Protein AF-0000000081082622 (afdb_homodimer)

Sequence (638 aa):
MYLEPPLDESLTTPTVTTRGTDNSYTNQKDVGELMEILHGRVERLSDDTLKEDPKRPTWQLWKDDPACSHYYTRFGKGLTPVQLVSVPSSGSTWLRYLLEASTGFFTGSNYNDTLLYKEGFLGEKGGVHEGGTLVQRTHGAAWFLLYIHDLQDRYDYINSSIPTILLLRDPARTIISYWKMFNLEGLNKHVMEIPKRRFEGGDFHDFVDEVTSLWEEQTVDRLLWATKPLHLIHFEHLKRDPMTHLRNLLDFLSVPVNEGRLACLASHMNGAFKRNSTSATFDPFNAEEKKRFANVVRRVDRLLKVLGYPTMPLDNRLWMYLEPPLDESLTTPTVTTRGTDNSYTNQKDVGELMEILHGRVERLSDDTLKEDPKRPTWQLWKDDPACSHYYTRFGKGLTPVQLVSVPSSGSTWLRYLLEASTGFFTGSNYNDTLLYKEGFLGEKGGVHEGGTLVQRTHGAAWFLLYIHDLQDRYDYINSSIPTILLLRDPARTIISYWKMFNLEGLNKHVMEIPKRRFEGGDFHDFVDEVTSLWEEQTVDRLLWATKPLHLIHFEHLKRDPMTHLRNLLDFLSVPVNEGRLACLASHMNGAFKRNSTSATFDPFNAEEKKRFANVVRRVDRLLKVLGYPTMPLDNRLW

Secondary structure (DSSP, 8-state):
------------------THHHHHHHHHHHHHHHHHHHTS-----TT----B-TTS-EE-TTTT-TTTTT--EE-BSSPPP-EEE--TTSSHHHHHHHHHHHHSB--EESS--HHHHHTT-TEET--TTSSSSS-EEE-GGGG-TTT---HHHHHHHH-TTS-EEEEE--HHHHHHHHHHHHH--SS-TTTPPPPGGGGSSHHHHHHHHHHHHHHHHHHHHHHHH--S-EEEEEHHHHHH-HHHHHHHHHHHHT----HHHHHHHHTSTTGGG------TT-----HHHHHHHHHHHHHHHHHHHHTTPPPPP-TT---/------------------THHHHHHHHHHHHHHHHHHHTS-----TT----B-TTS-EEETTTT-TTTTT-EEE-BSSPPP-EEE--TTSSHHHHHHHHHHHHSB--EESS--HHHHHTT-TEET--TTSSSSS-EEE-GGGG-TTT---HHHHHHHH-TTS-EEEEE--HHHHHHHHHHHHH--SS-TTTPPPPGGGGSSHHHHHHHHHHHHHHHHHHHHHHHH--S-EEEEEHHHHHH-HHHHHHHHHHHHT----HHHHHHHHTSTT-TT------TT-----HHHHHHHHHHHHHHHHHHHHTTPPPPP-TT---

Organism: NCBI:txid1843537

Radius of gyration: 29.97 Å; Cα contacts (8 Å, |Δi|>4): 962; chains: 2; bounding box: 49×116×98 Å

Nearest PDB structures (foldseek):
  8xjp-assembly1_A  TM=4.594E-01  e=1.955E-06  Bambusicola thoracicus
  1ov4-assembly1_A-2  TM=4.806E-01  e=5.724E-06  Homo sapiens
  8k9y-assembly2_B  TM=5.008E-01  e=2.004E-05  Arabidopsis thaliana
  5mex-assembly1_A  TM=4.094E-01  e=1.676E-05  Arabidopsis thaliana
  2z6v-assembly1_A  TM=5.746E-01  e=2.742E-02  Mycobacterium avium

Solvent-accessible surface area (backbone atoms only — not comparable to full-atom values): 35842 Å² total; per-residue (Å²): 134,84,76,73,75,81,77,81,71,77,72,71,71,77,75,76,74,65,68,68,55,58,60,50,49,56,36,50,52,53,40,51,53,48,48,51,39,33,70,41,50,51,78,65,42,91,74,31,75,84,39,68,33,86,91,50,74,70,37,61,82,36,65,88,36,82,94,41,36,83,49,51,28,28,28,31,45,51,30,45,56,28,34,35,38,32,54,65,62,41,50,63,68,59,50,44,50,53,47,23,56,38,65,29,33,27,38,24,17,71,48,78,50,67,67,49,36,75,71,56,44,72,26,48,56,35,63,53,82,68,10,35,29,59,33,19,34,42,36,55,49,48,67,44,78,86,62,58,79,49,66,64,61,39,55,71,51,60,54,39,82,41,31,32,37,38,47,44,46,61,65,71,59,24,48,56,41,33,51,42,50,72,63,42,80,68,91,61,41,79,65,64,86,73,67,71,73,69,51,69,45,71,67,40,55,53,46,49,56,47,49,53,50,38,56,46,48,53,52,54,49,50,70,47,54,48,73,30,22,46,49,80,41,47,39,67,56,36,72,76,40,44,67,64,50,47,52,52,48,31,52,34,59,64,44,78,85,41,67,68,35,44,55,46,36,70,77,48,74,60,64,94,70,61,52,83,76,79,60,84,77,70,76,76,70,55,71,68,56,31,51,47,52,52,51,48,48,50,35,51,31,47,54,27,36,61,69,71,41,83,56,78,80,77,73,92,58,96,96,134,83,77,73,76,80,78,80,72,78,72,73,70,77,73,77,74,65,69,66,55,58,58,49,49,56,36,50,51,52,40,50,52,50,48,51,38,32,70,41,51,53,78,66,44,90,75,31,75,84,40,67,33,86,90,50,74,70,38,61,81,37,65,88,37,83,93,40,35,86,48,51,29,27,29,30,44,50,30,46,55,27,35,36,38,32,52,65,61,42,52,62,69,59,49,43,50,53,48,24,55,40,66,28,33,28,39,23,16,70,46,79,47,66,68,49,35,76,71,56,41,72,26,48,56,36,62,54,81,68,9,35,32,61,32,21,34,40,36,53,49,49,69,44,79,87,69,53,82,48,65,64,62,40,55,71,50,60,56,40,80,40,30,32,36,40,48,43,43,61,65,70,59,22,47,56,42,34,50,40,49,73,62,42,79,69,92,60,39,79,65,65,87,73,68,70,74,68,51,70,45,70,67,41,56,52,47,49,56,47,49,53,50,37,56,45,49,54,53,52,48,50,70,46,55,49,73,29,22,46,49,78,42,47,40,67,57,38,71,76,41,45,68,64,48,46,54,52,48,32,53,34,60,64,44,78,84,40,66,69,36,43,55,46,37,72,76,47,73,61,64,94,71,61,52,83,74,79,59,85,78,70,74,77,71,55,71,69,56,31,51,46,52,52,53,48,47,49,35,51,32,48,55,27,36,62,69,72,41,83,56,78,79,77,71,91,57,94,97

Structure (mmCIF, N/CA/C/O backbone):
data_AF-0000000081082622-model_v1
#
loop_
_entity.id
_entity.type
_entity.pdbx_description
1 polymer 'Sulfotransferase domain-containing protein'
#
loop_
_atom_site.group_PDB
_atom_site.id
_atom_site.type_symbol
_atom_site.label_atom_id
_atom_site.label_alt_id
_atom_site.label_comp_id
_atom_site.label_asym_id
_atom_site.label_entity_id
_atom_site.label_seq_id
_atom_site.pdbx_PDB_ins_code
_atom_site.Cartn_x
_atom_site.Cartn_y
_atom_site.Cartn_z
_atom_site.occupancy
_atom_site.B_iso_or_equiv
_atom_site.auth_seq_id
_atom_site.auth_comp_id
_atom_site.auth_asym_id
_atom_site.auth_atom_id
_atom_site.pdbx_PDB_model_num
ATOM 1 N N . MET A 1 1 ? -12.847 -36.314 -65.961 1 24.71 1 MET A N 1
ATOM 2 C CA . MET A 1 1 ? -12.704 -34.861 -65.948 1 24.71 1 MET A CA 1
ATOM 3 C C . MET A 1 1 ? -13.07 -34.29 -64.582 1 24.71 1 MET A C 1
ATOM 5 O O . MET A 1 1 ? -14.25 -34.162 -64.254 1 24.71 1 MET A O 1
ATOM 9 N N . TYR A 1 2 ? -12.399 -34.718 -63.501 1 27.48 2 TYR A N 1
ATOM 10 C CA . TYR A 1 2 ? -12.55 -34.596 -62.056 1 27.48 2 TYR A CA 1
ATOM 11 C C . TYR A 1 2 ? -12.516 -33.135 -61.626 1 27.48 2 TYR A C 1
ATOM 13 O O . TYR A 1 2 ? -11.544 -32.424 -61.893 1 27.48 2 TYR A O 1
ATOM 21 N N . LEU A 1 3 ? -13.688 -32.483 -61.778 1 27.13 3 LEU A N 1
ATOM 22 C CA . LEU A 1 3 ? -13.889 -31.059 -61.529 1 27.13 3 LEU A CA 1
ATOM 23 C C . LEU A 1 3 ? -13.449 -30.687 -60.117 1 27.13 3 LEU A C 1
ATOM 25 O O . LEU A 1 3 ? -13.87 -31.318 -59.145 1 27.13 3 LEU A O 1
ATOM 29 N N . GLU A 1 4 ? -12.26 -30.133 -59.929 1 27.15 4 GLU A N 1
ATOM 30 C CA . GLU A 1 4 ? -11.575 -29.651 -58.734 1 27.15 4 GLU A CA 1
ATOM 31 C C . GLU A 1 4 ? -12.407 -28.597 -58.008 1 27.15 4 GLU A C 1
ATOM 33 O O . GLU A 1 4 ? -12.83 -27.609 -58.612 1 27.15 4 GLU A O 1
ATOM 38 N N . PRO A 1 5 ? -13.216 -29.052 -57.043 1 31.39 5 PRO A N 1
ATOM 39 C CA . PRO A 1 5 ? -14.075 -28.032 -56.438 1 31.39 5 PRO A CA 1
ATOM 40 C C . PRO A 1 5 ? -13.294 -26.808 -55.965 1 31.39 5 PRO A C 1
ATOM 42 O O . PRO A 1 5 ? -12.11 -26.916 -55.636 1 31.39 5 PRO A O 1
ATOM 45 N N . PRO A 1 6 ? -13.73 -25.615 -56.381 1 27.33 6 PRO A N 1
ATOM 46 C CA . PRO A 1 6 ? -13.009 -24.379 -56.065 1 27.33 6 PRO A CA 1
ATOM 47 C C . PRO A 1 6 ? -12.866 -24.148 -54.562 1 27.33 6 PRO A C 1
ATOM 49 O O . PRO A 1 6 ? -13.709 -24.597 -53.781 1 27.33 6 PRO A O 1
ATOM 52 N N . LEU A 1 7 ? -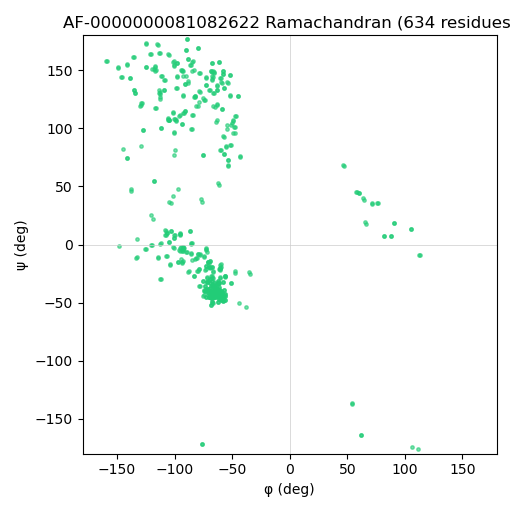11.652 -24.128 -54.04 1 26.92 7 LEU A N 1
ATOM 53 C CA . LEU A 1 7 ? -11.144 -23.842 -52.702 1 26.92 7 LEU A CA 1
ATOM 54 C C . LEU A 1 7 ? -11.64 -22.486 -52.212 1 26.92 7 LEU A C 1
ATOM 56 O O . LEU A 1 7 ? -11.337 -21.454 -52.815 1 26.92 7 LEU A O 1
ATOM 60 N N . ASP A 1 8 ? -12.909 -22.425 -51.887 1 24.54 8 ASP A N 1
ATOM 61 C CA . ASP A 1 8 ? -13.42 -21.134 -51.438 1 24.54 8 ASP A CA 1
ATOM 62 C C . ASP A 1 8 ? -12.547 -20.553 -50.328 1 24.54 8 ASP A C 1
ATOM 64 O O . ASP A 1 8 ? -12.311 -21.206 -49.31 1 24.54 8 ASP A O 1
ATOM 68 N N . GLU A 1 9 ? -11.684 -19.587 -50.58 1 24.75 9 GLU A N 1
ATOM 69 C CA . GLU A 1 9 ? -10.667 -18.783 -49.909 1 24.75 9 GLU A CA 1
ATOM 70 C C . GLU A 1 9 ? -11.267 -17.987 -48.754 1 24.75 9 GLU A C 1
ATOM 72 O O . GLU A 1 9 ? -10.55 -17.28 -48.042 1 24.75 9 GLU A O 1
ATOM 77 N N . SER A 1 10 ? -12.531 -17.795 -48.725 1 25.99 10 SER A N 1
ATOM 78 C CA . SER A 1 10 ? -12.814 -16.594 -47.947 1 25.99 10 SER A CA 1
ATOM 79 C C . SER A 1 10 ? -12.677 -16.858 -46.452 1 25.99 10 SER A C 1
ATOM 81 O O . SER A 1 10 ? -13.654 -17.203 -45.785 1 25.99 10 SER A O 1
ATOM 83 N N . LEU A 1 11 ? -11.765 -17.641 -46.044 1 26.18 11 LEU A N 1
ATOM 84 C CA . LEU A 1 11 ? -11.725 -17.717 -44.587 1 26.18 11 LEU A CA 1
ATOM 85 C C . LEU A 1 11 ? -11.52 -16.336 -43.976 1 26.18 11 LEU A C 1
ATOM 87 O O . LEU A 1 11 ? -10.463 -15.725 -44.152 1 26.18 11 LEU A O 1
ATOM 91 N N . THR A 1 12 ? -12.608 -15.566 -43.931 1 26.42 12 THR A N 1
ATOM 92 C CA . THR A 1 12 ? -12.578 -14.282 -43.239 1 26.42 12 THR A CA 1
ATOM 93 C C . THR A 1 12 ? -11.974 -14.432 -41.846 1 26.42 12 THR A C 1
ATOM 95 O O . THR A 1 12 ? -12.322 -15.356 -41.108 1 26.42 12 THR A O 1
ATOM 98 N N . THR A 1 13 ? -10.842 -13.974 -41.686 1 27.4 13 THR A N 1
ATOM 99 C CA . THR A 1 13 ? -10.087 -13.85 -40.444 1 27.4 13 THR A CA 1
ATOM 100 C C . THR A 1 13 ? -10.947 -13.229 -39.348 1 27.4 13 THR A C 1
ATOM 102 O O . THR A 1 13 ? -11.486 -12.133 -39.519 1 27.4 13 THR A O 1
ATOM 105 N N . PRO A 1 14 ? -11.551 -14.07 -38.519 1 28.98 14 PRO A N 1
ATOM 106 C CA . PRO A 1 14 ? -12.319 -13.381 -37.479 1 28.98 14 PRO A CA 1
ATOM 107 C C . PRO A 1 14 ? -11.533 -12.253 -36.815 1 28.98 14 PRO A C 1
ATOM 109 O O . PRO A 1 14 ? -10.32 -12.372 -36.621 1 28.98 14 PRO A O 1
ATOM 112 N N . THR A 1 15 ? -11.962 -11.064 -37.094 1 27.26 15 THR A N 1
ATOM 113 C CA . THR A 1 15 ? -11.446 -9.886 -36.406 1 27.26 15 THR A CA 1
ATOM 114 C C . THR A 1 15 ? -11.514 -10.07 -34.893 1 27.26 15 THR A C 1
ATOM 116 O O . THR A 1 15 ? -12.599 -10.224 -34.329 1 27.26 15 THR A O 1
ATOM 119 N N . VAL A 1 16 ? -10.554 -10.66 -34.301 1 29.99 16 VAL A N 1
ATOM 120 C CA . VAL A 1 16 ? -10.375 -10.599 -32.855 1 29.99 16 VAL A CA 1
ATOM 121 C C . VAL A 1 16 ? -10.609 -9.172 -32.365 1 29.99 16 VAL A C 1
ATOM 123 O O . VAL A 1 16 ? -9.81 -8.275 -32.643 1 29.99 16 VAL A O 1
ATOM 126 N N . THR A 1 17 ? -11.828 -8.739 -32.3 1 31.69 17 THR A N 1
ATOM 127 C CA . THR A 1 17 ? -12.135 -7.496 -31.601 1 31.69 17 THR A CA 1
ATOM 128 C C . THR A 1 17 ? -11.469 -7.469 -30.228 1 31.69 17 THR A C 1
ATOM 130 O O . THR A 1 17 ? -11.702 -8.353 -29.402 1 31.69 17 THR A O 1
ATOM 133 N N . THR A 1 18 ? -10.372 -6.793 -30.052 1 30.12 18 THR A N 1
ATOM 134 C CA . THR A 1 18 ? -9.479 -6.584 -28.918 1 30.12 18 THR A CA 1
ATOM 135 C C . THR A 1 18 ? -10.256 -6.08 -27.704 1 30.12 18 THR A C 1
ATOM 137 O O . THR A 1 18 ? -10.692 -4.928 -27.675 1 30.12 18 THR A O 1
ATOM 140 N N . ARG A 1 19 ? -11.069 -6.816 -27.129 1 35.52 19 ARG A N 1
ATOM 141 C CA . ARG A 1 19 ? -11.677 -6.644 -25.813 1 35.52 19 ARG A CA 1
ATOM 142 C C . ARG A 1 19 ? -10.703 -5.985 -24.842 1 35.52 19 ARG A C 1
ATOM 144 O O . ARG A 1 19 ? -11.1 -5.541 -23.763 1 35.52 19 ARG A O 1
ATOM 151 N N . GLY A 1 20 ? -9.349 -6.082 -25.016 1 42.53 20 GLY A N 1
ATOM 152 C CA . GLY A 1 20 ? -8.315 -5.386 -24.268 1 42.53 20 GLY A CA 1
ATOM 153 C C . GLY A 1 20 ? -8.472 -3.877 -24.295 1 42.53 20 GLY A C 1
ATOM 154 O O . GLY A 1 20 ? -8.086 -3.191 -23.347 1 42.53 20 GLY A O 1
ATOM 155 N N . THR A 1 21 ? -9.057 -3.331 -25.299 1 45.94 21 THR A N 1
ATOM 156 C CA . THR A 1 21 ? -9.078 -1.897 -25.564 1 45.94 21 THR A CA 1
ATOM 157 C C . THR A 1 21 ? -10.099 -1.197 -24.671 1 45.94 21 THR A C 1
ATOM 159 O O . THR A 1 21 ? -9.835 -0.112 -24.149 1 45.94 21 THR A O 1
ATOM 162 N N . ASP A 1 22 ? -11.226 -1.859 -24.385 1 48.32 22 ASP A N 1
ATOM 163 C CA . ASP A 1 22 ? -12.284 -1.198 -23.628 1 48.32 22 ASP A CA 1
ATOM 164 C C . ASP A 1 22 ? -11.913 -1.082 -22.151 1 48.32 22 ASP A C 1
ATOM 166 O O . ASP A 1 22 ? -12.107 -0.03 -21.538 1 48.32 22 ASP A O 1
ATOM 170 N N . ASN A 1 23 ? -11.288 -2.148 -21.617 1 59.08 23 ASN A N 1
ATOM 171 C CA . ASN A 1 23 ? -10.854 -2.108 -20.224 1 59.08 23 ASN A CA 1
ATOM 172 C C . ASN A 1 23 ? -9.73 -1.097 -20.016 1 59.08 23 ASN A C 1
ATOM 174 O O . ASN A 1 23 ? -9.703 -0.392 -19.006 1 59.08 23 ASN A O 1
ATOM 178 N N . SER A 1 24 ? -9.033 -0.974 -21.105 1 64.36 24 SER A N 1
ATOM 179 C CA . SER A 1 24 ? -7.927 -0.025 -21.026 1 64.36 24 SER A CA 1
ATOM 180 C C . SER A 1 24 ? -8.431 1.414 -21.037 1 64.36 24 SER A C 1
ATOM 182 O O . SER A 1 24 ? -7.939 2.256 -20.283 1 64.36 24 SER A O 1
ATOM 184 N N . TYR A 1 25 ? -9.507 1.67 -21.792 1 62.87 25 TYR A N 1
ATOM 185 C CA . TYR A 1 25 ? -10.053 3.019 -21.882 1 62.87 25 TYR A CA 1
ATOM 186 C C . TYR A 1 25 ? -10.771 3.404 -20.594 1 62.87 25 TYR A C 1
ATOM 188 O O . TYR A 1 25 ? -10.616 4.523 -20.1 1 62.87 25 TYR A O 1
ATOM 196 N N . THR A 1 26 ? -11.579 2.493 -20.077 1 69.15 26 THR A N 1
ATOM 197 C CA . THR A 1 26 ? -12.292 2.747 -18.83 1 69.15 26 THR A CA 1
ATOM 198 C C . THR A 1 26 ? -11.312 2.957 -17.679 1 69.15 26 THR A C 1
ATOM 200 O O . THR A 1 26 ? -11.511 3.838 -16.84 1 69.15 26 THR A O 1
ATOM 203 N N . ASN A 1 27 ? -10.265 2.299 -17.83 1 79.18 27 ASN A N 1
ATOM 204 C CA . ASN A 1 27 ? -9.245 2.429 -16.795 1 79.18 27 ASN A CA 1
ATOM 205 C C . ASN A 1 27 ? -8.545 3.783 -16.865 1 79.18 27 ASN A C 1
ATOM 207 O O . ASN A 1 27 ? -8.33 4.43 -15.839 1 79.18 27 ASN A O 1
ATOM 211 N N . GLN A 1 28 ? -8.348 4.142 -18.095 1 82.03 28 GLN A N 1
ATOM 212 C CA . GLN A 1 28 ? -7.66 5.417 -18.265 1 82.03 28 GLN A CA 1
ATOM 213 C C . GLN A 1 28 ? -8.536 6.58 -17.808 1 82.03 28 GLN A C 1
ATOM 215 O O . GLN A 1 28 ? -8.043 7.537 -17.207 1 82.03 28 GLN A O 1
ATOM 220 N N . LYS A 1 29 ? -9.829 6.483 -18.14 1 88.47 29 LYS A N 1
ATOM 221 C CA . LYS A 1 29 ? -10.755 7.524 -17.706 1 88.47 29 LYS A CA 1
ATOM 222 C C . LYS A 1 29 ? -10.852 7.575 -16.184 1 88.47 29 LYS A C 1
ATOM 224 O O . LYS A 1 29 ? -10.837 8.656 -15.591 1 88.47 29 LYS A O 1
ATOM 229 N N . ASP A 1 30 ? -10.913 6.45 -15.534 1 89.98 30 ASP A N 1
ATOM 230 C CA . ASP A 1 30 ? -11.012 6.358 -14.081 1 89.98 30 ASP A CA 1
ATOM 231 C C . ASP A 1 30 ? -9.767 6.93 -13.408 1 89.98 30 ASP A C 1
ATOM 233 O O . ASP A 1 30 ? -9.866 7.62 -12.391 1 89.98 30 ASP A O 1
ATOM 23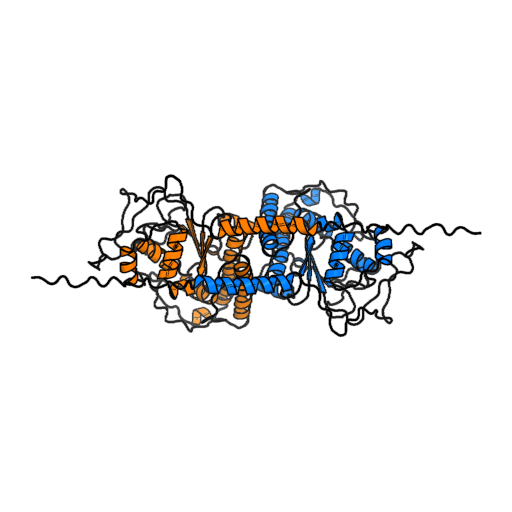7 N N . VAL A 1 31 ? -8.661 6.7 -13.987 1 92.96 31 VAL A N 1
ATOM 238 C CA . VAL A 1 31 ? -7.404 7.197 -13.436 1 92.96 31 VAL A CA 1
ATOM 239 C C . VAL A 1 31 ? -7.341 8.716 -13.583 1 92.96 31 VAL A C 1
ATOM 241 O O . VAL A 1 31 ? -6.911 9.417 -12.664 1 92.96 31 VAL A O 1
ATOM 244 N N . GLY A 1 32 ? -7.787 9.185 -14.772 1 94.1 32 GLY A N 1
ATOM 245 C CA . GLY A 1 32 ? -7.844 10.624 -14.972 1 94.1 32 GLY A CA 1
ATOM 246 C C . GLY A 1 32 ? -8.708 11.335 -13.948 1 94.1 32 GLY A C 1
ATOM 247 O O . GLY A 1 32 ? -8.316 12.373 -13.41 1 94.1 32 GLY A O 1
ATOM 248 N N . GLU A 1 33 ? -9.838 10.755 -13.684 1 95.42 33 GLU A N 1
ATOM 249 C CA . GLU A 1 33 ? -10.751 11.32 -12.695 1 95.42 33 GLU A CA 1
ATOM 250 C C . GLU A 1 33 ? -10.128 11.316 -11.302 1 95.42 33 GLU A C 1
ATOM 252 O O . GLU A 1 33 ? -10.255 12.289 -10.556 1 95.42 33 GLU A O 1
ATOM 257 N N . LEU A 1 34 ? -9.485 10.28 -10.999 1 95.37 34 LEU A N 1
ATOM 258 C CA . LEU A 1 34 ? -8.804 10.179 -9.713 1 95.37 34 LEU A CA 1
ATOM 259 C C . LEU A 1 34 ? -7.742 11.264 -9.574 1 95.37 34 LEU A C 1
ATOM 261 O O . LEU A 1 34 ? -7.657 11.927 -8.537 1 95.37 34 LEU A O 1
ATOM 265 N N . MET A 1 35 ? -6.976 11.444 -10.644 1 96.19 35 MET A N 1
ATOM 266 C CA . MET A 1 35 ? -5.913 12.444 -10.619 1 96.19 35 MET A CA 1
ATOM 267 C C . MET A 1 35 ? -6.491 13.848 -10.476 1 96.19 35 MET A C 1
ATOM 269 O O . MET A 1 35 ? -5.931 14.685 -9.766 1 96.19 35 MET A O 1
ATOM 273 N N . GLU A 1 36 ? -7.585 14.054 -11.11 1 96.73 36 GLU A N 1
ATOM 274 C CA . GLU A 1 36 ? -8.247 15.351 -11.01 1 96.73 36 GLU A CA 1
ATOM 275 C C . GLU A 1 36 ? -8.707 15.628 -9.582 1 96.73 36 GLU A C 1
ATOM 277 O O . GLU A 1 36 ? -8.583 16.752 -9.091 1 96.73 36 GLU A O 1
ATOM 282 N N . ILE A 1 37 ? -9.187 14.64 -9.001 1 96.55 37 ILE A N 1
ATOM 283 C CA . ILE A 1 37 ? -9.657 14.796 -7.629 1 96.55 37 ILE A CA 1
ATOM 284 C C . ILE A 1 37 ? -8.469 15.034 -6.7 1 96.55 37 ILE A C 1
ATOM 286 O O . ILE A 1 37 ? -8.444 16.015 -5.953 1 96.55 37 ILE A O 1
ATOM 290 N N . LEU A 1 38 ? -7.466 14.167 -6.768 1 97.13 38 LEU A N 1
ATOM 291 C CA . LEU A 1 38 ? -6.339 14.206 -5.843 1 97.13 38 LEU A CA 1
ATOM 292 C C . LEU A 1 38 ? -5.569 15.516 -5.978 1 97.13 38 LEU A C 1
ATOM 294 O O . LEU A 1 38 ? -5.112 16.078 -4.98 1 97.13 38 LEU A O 1
ATOM 298 N N . HIS A 1 39 ? -5.503 16.056 -7.199 1 97.6 39 HIS A N 1
ATOM 299 C CA . HIS A 1 39 ? -4.673 17.234 -7.427 1 97.6 39 HIS A CA 1
ATOM 300 C C . HIS A 1 39 ? -5.523 18.496 -7.522 1 97.6 39 HIS A C 1
ATOM 302 O O . HIS A 1 39 ? -5.036 19.548 -7.944 1 97.6 39 HIS A O 1
ATOM 308 N N . GLY A 1 40 ? -6.747 18.364 -7.169 1 97.72 40 GLY A N 1
ATOM 309 C CA . GLY A 1 40 ? -7.618 19.526 -7.103 1 97.72 40 GLY A CA 1
ATOM 310 C C . GLY A 1 40 ? -7.37 20.389 -5.88 1 97.72 40 GLY A C 1
ATOM 311 O O . GLY A 1 40 ? -6.39 20.188 -5.16 1 97.72 40 GLY A O 1
ATOM 312 N N . ARG A 1 41 ? -8.258 21.361 -5.68 1 97.95 41 ARG A N 1
ATOM 313 C CA . ARG A 1 41 ? -8.213 22.265 -4.536 1 97.95 41 ARG A CA 1
ATOM 314 C C . ARG A 1 41 ? -9.407 22.043 -3.614 1 97.95 41 ARG A C 1
ATOM 316 O O . ARG A 1 41 ? -10.378 21.385 -3.995 1 97.95 41 ARG A O 1
ATOM 323 N N . VAL A 1 42 ? -9.278 22.568 -2.445 1 98.22 42 VAL A N 1
ATOM 324 C CA . VAL A 1 42 ? -10.389 22.521 -1.499 1 98.22 42 VAL A CA 1
ATOM 325 C C . VAL A 1 42 ? -11.575 23.306 -2.055 1 98.22 42 VAL A C 1
ATOM 327 O O . VAL A 1 42 ? -11.44 24.481 -2.407 1 98.22 42 VAL A O 1
ATOM 330 N N . GLU A 1 43 ? -12.644 22.599 -2.211 1 96.44 43 GLU A N 1
ATOM 331 C CA . GLU A 1 43 ? -13.903 23.271 -2.517 1 96.44 43 GLU A CA 1
ATOM 332 C C . GLU A 1 43 ? -14.587 23.766 -1.246 1 96.44 43 GLU A C 1
ATOM 334 O O . GLU A 1 43 ? -15.12 22.97 -0.47 1 96.44 43 GLU A O 1
ATOM 339 N N . ARG A 1 44 ? -14.622 25.009 -1.137 1 95.18 44 ARG A N 1
ATOM 340 C CA . ARG A 1 44 ? -15.175 25.57 0.091 1 95.18 44 ARG A CA 1
ATOM 341 C C . ARG A 1 44 ? -16.689 25.397 0.139 1 95.18 44 ARG A C 1
ATOM 343 O O . ARG A 1 44 ? -17.365 25.508 -0.887 1 95.18 44 ARG A O 1
ATOM 350 N N . LEU A 1 45 ? -17.134 25.158 1.283 1 94.53 45 LEU A N 1
ATOM 351 C CA . LEU A 1 45 ? -18.574 25.081 1.509 1 94.53 45 LEU A CA 1
ATOM 352 C C . LEU A 1 45 ? -19.247 26.409 1.178 1 94.53 45 LEU A C 1
ATOM 354 O O . LEU A 1 45 ? -18.609 27.463 1.229 1 94.53 45 LEU A O 1
ATOM 358 N N . SER A 1 46 ? -20.455 26.404 0.89 1 93.59 46 SER A N 1
ATOM 359 C CA . SER A 1 46 ? -21.19 27.581 0.44 1 93.59 46 SER A CA 1
ATOM 360 C C . SER A 1 46 ? -21.199 28.669 1.508 1 93.59 46 SER A C 1
ATOM 362 O O . SER A 1 46 ? -21.188 29.86 1.19 1 93.59 46 SER A O 1
ATOM 364 N N . ASP A 1 47 ? -21.214 28.296 2.725 1 93 47 ASP A N 1
ATOM 365 C CA . ASP A 1 47 ? -21.304 29.271 3.808 1 93 47 ASP A CA 1
ATOM 366 C C . ASP A 1 47 ? -19.916 29.669 4.305 1 93 47 ASP A C 1
ATOM 368 O O . ASP A 1 47 ? -19.787 30.539 5.168 1 93 47 ASP A O 1
ATOM 372 N N . ASP A 1 48 ? -18.891 29.073 3.74 1 95.93 48 ASP A N 1
ATOM 373 C CA . ASP A 1 48 ? -17.515 29.42 4.082 1 95.93 48 ASP A CA 1
ATOM 374 C C . ASP A 1 48 ? -17.028 30.609 3.257 1 95.93 48 ASP A C 1
ATOM 376 O O . ASP A 1 48 ? -16.564 30.439 2.127 1 95.93 48 ASP A O 1
ATOM 380 N N . THR A 1 49 ? -17.042 31.81 3.842 1 94.09 49 THR A N 1
ATOM 381 C CA . THR A 1 49 ? -16.613 33.023 3.156 1 94.09 49 THR A CA 1
ATOM 382 C C . THR A 1 49 ? -15.275 33.511 3.703 1 94.09 49 THR A C 1
ATOM 384 O O . THR A 1 49 ? -14.889 34.661 3.483 1 94.09 49 THR A O 1
ATOM 387 N N . LEU A 1 50 ? -14.625 32.669 4.474 1 96.31 50 LEU A N 1
ATOM 388 C CA . LEU A 1 50 ? -13.342 33.003 5.082 1 96.31 50 LEU A CA 1
ATOM 389 C C . LEU A 1 50 ? -13.459 34.253 5.947 1 96.31 50 LEU A C 1
ATOM 391 O O . LEU A 1 50 ? -12.624 35.156 5.856 1 96.31 50 LEU A O 1
ATOM 395 N N . LYS A 1 51 ? -14.512 34.243 6.708 1 95.69 51 LYS A N 1
ATOM 396 C CA . LYS A 1 51 ? -14.72 35.349 7.638 1 95.69 51 LYS A CA 1
ATOM 397 C C . LYS A 1 51 ? -14.304 34.962 9.054 1 95.69 51 LYS A C 1
ATOM 399 O O . LYS A 1 51 ? -14.378 33.791 9.43 1 95.69 51 LYS A O 1
ATOM 404 N N . GLU A 1 52 ? -13.962 35.906 9.746 1 95.59 52 GLU A N 1
ATOM 405 C CA . GLU A 1 52 ? -13.548 35.7 11.131 1 95.59 52 GLU A CA 1
ATOM 406 C C . GLU A 1 52 ? -14.751 35.683 12.069 1 95.59 52 GLU A C 1
ATOM 408 O O . GLU A 1 52 ? -15.806 36.231 11.745 1 95.59 52 GLU A O 1
ATOM 413 N N . ASP A 1 53 ? -14.629 35.04 13.16 1 95.68 53 ASP A N 1
ATOM 414 C CA . ASP A 1 53 ? -15.601 35.08 14.248 1 95.68 53 ASP A CA 1
ATOM 415 C C . ASP A 1 53 ? -15.232 36.148 15.275 1 95.68 53 ASP A C 1
ATOM 417 O O . ASP A 1 53 ? -14.34 35.943 16.1 1 95.68 53 ASP A O 1
ATOM 421 N N . PRO A 1 54 ? -15.931 37.217 15.223 1 93.49 54 PRO A N 1
ATOM 422 C CA . PRO A 1 54 ? -15.54 38.334 16.087 1 93.49 54 PRO A CA 1
ATOM 423 C C . PRO A 1 54 ? -15.779 38.046 17.567 1 93.49 54 PRO A C 1
ATOM 425 O O . PRO A 1 54 ? -15.277 38.772 18.429 1 93.49 54 PRO A O 1
ATOM 428 N N . LYS A 1 55 ? -16.521 37.044 17.927 1 95.01 55 LYS A N 1
ATOM 429 C CA . LYS A 1 55 ? -16.861 36.736 19.313 1 95.01 55 LYS A CA 1
ATOM 430 C C . LYS A 1 55 ? -15.781 35.88 19.967 1 95.01 55 LYS A C 1
ATOM 432 O O . LYS A 1 55 ? -15.803 35.663 21.18 1 95.01 55 LYS A O 1
ATOM 437 N N . ARG A 1 56 ? -14.859 35.449 19.166 1 95.03 56 ARG A N 1
ATOM 438 C CA . ARG A 1 56 ? -13.841 34.54 19.684 1 95.03 56 ARG A CA 1
ATOM 439 C C . ARG A 1 56 ? -12.51 35.259 19.873 1 95.03 56 ARG A C 1
ATOM 441 O O . ARG A 1 56 ? -12.283 36.32 19.287 1 95.03 56 ARG A O 1
ATOM 448 N N . PRO A 1 57 ? -11.629 34.659 20.634 1 94.77 57 PRO A N 1
ATOM 449 C CA . PRO A 1 57 ? -10.356 35.317 20.934 1 94.77 57 PRO A CA 1
ATOM 450 C C . PRO A 1 57 ? -9.459 35.453 19.705 1 94.77 57 PRO A C 1
ATOM 452 O O . PRO A 1 57 ? -9.628 34.72 18.728 1 94.77 57 PRO A O 1
ATOM 455 N N . THR A 1 58 ? -8.578 36.406 19.759 1 95.46 58 THR A N 1
ATOM 456 C CA . THR A 1 58 ? -7.583 36.651 18.72 1 95.46 58 THR A CA 1
ATOM 457 C C . THR A 1 58 ? -6.171 36.549 19.289 1 95.46 58 THR A C 1
ATOM 459 O O . THR A 1 58 ? -5.988 36.499 20.507 1 95.46 58 THR A O 1
ATOM 462 N N . TRP A 1 59 ? -5.19 36.425 18.519 1 95.59 59 TRP A N 1
ATOM 463 C CA . TRP A 1 59 ? -3.781 36.361 18.892 1 95.59 59 TRP A CA 1
ATOM 464 C C . TRP A 1 59 ? -2.936 37.25 17.986 1 95.59 59 TRP A C 1
ATOM 466 O O . TRP A 1 59 ? -3.099 37.235 16.764 1 95.59 59 TRP A O 1
ATOM 476 N N . GLN A 1 60 ? -2.074 38.02 18.589 1 94.42 60 GLN A N 1
ATOM 477 C CA . GLN A 1 60 ? -1.154 38.872 17.841 1 94.42 60 GLN A CA 1
ATOM 478 C C . GLN A 1 60 ? 0.203 38.196 17.667 1 94.42 60 GLN A C 1
ATOM 480 O O . GLN A 1 60 ? 1.023 38.192 18.587 1 94.42 60 GLN A O 1
ATOM 485 N N . LEU A 1 61 ? 0.595 37.776 16.457 1 89.2 61 LEU A N 1
ATOM 486 C CA . LEU A 1 61 ? 1.777 36.963 16.195 1 89.2 61 LEU A CA 1
ATOM 487 C C . LEU A 1 61 ? 3.048 37.797 16.317 1 89.2 61 LEU A C 1
ATOM 489 O O . LEU A 1 61 ? 4.051 37.333 16.864 1 89.2 61 LEU A O 1
ATOM 493 N N . TRP A 1 62 ? 3.034 39.039 15.761 1 92.73 62 TRP A N 1
ATOM 494 C CA . TRP A 1 62 ? 4.243 39.849 15.663 1 92.73 62 TRP A CA 1
ATOM 495 C C . TRP A 1 62 ? 4.097 41.143 16.457 1 92.73 62 TRP A C 1
ATOM 497 O O . TRP A 1 62 ? 4.345 42.232 15.933 1 92.73 62 TRP A O 1
ATOM 507 N N . LYS A 1 63 ? 3.774 40.969 17.694 1 91.15 63 LYS A N 1
ATOM 508 C CA . LYS A 1 63 ? 3.434 42.102 18.55 1 91.15 63 LYS A CA 1
ATOM 509 C C . LYS A 1 63 ? 4.605 43.073 18.668 1 91.15 63 LYS A C 1
ATOM 511 O O . LYS A 1 63 ? 4.405 44.281 18.813 1 91.15 63 LYS A O 1
ATOM 516 N N . ASP A 1 64 ? 5.768 42.601 18.551 1 90.65 64 ASP A N 1
ATOM 517 C CA . ASP A 1 64 ? 6.958 43.404 18.815 1 90.65 64 ASP A CA 1
ATOM 518 C C . ASP A 1 64 ? 7.475 44.057 17.536 1 90.65 64 ASP A C 1
ATOM 520 O O . ASP A 1 64 ? 8.455 44.804 17.566 1 90.65 64 ASP A O 1
ATOM 524 N N . ASP A 1 65 ? 6.899 43.756 16.407 1 93.5 65 ASP A N 1
ATOM 525 C CA . ASP A 1 65 ? 7.263 44.373 15.135 1 93.5 65 ASP A CA 1
ATOM 526 C C . ASP A 1 65 ? 6.211 45.389 14.697 1 93.5 65 ASP A C 1
ATOM 528 O O . ASP A 1 65 ? 5.129 45.014 14.24 1 93.5 65 ASP A O 1
ATOM 532 N N . PRO A 1 66 ? 6.538 46.665 14.792 1 94.22 66 PRO A N 1
ATOM 533 C CA . PRO A 1 66 ? 5.544 47.704 14.51 1 94.22 66 PRO A CA 1
ATOM 534 C C . PRO A 1 66 ? 4.965 47.6 13.101 1 94.22 66 PRO A C 1
ATOM 536 O O . PRO A 1 66 ? 3.804 47.954 12.879 1 94.22 66 PRO A O 1
ATOM 539 N N . ALA A 1 67 ? 5.792 47.133 12.168 1 94.73 67 ALA A N 1
ATOM 540 C CA . ALA A 1 67 ? 5.344 47.028 10.782 1 94.73 67 ALA A CA 1
ATOM 541 C C . ALA A 1 67 ? 4.358 45.876 10.611 1 94.73 67 ALA A C 1
ATOM 543 O O . ALA A 1 67 ? 3.555 45.872 9.675 1 94.73 67 ALA A O 1
ATOM 544 N N . CYS A 1 68 ? 4.331 44.968 11.532 1 96.7 68 CYS A N 1
ATOM 545 C CA . CYS A 1 68 ? 3.557 43.747 11.339 1 96.7 68 CYS A CA 1
ATOM 546 C C . CYS A 1 68 ? 2.586 43.527 12.493 1 96.7 68 CYS A C 1
ATOM 548 O O . CYS A 1 68 ? 1.766 42.609 12.454 1 96.7 68 CYS A O 1
ATOM 550 N N . SER A 1 69 ? 2.558 44.326 13.526 1 95.62 69 SER A N 1
ATOM 551 C CA . SER A 1 69 ? 1.843 44.11 14.779 1 95.62 69 SER A CA 1
ATOM 552 C C . SER A 1 69 ? 0.336 44.233 14.585 1 95.62 69 SER A C 1
ATOM 554 O O . SER A 1 69 ? -0.442 43.836 15.455 1 95.62 69 SER A O 1
ATOM 556 N N . HIS A 1 70 ? -0.125 44.784 13.508 1 95.68 70 HIS A N 1
ATOM 557 C CA . HIS A 1 70 ? -1.552 44.957 13.26 1 95.68 70 HIS A CA 1
ATOM 558 C C . HIS A 1 70 ? -2.182 43.667 12.746 1 95.68 70 HIS A C 1
ATOM 560 O O . HIS A 1 70 ? -3.408 43.557 12.669 1 95.68 70 HIS A O 1
ATOM 566 N N . TYR A 1 71 ? -1.361 42.697 12.387 1 96.08 71 TYR A N 1
ATOM 567 C CA . TYR A 1 71 ? -1.892 41.419 11.926 1 96.08 71 TYR A CA 1
ATOM 568 C C . TYR A 1 71 ? -2.253 40.522 13.104 1 96.08 71 TYR A C 1
ATOM 570 O O . TYR A 1 71 ? -1.438 40.311 14.004 1 96.08 71 TYR A O 1
ATOM 578 N N . TYR A 1 72 ? -3.49 39.993 13.131 1 96.57 72 TYR A N 1
ATOM 579 C CA . TYR A 1 72 ? -3.99 39.071 14.145 1 96.57 72 TYR A CA 1
ATOM 580 C C . TYR A 1 72 ? -4.353 37.726 13.528 1 96.57 72 TYR A C 1
ATOM 582 O O . TYR A 1 72 ? -4.633 37.641 12.33 1 96.57 72 TYR A O 1
ATOM 590 N N . THR A 1 73 ? -4.27 36.705 14.324 1 97.15 73 THR A N 1
ATOM 591 C CA . THR A 1 73 ? -4.864 35.409 14.013 1 97.15 73 THR A CA 1
ATOM 592 C C . THR A 1 73 ? -6.215 35.253 14.705 1 97.15 73 THR A C 1
ATOM 594 O O . THR A 1 73 ? -6.359 35.592 15.882 1 97.15 73 THR A O 1
ATOM 597 N N . ARG A 1 74 ? -7.169 34.791 13.992 1 97.09 74 ARG A N 1
ATOM 598 C CA . ARG A 1 74 ? -8.545 34.731 14.474 1 97.09 74 ARG A CA 1
ATOM 599 C C . ARG A 1 74 ? -9.185 33.388 14.139 1 97.09 74 ARG A C 1
ATOM 601 O O . ARG A 1 74 ? -8.688 32.655 13.281 1 97.09 74 ARG A O 1
ATOM 608 N N . PHE A 1 75 ? -10.277 33.088 14.864 1 97.26 75 PHE A N 1
ATOM 609 C CA . PHE A 1 75 ? -11.116 31.955 14.493 1 97.26 75 PHE A CA 1
ATOM 610 C C . PHE A 1 75 ? -12.018 32.312 13.317 1 97.26 75 PHE A C 1
ATOM 612 O O . PHE A 1 75 ? -12.388 33.475 13.142 1 97.26 75 PHE A O 1
ATOM 619 N N . GLY A 1 76 ? -12.259 31.31 12.538 1 96.05 76 GLY A N 1
ATOM 620 C CA . GLY A 1 76 ? -13.212 31.491 11.454 1 96.05 76 GLY A CA 1
ATOM 621 C C . GLY A 1 76 ? -14.638 31.161 11.852 1 96.05 76 GLY A C 1
ATOM 622 O O . GLY A 1 76 ? -14.884 30.687 12.963 1 96.05 76 GLY A O 1
ATOM 623 N N . LYS A 1 77 ? -15.505 31.563 10.992 1 94.97 77 LYS A N 1
ATOM 624 C CA . LYS A 1 77 ? -16.921 31.233 11.131 1 94.97 77 LYS A CA 1
ATOM 625 C C . LYS A 1 77 ? -17.371 30.271 10.035 1 94.97 77 LYS A C 1
ATOM 627 O O . LYS A 1 77 ? -17.629 30.688 8.903 1 94.97 77 LYS A O 1
ATOM 632 N N . GLY A 1 78 ? -17.46 28.999 10.377 1 94.71 78 GLY A N 1
ATOM 633 C CA . GLY A 1 78 ? -17.969 28.013 9.438 1 94.71 78 GLY A CA 1
ATOM 634 C C . GLY A 1 78 ? -16.968 27.644 8.359 1 94.71 78 GLY A C 1
ATOM 635 O O . GLY A 1 78 ? -17.325 27.534 7.184 1 94.71 78 GLY A O 1
ATOM 636 N N . LEU A 1 79 ? -15.698 27.589 8.685 1 96.84 79 LEU A N 1
ATOM 637 C CA . LEU A 1 79 ? -14.65 27.263 7.724 1 96.84 79 LEU A CA 1
ATOM 638 C C . LEU A 1 79 ? -14.768 25.815 7.262 1 96.84 79 LEU A C 1
ATOM 640 O O . LEU A 1 79 ? -15.17 24.942 8.036 1 96.84 79 LEU A O 1
ATOM 644 N N . THR A 1 80 ? -14.466 25.546 6.032 1 97.67 80 THR A N 1
ATOM 645 C CA . THR A 1 80 ? -14.487 24.213 5.44 1 97.67 80 THR A CA 1
ATOM 646 C C . THR A 1 80 ? -13.46 23.306 6.112 1 97.67 80 THR A C 1
ATOM 648 O O . THR A 1 80 ? -12.312 23.707 6.32 1 97.67 80 THR A O 1
ATOM 651 N N . PRO A 1 81 ? -13.858 22.078 6.487 1 96.72 81 PRO A N 1
ATOM 652 C CA . PRO A 1 81 ? -12.936 21.155 7.154 1 96.72 81 PRO A CA 1
ATOM 653 C C . PRO A 1 81 ? -11.792 20.706 6.248 1 96.72 81 PRO A C 1
ATOM 655 O O . PRO A 1 81 ? -12.021 20.346 5.09 1 96.72 81 PRO A O 1
ATOM 658 N N . VAL A 1 82 ? -10.582 20.798 6.736 1 97.6 82 VAL A N 1
ATOM 659 C CA . VAL A 1 82 ? -9.367 20.283 6.113 1 97.6 82 VAL A CA 1
ATOM 660 C C . VAL A 1 82 ? -8.472 19.647 7.174 1 97.6 82 VAL A C 1
ATOM 662 O O . VAL A 1 82 ? -8.384 20.143 8.3 1 97.6 82 VAL A O 1
ATOM 665 N N . GLN A 1 83 ? -7.812 18.572 6.833 1 96.44 83 GLN A N 1
ATOM 666 C CA . GLN A 1 83 ? -6.916 17.947 7.8 1 96.44 83 GLN A CA 1
ATOM 667 C C . GLN A 1 83 ? -5.455 18.159 7.414 1 96.44 83 GLN A C 1
ATOM 669 O O . GLN A 1 83 ? -5.118 18.181 6.229 1 96.44 83 GLN A O 1
ATOM 674 N N . LEU A 1 84 ? -4.65 18.371 8.374 1 97.21 84 LEU A N 1
ATOM 675 C CA . LEU A 1 84 ? -3.195 18.33 8.286 1 97.21 84 LEU A CA 1
ATOM 676 C C . LEU A 1 84 ? -2.646 17.064 8.937 1 97.21 84 LEU A C 1
ATOM 678 O O . LEU A 1 84 ? -2.634 16.948 10.164 1 97.21 84 LEU A O 1
ATOM 682 N N . VAL A 1 85 ? -2.176 16.169 8.131 1 96.2 85 VAL A N 1
ATOM 683 C CA . VAL A 1 85 ? -1.793 14.845 8.61 1 96.2 85 VAL A CA 1
ATOM 684 C C . VAL A 1 85 ? -0.273 14.702 8.572 1 96.2 85 VAL A C 1
ATOM 686 O O . VAL A 1 85 ? 0.362 15.022 7.565 1 96.2 85 VAL A O 1
ATOM 689 N N . SER A 1 86 ? 0.252 14.211 9.654 1 95.62 86 SER A N 1
ATOM 690 C CA . SER A 1 86 ? 1.679 13.917 9.729 1 95.62 86 SER A CA 1
ATOM 691 C C . SER A 1 86 ? 1.979 12.913 10.836 1 95.62 86 SER A C 1
ATOM 693 O O . SER A 1 86 ? 1.166 12.717 11.741 1 95.62 86 SER A O 1
ATOM 695 N N . VAL A 1 87 ? 3.119 12.218 10.745 1 94.32 87 VAL A N 1
ATOM 696 C CA . VAL A 1 87 ? 3.647 11.509 11.906 1 94.32 87 VAL A CA 1
ATOM 697 C C . VAL A 1 87 ? 4.08 12.513 12.972 1 94.32 87 VAL A C 1
ATOM 699 O O . VAL A 1 87 ? 4.478 13.635 12.651 1 94.32 87 VAL A O 1
ATOM 702 N N . PRO A 1 88 ? 3.978 12.134 14.196 1 92.07 88 PRO A N 1
ATOM 703 C CA . PRO A 1 88 ? 4.421 13.073 15.23 1 92.07 88 PRO A CA 1
ATOM 704 C C . PRO A 1 88 ? 5.854 13.555 15.014 1 92.07 88 PRO A C 1
ATOM 706 O O . PRO A 1 88 ? 6.71 12.781 14.576 1 92.07 88 PRO A O 1
ATOM 709 N N . SER A 1 89 ? 6.116 14.838 15.248 1 90.38 89 SER A N 1
ATOM 710 C CA . SER A 1 89 ? 7.429 15.476 15.22 1 90.38 89 SER A CA 1
ATOM 711 C C . SER A 1 89 ? 7.957 15.59 13.794 1 90.38 89 SER A C 1
ATOM 713 O O . SER A 1 89 ? 9.159 15.449 13.559 1 90.38 89 SER A O 1
ATOM 715 N N . SER A 1 90 ? 7.035 15.823 12.876 1 93.62 90 SER A N 1
ATOM 716 C CA . SER A 1 90 ? 7.422 15.913 11.471 1 93.62 90 SER A CA 1
ATOM 717 C C . SER A 1 90 ? 7.339 17.349 10.966 1 93.62 90 SER A C 1
ATOM 719 O O . SER A 1 90 ? 7.397 17.592 9.758 1 93.62 90 SER A O 1
ATOM 721 N N . GLY A 1 91 ? 7.117 18.27 11.832 1 93.36 91 GLY A N 1
ATOM 722 C CA . GLY A 1 91 ? 7.181 19.667 11.433 1 93.36 91 GLY A CA 1
ATOM 723 C C . GLY A 1 91 ? 5.814 20.313 11.299 1 93.36 91 GLY A C 1
ATOM 724 O O . GLY A 1 91 ? 5.694 21.418 10.766 1 93.36 91 GLY A O 1
ATOM 725 N N . SER A 1 92 ? 4.778 19.655 11.808 1 94.53 92 SER A N 1
ATOM 726 C CA . SER A 1 92 ? 3.418 20.154 11.634 1 94.53 92 SER A CA 1
ATOM 727 C C . SER A 1 92 ? 3.196 21.44 12.423 1 94.53 92 SER A C 1
ATOM 729 O O . SER A 1 92 ? 2.41 22.298 12.015 1 94.53 92 SER A O 1
ATOM 731 N N . THR A 1 93 ? 3.914 21.593 13.549 1 93.42 93 THR A N 1
ATOM 732 C CA . THR A 1 93 ? 3.775 22.819 14.327 1 93.42 93 THR A CA 1
ATOM 733 C C . THR A 1 93 ? 4.288 24.021 13.538 1 93.42 93 THR A C 1
ATOM 735 O O . THR A 1 93 ? 3.648 25.074 13.516 1 93.42 93 THR A O 1
ATOM 738 N N . TRP A 1 94 ? 5.424 23.861 12.929 1 95.49 94 TRP A N 1
ATOM 739 C CA . TRP A 1 94 ? 5.971 24.936 12.108 1 95.49 94 TRP A CA 1
ATOM 740 C C . TRP A 1 94 ? 5.049 25.249 10.934 1 95.49 94 TRP A C 1
ATOM 742 O O . TRP A 1 94 ? 4.808 26.417 10.62 1 95.49 94 TRP A O 1
ATOM 752 N N . LEU A 1 95 ? 4.537 24.24 10.3 1 97.21 95 LEU A N 1
ATOM 753 C CA . LEU A 1 95 ? 3.624 24.457 9.183 1 97.21 95 LEU A CA 1
ATOM 754 C C . LEU A 1 95 ? 2.368 25.191 9.641 1 97.21 95 LEU A C 1
ATOM 756 O O . LEU A 1 95 ? 1.86 26.063 8.933 1 97.21 95 LEU A O 1
ATOM 760 N N . ARG A 1 96 ? 1.876 24.851 10.771 1 96.98 96 ARG A N 1
ATOM 761 C CA . ARG A 1 96 ? 0.727 25.554 11.331 1 96.98 96 ARG A CA 1
ATOM 762 C C . ARG A 1 96 ? 1.043 27.029 11.555 1 96.98 96 ARG A C 1
ATOM 764 O O . ARG A 1 96 ? 0.212 27.896 11.279 1 96.98 96 ARG A O 1
ATOM 771 N N . TYR A 1 97 ? 2.225 27.265 12.054 1 96.48 97 TYR A N 1
ATOM 772 C CA . TYR A 1 97 ? 2.65 28.651 12.216 1 96.48 97 TYR A CA 1
ATOM 773 C C . TYR A 1 97 ? 2.635 29.386 10.881 1 96.48 97 TYR A C 1
ATOM 775 O O . TYR A 1 97 ? 2.104 30.494 10.781 1 96.48 97 TYR A O 1
ATOM 783 N N . LEU A 1 98 ? 3.171 28.751 9.869 1 97.69 98 LEU A N 1
ATOM 784 C CA . LEU A 1 98 ? 3.212 29.365 8.546 1 97.69 98 LEU A CA 1
ATOM 785 C C . LEU A 1 98 ? 1.805 29.672 8.045 1 97.69 98 LEU A C 1
ATOM 787 O O . LEU A 1 98 ? 1.558 30.747 7.494 1 97.69 98 LEU A O 1
ATOM 791 N N . LEU A 1 99 ? 0.894 28.79 8.27 1 98.22 99 LEU A N 1
ATOM 792 C CA . LEU A 1 99 ? -0.48 28.942 7.804 1 98.22 99 LEU A CA 1
ATOM 793 C C . LEU A 1 99 ? -1.194 30.05 8.571 1 98.22 99 LEU A C 1
ATOM 795 O O . LEU A 1 99 ? -1.861 30.895 7.97 1 98.22 99 LEU A O 1
ATOM 799 N N . GLU A 1 100 ? -1.029 30.038 9.834 1 97.61 100 GLU A N 1
ATOM 800 C CA . GLU A 1 100 ? -1.68 31.062 10.644 1 97.61 100 GLU A CA 1
ATOM 801 C C . GLU A 1 100 ? -1.139 32.451 10.318 1 97.61 100 GLU A C 1
ATOM 803 O O . GLU A 1 100 ? -1.905 33.409 10.196 1 97.61 100 GLU A O 1
ATOM 808 N N . ALA A 1 101 ? 0.115 32.526 10.154 1 97.08 101 ALA A N 1
ATOM 809 C CA . ALA A 1 101 ? 0.767 33.8 9.86 1 97.08 101 ALA A CA 1
ATOM 810 C C . ALA A 1 101 ? 0.361 34.318 8.483 1 97.08 101 ALA A C 1
ATOM 812 O O . ALA A 1 101 ? 0.201 35.526 8.29 1 97.08 101 ALA A O 1
ATOM 813 N N . SER A 1 102 ? 0.186 33.473 7.588 1 97.89 102 SER A N 1
ATOM 814 C CA . SER A 1 102 ? -0.046 33.89 6.209 1 97.89 102 SER A CA 1
ATOM 815 C C . SER A 1 102 ? -1.529 34.125 5.945 1 97.89 102 SER A C 1
ATOM 817 O O . SER A 1 102 ? -1.893 34.855 5.02 1 97.89 102 SER A O 1
ATOM 819 N N . THR A 1 103 ? -2.429 33.533 6.707 1 97.95 103 THR A N 1
ATOM 820 C CA . THR A 1 103 ? -3.848 33.595 6.377 1 97.95 103 THR A CA 1
ATOM 821 C C . THR A 1 103 ? -4.606 34.433 7.403 1 97.95 103 THR A C 1
ATOM 823 O O . THR A 1 103 ? -5.689 34.947 7.115 1 97.95 103 THR A O 1
ATOM 826 N N . GLY A 1 104 ? -4.094 34.429 8.646 1 97.58 104 GLY A N 1
ATOM 827 C CA . GLY A 1 104 ? -4.782 35.123 9.723 1 97.58 104 GLY A CA 1
ATOM 828 C C . GLY A 1 104 ? -5.817 34.262 10.422 1 97.58 104 GLY A C 1
ATOM 829 O O . GLY A 1 104 ? -6.566 34.749 11.271 1 97.58 104 GLY A O 1
ATOM 830 N N . PHE A 1 105 ? -5.896 32.998 10.119 1 98 105 PHE A N 1
ATOM 831 C CA . PHE A 1 105 ? -6.826 32.08 10.765 1 98 105 PHE A CA 1
ATOM 832 C C . PHE A 1 105 ? -6.079 31.067 11.624 1 98 105 PHE A C 1
ATOM 834 O O . PHE A 1 105 ? -5.018 30.577 11.232 1 98 105 PHE A O 1
ATOM 841 N N . PHE A 1 106 ? -6.713 30.744 12.677 1 97.56 106 PHE A N 1
ATOM 842 C CA . PHE A 1 106 ? -6.149 29.703 13.529 1 97.56 106 PHE A CA 1
ATOM 843 C C . PHE A 1 106 ? -6.208 28.346 12.838 1 97.56 106 PHE A C 1
ATOM 845 O O . PHE A 1 106 ? -7.091 28.102 12.012 1 97.56 106 PHE A O 1
ATOM 852 N N . THR A 1 107 ? -5.243 27.566 13.179 1 97.29 107 THR A N 1
ATOM 853 C CA . THR A 1 107 ? -5.294 26.134 12.904 1 97.29 107 THR A CA 1
ATOM 854 C C . THR A 1 107 ? -5.684 25.356 14.15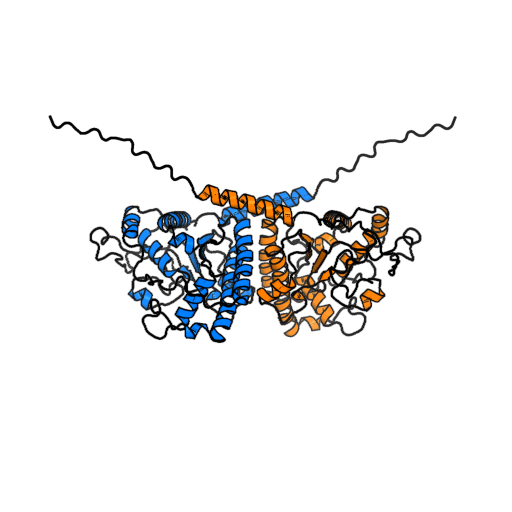8 1 97.29 107 THR A C 1
ATOM 856 O O . THR A 1 107 ? -5.571 25.87 15.273 1 97.29 107 THR A O 1
ATOM 859 N N . GLY A 1 108 ? -6.178 24.182 13.935 1 96.28 108 GLY A N 1
ATOM 860 C CA . GLY A 1 108 ? -6.588 23.354 15.058 1 96.28 108 GLY A CA 1
ATOM 861 C C . GLY A 1 108 ? -5.761 22.09 15.2 1 96.28 108 GLY A C 1
ATOM 862 O O . GLY A 1 108 ? -4.862 21.836 14.395 1 96.28 108 GLY A O 1
ATOM 863 N N . SER A 1 109 ? -5.993 21.385 16.291 1 94.1 109 SER A N 1
ATOM 864 C CA . SER A 1 109 ? -5.373 20.094 16.571 1 94.1 109 SER A CA 1
ATOM 865 C C . SER A 1 109 ? -6.318 19.183 17.347 1 94.1 109 SER A C 1
ATOM 867 O O . SER A 1 109 ? -7.061 19.645 18.215 1 94.1 109 SER A O 1
ATOM 869 N N . ASN A 1 110 ? -6.19 17.92 17 1 88.31 110 ASN A N 1
ATOM 870 C CA . ASN A 1 110 ? -6.951 16.931 17.754 1 88.31 110 ASN A CA 1
ATOM 871 C C . ASN A 1 110 ? -6.37 16.72 19.149 1 88.31 110 ASN A C 1
ATOM 873 O O . ASN A 1 110 ? -6.962 16.022 19.974 1 88.31 110 ASN A O 1
ATOM 877 N N . TYR A 1 111 ? -5.28 17.412 19.391 1 87.15 111 TYR A N 1
ATOM 878 C CA . TYR A 1 111 ? -4.543 17.193 20.631 1 87.15 111 TYR A CA 1
ATOM 879 C C . TYR A 1 111 ? -4.533 18.453 21.49 1 87.15 111 TYR A C 1
ATOM 881 O O . TYR A 1 111 ? -4.66 19.565 20.973 1 87.15 111 TYR A O 1
ATOM 889 N N . ASN A 1 112 ? -4.486 18.218 22.749 1 87.38 112 ASN A N 1
ATOM 890 C CA . ASN A 1 112 ? -4.412 19.336 23.685 1 87.38 112 ASN A CA 1
ATOM 891 C C . ASN A 1 112 ? -2.986 19.559 24.179 1 87.38 112 ASN A C 1
ATOM 893 O O . ASN A 1 112 ? -2.563 18.949 25.163 1 87.38 112 ASN A O 1
ATOM 897 N N . ASP A 1 113 ? -2.355 20.448 23.528 1 86.51 113 ASP A N 1
ATOM 898 C CA . ASP A 1 113 ? -1.013 20.837 23.952 1 86.51 113 ASP A CA 1
ATOM 899 C C . ASP A 1 113 ? -1.028 22.201 24.637 1 86.51 113 ASP A C 1
ATOM 901 O O . ASP A 1 113 ? -1.124 23.235 23.973 1 86.51 113 ASP A O 1
ATOM 905 N N . THR A 1 114 ? -0.865 22.208 25.869 1 88.24 114 THR A N 1
ATOM 906 C CA . THR A 1 114 ? -0.975 23.423 26.668 1 88.24 114 THR A CA 1
ATOM 907 C C . THR A 1 114 ? 0.149 24.397 26.329 1 88.24 114 THR A C 1
ATOM 909 O O . THR A 1 114 ? -0.044 25.614 26.366 1 88.24 114 THR A O 1
ATOM 912 N N . LEU A 1 115 ? 1.235 23.871 26.05 1 85.55 115 LEU A N 1
ATOM 913 C CA . LEU A 1 115 ? 2.36 24.73 25.696 1 85.55 115 LEU A CA 1
ATOM 914 C C . LEU A 1 115 ? 2.096 25.457 24.382 1 85.55 115 LEU A C 1
ATOM 916 O O . LEU A 1 115 ? 2.357 26.657 24.268 1 85.55 115 LEU A O 1
ATOM 920 N N . LEU A 1 116 ? 1.591 24.739 23.42 1 88.97 116 LEU A N 1
ATOM 921 C CA . LEU A 1 116 ? 1.262 25.363 22.143 1 88.97 116 LEU A CA 1
ATOM 922 C C . LEU A 1 116 ? 0.153 26.396 22.311 1 88.97 116 LEU A C 1
ATOM 924 O O . LEU A 1 116 ? 0.206 27.473 21.713 1 88.97 116 LEU A O 1
ATOM 928 N N . TYR A 1 117 ? -0.79 26.045 23.131 1 91.39 117 TYR A N 1
ATOM 929 C CA . TYR A 1 117 ? -1.884 26.974 23.395 1 91.39 117 TYR A CA 1
ATOM 930 C C . TYR A 1 117 ? -1.361 28.279 23.983 1 91.39 117 TYR A C 1
ATOM 932 O O . TYR A 1 117 ? -1.749 29.364 23.544 1 91.39 117 TYR A O 1
ATOM 940 N N . LYS A 1 118 ? -0.461 28.181 24.894 1 89.47 118 LYS A N 1
ATOM 941 C CA . LYS A 1 118 ? 0.098 29.351 25.565 1 89.47 118 LYS A CA 1
ATOM 942 C C . LYS A 1 118 ? 0.909 30.206 24.595 1 89.47 118 LYS A C 1
ATOM 944 O O . LYS A 1 118 ? 1.048 31.414 24.793 1 89.47 118 LYS A O 1
ATOM 949 N N . GLU A 1 119 ? 1.342 29.494 23.547 1 88.57 119 GLU A N 1
ATOM 950 C CA . GLU A 1 119 ? 2.165 30.207 22.574 1 88.57 119 GLU A CA 1
ATOM 951 C C . GLU A 1 119 ? 1.324 30.715 21.406 1 88.57 119 GLU A C 1
ATOM 953 O O . GLU A 1 119 ? 1.864 31.118 20.374 1 88.57 119 GLU A O 1
ATOM 958 N N . GLY A 1 120 ? -0.019 30.602 21.546 1 91.77 120 GLY A N 1
ATOM 959 C CA . GLY A 1 120 ? -0.865 31.3 20.591 1 91.77 120 GLY A CA 1
ATOM 960 C C . GLY A 1 120 ? -1.636 30.364 19.68 1 91.77 120 GLY A C 1
ATOM 961 O O . GLY A 1 120 ? -2.441 30.81 18.86 1 91.77 120 GLY A O 1
ATOM 962 N N . PHE A 1 121 ? -1.318 29.094 19.73 1 94.01 121 PHE A N 1
ATOM 963 C CA . PHE A 1 121 ? -2.11 28.149 18.953 1 94.01 121 PHE A CA 1
ATOM 964 C C . PHE A 1 121 ? -3.457 27.895 19.619 1 94.01 121 PHE A C 1
ATOM 966 O O . PHE A 1 121 ? -3.711 26.799 20.122 1 94.01 121 PHE A O 1
ATOM 973 N N . LEU A 1 122 ? -4.346 28.81 19.485 1 95.18 122 LEU A N 1
ATOM 974 C CA . LEU A 1 122 ? -5.564 28.825 20.289 1 95.18 122 LEU A CA 1
ATOM 975 C C . LEU A 1 122 ? -6.572 27.806 19.768 1 95.18 122 LEU A C 1
ATOM 977 O O . LEU A 1 122 ? -7.588 27.545 20.416 1 95.18 122 LEU A O 1
ATOM 981 N N . GLY A 1 123 ? -6.319 27.222 18.638 1 94.98 123 GLY A N 1
ATOM 982 C CA . GLY A 1 123 ? -7.21 26.216 18.084 1 94.98 123 GLY A CA 1
ATOM 983 C C . GLY A 1 123 ? -6.923 24.817 18.598 1 94.98 123 GLY A C 1
ATOM 984 O O . GLY A 1 123 ? -7.488 23.84 18.102 1 94.98 123 GLY A O 1
ATOM 985 N N . GLU A 1 124 ? -6.109 24.634 19.619 1 93.04 124 GLU A N 1
ATOM 986 C CA . GLU A 1 124 ? -5.861 23.332 20.23 1 93.04 124 GLU A CA 1
ATOM 987 C C . GLU A 1 124 ? -7.156 22.704 20.737 1 93.04 124 GLU A C 1
ATOM 989 O O . GLU A 1 124 ? -8.082 23.414 21.135 1 93.04 124 GLU A O 1
ATOM 994 N N . LYS A 1 125 ? -7.253 21.296 20.669 1 83.22 125 LYS A N 1
ATOM 995 C CA . LYS A 1 125 ? -8.338 20.457 21.168 1 83.22 125 LYS A CA 1
ATOM 996 C C . LYS A 1 125 ? -9.628 20.709 20.393 1 83.22 125 LYS A C 1
ATOM 998 O O . LYS A 1 125 ? -10.705 20.281 20.813 1 83.22 125 LYS A O 1
ATOM 1003 N N . GLY A 1 126 ? -9.555 21.308 19.227 1 79.96 126 GLY A N 1
ATOM 1004 C CA . GLY A 1 126 ? -10.743 21.49 18.408 1 79.96 126 GLY A CA 1
ATOM 1005 C C . GLY A 1 126 ? -10.957 20.367 17.411 1 79.96 126 GLY A C 1
ATOM 1006 O O . GLY A 1 126 ? -10.01 19.674 17.035 1 79.96 126 GLY A O 1
ATOM 1007 N N . GLY A 1 127 ? -12.257 20.147 17.147 1 83.24 127 GLY A N 1
ATOM 1008 C CA . GLY A 1 127 ? -12.572 19.15 16.137 1 83.24 127 GLY A CA 1
ATOM 1009 C C . GLY A 1 127 ? -12.529 19.697 14.723 1 83.24 127 GLY A C 1
ATOM 1010 O O . GLY A 1 127 ? -12.67 20.904 14.515 1 83.24 127 GLY A O 1
ATOM 1011 N N . VAL A 1 128 ? -12.357 18.882 13.754 1 82.21 128 VAL A N 1
ATOM 1012 C CA . VAL A 1 128 ? -12.203 19.25 12.351 1 82.21 128 VAL A CA 1
ATOM 1013 C C . VAL A 1 128 ? -13.512 19.831 11.822 1 82.21 128 VAL A C 1
ATOM 1015 O O . VAL A 1 128 ? -13.508 20.637 10.888 1 82.21 128 VAL A O 1
ATOM 1018 N N . HIS A 1 129 ? -14.623 19.576 12.476 1 84.68 129 HIS A N 1
ATOM 1019 C CA . HIS A 1 129 ? -15.915 19.991 11.941 1 84.68 129 HIS A CA 1
ATOM 1020 C C . HIS A 1 129 ? -16.473 21.182 12.713 1 84.68 129 HIS A C 1
ATOM 1022 O O . HIS A 1 129 ? -17.613 21.595 12.486 1 84.68 129 HIS A O 1
ATOM 1028 N N . GLU A 1 130 ? -15.682 21.762 13.544 1 89.28 130 GLU A N 1
ATOM 1029 C CA . GLU A 1 130 ? -16.172 22.871 14.357 1 89.28 130 GLU A CA 1
ATOM 1030 C C . GLU A 1 130 ? -16.219 24.167 13.553 1 89.28 130 GLU A C 1
ATOM 1032 O O . GLU A 1 130 ? -16.889 25.124 13.946 1 89.28 130 GLU A O 1
ATOM 1037 N N . GLY A 1 131 ? -15.486 24.261 12.494 1 92.55 131 GLY A N 1
ATOM 1038 C CA . GLY A 1 131 ? -15.585 25.362 11.549 1 92.55 131 GLY A CA 1
ATOM 1039 C C . GLY A 1 131 ? -14.827 26.599 11.992 1 92.55 131 GLY A C 1
ATOM 1040 O O . GLY A 1 131 ? -14.913 27.649 11.352 1 92.55 131 GLY A O 1
ATOM 1041 N N . GLY A 1 132 ? -14.08 26.469 13.062 1 95.73 132 GLY A N 1
ATOM 1042 C CA . GLY A 1 132 ? -13.399 27.637 13.599 1 95.73 132 GLY A CA 1
ATOM 1043 C C . GLY A 1 132 ? -11.957 27.748 13.143 1 95.73 132 GLY A C 1
ATOM 1044 O O . GLY A 1 132 ? -11.336 28.804 13.281 1 95.73 132 GLY A O 1
ATOM 1045 N N . THR A 1 133 ? -11.436 26.662 12.606 1 97.43 133 THR A N 1
ATOM 1046 C CA . THR A 1 133 ? -10.018 26.639 12.262 1 97.43 133 THR A CA 1
ATOM 1047 C C . THR A 1 133 ? -9.825 26.278 10.792 1 97.43 133 THR A C 1
ATOM 1049 O O . THR A 1 133 ? -10.665 25.6 10.198 1 97.43 133 THR A O 1
ATOM 1052 N N . LEU A 1 134 ? -8.724 26.745 10.243 1 97.43 134 LEU A N 1
ATOM 1053 C CA . LEU A 1 134 ? -8.44 26.604 8.82 1 97.43 134 LEU A CA 1
ATOM 1054 C C . LEU A 1 134 ? -8.146 25.151 8.465 1 97.43 134 LEU A C 1
ATOM 1056 O O . LEU A 1 134 ? -8.573 24.665 7.415 1 97.43 134 LEU A O 1
ATOM 1060 N N . VAL A 1 135 ? -7.328 24.503 9.289 1 97.77 135 VAL A N 1
ATOM 1061 C CA . VAL A 1 135 ? -6.974 23.094 9.161 1 97.77 135 VAL A CA 1
ATOM 1062 C C . VAL A 1 135 ? -6.896 22.453 10.545 1 97.77 135 VAL A C 1
ATOM 1064 O O . VAL A 1 135 ? -6.707 23.147 11.548 1 97.77 135 VAL A O 1
ATOM 1067 N N . GLN A 1 136 ? -7.097 21.175 10.567 1 96.35 136 GLN A N 1
ATOM 1068 C CA . GLN A 1 136 ? -7.014 20.419 11.812 1 96.35 136 GLN A CA 1
ATOM 1069 C C . GLN A 1 136 ? -5.875 19.404 11.763 1 96.35 136 GLN A C 1
ATOM 1071 O O . GLN A 1 136 ? -5.888 18.487 10.939 1 96.35 136 GLN A O 1
ATOM 1076 N N . ARG A 1 137 ? -4.977 19.603 12.619 1 95.71 137 ARG A N 1
ATOM 1077 C CA . ARG A 1 137 ? -3.835 18.697 12.699 1 95.71 137 ARG A CA 1
ATOM 1078 C C . ARG A 1 137 ? -4.243 17.355 13.298 1 95.71 137 ARG A C 1
ATOM 1080 O O . ARG A 1 137 ? -4.955 17.309 14.304 1 95.71 137 ARG A O 1
ATOM 1087 N N . THR A 1 138 ? -3.748 16.278 12.712 1 92.96 138 THR A N 1
ATOM 1088 C CA . THR A 1 138 ? -3.906 14.937 13.264 1 92.96 138 THR A CA 1
ATOM 1089 C C . THR A 1 138 ? -2.714 14.058 12.898 1 92.96 138 THR A C 1
ATOM 1091 O O . THR A 1 138 ? -2.065 14.278 11.873 1 92.96 138 THR A O 1
ATOM 1094 N N . HIS A 1 139 ? -2.43 13.087 13.727 1 91.25 139 HIS A N 1
ATOM 1095 C CA . HIS A 1 139 ? -1.405 12.089 13.443 1 91.25 139 HIS A CA 1
ATOM 1096 C C . HIS A 1 139 ? -2.029 10.758 13.038 1 91.25 139 HIS A C 1
ATOM 1098 O O . HIS A 1 139 ? -1.317 9.779 12.805 1 91.25 139 HIS A O 1
ATOM 1104 N N . GLY A 1 140 ? -3.352 10.806 12.993 1 83.95 140 GLY A N 1
ATOM 1105 C CA . GLY A 1 140 ? -4.054 9.593 12.606 1 83.95 140 GLY A CA 1
ATOM 1106 C C . GLY A 1 140 ? -3.669 8.387 13.442 1 83.95 140 GLY A C 1
ATOM 1107 O O . GLY A 1 140 ? -3.574 8.479 14.667 1 83.95 140 GLY A O 1
ATOM 1108 N N . ALA A 1 141 ? -3.481 7.284 12.775 1 76.67 141 ALA A N 1
ATOM 1109 C CA . ALA A 1 141 ? -3.142 6.031 13.445 1 76.67 141 ALA A CA 1
ATOM 1110 C C . ALA A 1 141 ? -1.723 6.074 14.003 1 76.67 141 ALA A C 1
ATOM 1112 O O . ALA A 1 141 ? -1.378 5.3 14.9 1 76.67 141 ALA A O 1
ATOM 1113 N N . ALA A 1 142 ? -0.946 6.983 13.491 1 72.14 142 ALA A N 1
ATOM 1114 C CA . ALA A 1 142 ? 0.455 7.051 13.898 1 72.14 142 ALA A CA 1
ATOM 1115 C C . ALA A 1 142 ? 0.587 7.558 15.331 1 72.14 142 ALA A C 1
ATOM 1117 O O . ALA A 1 142 ? 1.656 7.454 15.938 1 72.14 142 ALA A O 1
ATOM 1118 N N . TRP A 1 143 ? -0.49 8.092 15.769 1 75.1 143 TRP A N 1
ATOM 1119 C CA . TRP A 1 143 ? -0.479 8.532 17.16 1 75.1 143 TRP A CA 1
ATOM 1120 C C . TRP A 1 143 ? -0.413 7.34 18.108 1 75.1 143 TRP A C 1
ATOM 1122 O O . TRP A 1 143 ? 0.119 7.448 19.216 1 75.1 143 TRP A O 1
ATOM 1132 N N . PHE A 1 144 ? -0.963 6.255 17.519 1 64.75 144 PHE A N 1
ATOM 1133 C CA . PHE A 1 144 ? -1.051 5.061 18.352 1 64.75 144 PHE A CA 1
ATOM 1134 C C . PHE A 1 144 ? 0.088 4.098 18.04 1 64.75 144 PHE A C 1
ATOM 1136 O O . PHE A 1 144 ? 0.023 3.346 17.065 1 64.75 144 PHE A O 1
ATOM 1143 N N . LEU A 1 145 ? 1.397 4.33 18.636 1 59.26 145 LEU A N 1
ATOM 1144 C CA . LEU A 1 145 ? 2.527 3.45 18.359 1 59.26 145 LEU A CA 1
ATOM 1145 C C . LEU A 1 145 ? 2.105 1.986 18.427 1 59.26 145 LEU A C 1
ATOM 1147 O O . LEU A 1 145 ? 2.59 1.159 17.652 1 59.26 145 LEU A O 1
ATOM 1151 N N . LEU A 1 146 ? 1.421 1.556 19.531 1 53.92 146 LEU A N 1
ATOM 1152 C CA . LEU A 1 146 ? 1.339 0.138 19.863 1 53.92 146 LEU A CA 1
ATOM 1153 C C . LEU A 1 146 ? 0.188 -0.529 19.119 1 53.92 146 LEU A C 1
ATOM 1155 O O . LEU A 1 146 ? 0.221 -1.736 18.868 1 53.92 146 LEU A O 1
ATOM 1159 N N . TYR A 1 147 ? -0.497 0.174 18.348 1 55.84 147 TYR A N 1
ATOM 1160 C CA . TYR A 1 147 ? -1.57 -0.814 18.335 1 55.84 147 TYR A CA 1
ATOM 1161 C C . TYR A 1 147 ? -2.291 -0.818 16.993 1 55.84 147 TYR A C 1
ATOM 1163 O O . TYR A 1 147 ? -2.951 -1.798 16.639 1 55.84 147 TYR A O 1
ATOM 1171 N N . ILE A 1 148 ? -1.931 0.022 16.06 1 63.19 148 ILE A N 1
ATOM 1172 C CA . ILE A 1 148 ? -2.997 -0.199 15.089 1 63.19 148 ILE A CA 1
ATOM 1173 C C . ILE A 1 148 ? -2.393 -0.45 13.709 1 63.19 148 ILE A C 1
ATOM 1175 O O . ILE A 1 148 ? -2.009 0.492 13.011 1 63.19 148 ILE A O 1
ATOM 1179 N N . HIS A 1 149 ? -2.061 -1.733 13.53 1 77.37 149 HIS A N 1
ATOM 1180 C CA . HIS A 1 149 ? -1.596 -2.109 12.2 1 77.37 149 HIS A CA 1
ATOM 1181 C C . HIS A 1 149 ? -2.706 -2.778 11.396 1 77.37 149 HIS A C 1
ATOM 1183 O O . HIS A 1 149 ? -2.557 -3.006 10.194 1 77.37 149 HIS A O 1
ATOM 1189 N N . ASP A 1 150 ? -3.789 -2.924 12.061 1 81.06 150 ASP A N 1
ATOM 1190 C CA . ASP A 1 150 ? -4.935 -3.503 11.367 1 81.06 150 ASP A CA 1
ATOM 1191 C C . ASP A 1 150 ? -5.481 -2.542 10.313 1 81.06 150 ASP A C 1
ATOM 1193 O O . ASP A 1 150 ? -5.72 -1.368 10.6 1 81.06 150 ASP A O 1
ATOM 1197 N N . LEU A 1 151 ? -5.722 -3.011 9.194 1 86.18 151 LEU A N 1
ATOM 1198 C CA . LEU A 1 151 ? -6.099 -2.187 8.05 1 86.18 151 LEU A CA 1
ATOM 1199 C C . LEU A 1 151 ? -7.44 -1.503 8.292 1 86.18 151 LEU A C 1
ATOM 1201 O O . LEU A 1 151 ? -7.616 -0.333 7.944 1 86.18 151 LEU A O 1
ATOM 1205 N N . GLN A 1 152 ? -8.41 -2.236 8.845 1 86.12 152 GLN A N 1
ATOM 1206 C CA . GLN A 1 152 ? -9.727 -1.654 9.08 1 86.12 152 GLN A CA 1
ATOM 1207 C C . GLN A 1 152 ? -9.661 -0.551 10.132 1 86.12 152 GLN A C 1
ATOM 1209 O O . GLN A 1 152 ? -10.286 0.501 9.976 1 86.12 152 GLN A O 1
ATOM 1214 N N . ASP A 1 153 ? -8.901 -0.838 11.152 1 84.44 153 ASP A N 1
ATOM 1215 C CA . ASP A 1 153 ? -8.729 0.179 12.186 1 84.44 153 ASP A CA 1
ATOM 1216 C C . ASP A 1 153 ? -8.1 1.446 11.61 1 84.44 153 ASP A C 1
ATOM 1218 O O . ASP A 1 153 ? -8.548 2.556 11.905 1 84.44 153 ASP A O 1
ATOM 1222 N N . ARG A 1 154 ? -7.137 1.257 10.82 1 88.28 154 ARG A N 1
ATOM 1223 C CA . ARG A 1 154 ? -6.467 2.406 10.221 1 88.28 154 ARG A CA 1
ATOM 1224 C C . ARG A 1 154 ? -7.412 3.172 9.301 1 88.28 154 ARG A C 1
ATOM 1226 O O . ARG A 1 154 ? -7.397 4.404 9.273 1 88.28 154 ARG A O 1
ATOM 1233 N N . TYR A 1 155 ? -8.25 2.471 8.612 1 88.38 155 TYR A N 1
ATOM 1234 C CA . TYR A 1 155 ? -9.219 3.109 7.728 1 88.38 155 TYR A CA 1
ATOM 1235 C C . TYR A 1 155 ? -10.156 4.019 8.513 1 88.38 155 TYR A C 1
ATOM 1237 O O . TYR A 1 155 ? -10.457 5.133 8.078 1 88.38 155 TYR A O 1
ATOM 1245 N N . ASP A 1 156 ? -10.542 3.554 9.591 1 83.43 156 ASP A N 1
ATOM 1246 C CA . ASP A 1 156 ? -11.52 4.29 10.386 1 83.43 156 ASP A CA 1
ATOM 1247 C C . ASP A 1 156 ? -10.909 5.563 10.967 1 83.43 156 ASP A C 1
ATOM 1249 O O . ASP A 1 156 ? -11.623 6.527 11.25 1 83.43 156 ASP A O 1
ATOM 1253 N N . TYR A 1 157 ? -9.636 5.616 11.035 1 80.76 157 TYR A N 1
ATOM 1254 C CA . TYR A 1 157 ? -8.957 6.77 11.613 1 80.76 157 TYR A CA 1
ATOM 1255 C C . TYR A 1 157 ? -8.595 7.786 10.537 1 80.76 157 TYR A C 1
ATOM 1257 O O . TYR A 1 157 ? -8.276 8.937 10.843 1 80.76 157 TYR A O 1
ATOM 1265 N N . ILE A 1 158 ? -8.637 7.491 9.298 1 81.6 158 ILE A N 1
ATOM 1266 C CA . ILE A 1 158 ? -8.063 8.311 8.236 1 81.6 158 ILE A CA 1
ATOM 1267 C C . ILE A 1 158 ? -9.039 9.423 7.859 1 81.6 158 ILE A C 1
ATOM 1269 O O . ILE A 1 158 ? -8.624 10.5 7.422 1 81.6 158 ILE A O 1
ATOM 1273 N N . ASN A 1 159 ? -10.36 9.27 8.031 1 83.53 159 ASN A N 1
ATOM 1274 C CA . ASN A 1 159 ? -11.345 10.224 7.533 1 83.53 159 ASN A CA 1
ATOM 1275 C C . ASN A 1 159 ? -11.062 10.618 6.085 1 83.53 159 ASN A C 1
ATOM 1277 O O . ASN A 1 159 ? -10.828 11.791 5.791 1 83.53 159 ASN A O 1
ATOM 1281 N N . SER A 1 160 ? -11.212 9.747 5.187 1 85.48 160 SER A N 1
ATOM 1282 C CA . SER A 1 160 ? -10.781 9.837 3.796 1 85.48 160 SER A CA 1
ATOM 1283 C C . SER A 1 160 ? -11.655 10.806 3.008 1 85.48 160 SER A C 1
ATOM 1285 O O . SER A 1 160 ? -11.34 11.147 1.866 1 85.48 160 SER A O 1
ATOM 1287 N N . SER A 1 161 ? -12.67 11.328 3.59 1 89.72 161 SER A N 1
ATOM 1288 C CA . SER A 1 161 ? -13.622 12.164 2.866 1 89.72 161 SER A CA 1
ATOM 1289 C C . SER A 1 161 ? -13.358 13.645 3.113 1 89.72 161 SER A C 1
ATOM 1291 O O . SER A 1 161 ? -14.201 14.491 2.81 1 89.72 161 SER A O 1
ATOM 1293 N N . ILE A 1 162 ? -12.265 13.986 3.764 1 94.24 162 ILE A N 1
ATOM 1294 C CA . ILE A 1 162 ? -11.858 15.36 4.038 1 94.24 162 ILE A CA 1
ATOM 1295 C C . ILE A 1 162 ? -10.58 15.683 3.269 1 94.24 162 ILE A C 1
ATOM 1297 O O . ILE A 1 162 ? -9.655 14.868 3.219 1 94.24 162 ILE A O 1
ATOM 1301 N N . PRO A 1 163 ? -10.622 16.881 2.593 1 97.56 163 PRO A N 1
ATOM 1302 C CA . PRO A 1 163 ? -9.355 17.274 1.972 1 97.56 163 PRO A CA 1
ATOM 1303 C C . PRO A 1 163 ? -8.183 17.24 2.95 1 97.56 163 PRO A C 1
ATOM 1305 O O . PRO A 1 163 ? -8.36 17.506 4.141 1 97.56 163 PRO A O 1
ATOM 1308 N N . THR A 1 164 ? -7.01 16.877 2.365 1 97.52 164 THR A N 1
ATOM 1309 C CA . THR A 1 164 ? -5.915 16.554 3.273 1 97.52 164 THR A CA 1
ATOM 1310 C C . THR A 1 164 ? -4.621 17.224 2.819 1 97.52 164 THR A C 1
ATOM 1312 O O . THR A 1 164 ? -4.308 17.239 1.627 1 97.52 164 THR A O 1
ATOM 1315 N N . ILE A 1 165 ? -3.97 17.886 3.745 1 98.35 165 ILE A N 1
ATOM 1316 C CA . ILE A 1 165 ? -2.552 18.202 3.612 1 98.35 165 ILE A CA 1
ATOM 1317 C C . ILE A 1 165 ? -1.714 17.093 4.243 1 98.35 165 ILE A C 1
ATOM 1319 O O . ILE A 1 165 ? -1.826 16.827 5.442 1 98.35 165 ILE A O 1
ATOM 1323 N N . LEU A 1 166 ? -0.956 16.39 3.477 1 97.87 166 LEU A N 1
ATOM 1324 C CA . LEU A 1 166 ? -0.072 15.343 3.977 1 97.87 166 LEU A CA 1
ATOM 1325 C C . LEU A 1 166 ? 1.363 15.848 4.084 1 97.87 166 LEU A C 1
ATOM 1327 O O . LEU A 1 166 ? 2.005 16.126 3.069 1 97.87 166 LEU A O 1
ATOM 1331 N N . LEU A 1 167 ? 1.82 16.044 5.264 1 98.02 167 LEU A N 1
ATOM 1332 C CA . LEU A 1 167 ? 3.191 16.462 5.537 1 98.02 167 LEU A CA 1
ATOM 1333 C C . LEU A 1 167 ? 4.093 15.253 5.764 1 98.02 167 LEU A C 1
ATOM 1335 O O . LEU A 1 167 ? 3.928 14.526 6.746 1 98.02 167 LEU A O 1
ATOM 1339 N N . LEU A 1 168 ? 4.983 15.065 4.874 1 97.42 168 LEU A N 1
ATOM 1340 C CA . LEU A 1 168 ? 5.882 13.916 4.889 1 97.42 168 LEU A CA 1
ATOM 1341 C C . LEU A 1 168 ? 7.32 14.355 5.149 1 97.42 168 LEU A C 1
ATOM 1343 O O . LEU A 1 168 ? 7.828 15.258 4.481 1 97.42 168 LEU A O 1
ATOM 1347 N N . ARG A 1 169 ? 7.918 13.755 6.175 1 96.02 169 ARG A N 1
ATOM 1348 C CA . ARG A 1 169 ? 9.313 14.009 6.52 1 96.02 169 ARG A CA 1
ATOM 1349 C C . ARG A 1 169 ? 10.146 12.736 6.409 1 96.02 169 ARG A C 1
ATOM 1351 O O . ARG A 1 169 ? 9.629 11.632 6.594 1 96.02 169 ARG A O 1
ATOM 1358 N N . ASP A 1 170 ? 11.427 12.91 6.108 1 96.03 170 ASP A N 1
ATOM 1359 C CA . ASP A 1 170 ? 12.353 11.782 6.072 1 96.03 170 ASP A CA 1
ATOM 1360 C C . ASP A 1 170 ? 12.164 10.878 7.288 1 96.03 170 ASP A C 1
ATOM 1362 O O . ASP A 1 170 ? 12.135 11.355 8.425 1 96.03 170 ASP A O 1
ATOM 1366 N N . PRO A 1 171 ? 11.987 9.554 7.028 1 95.98 171 PRO A N 1
ATOM 1367 C CA . PRO A 1 171 ? 11.646 8.687 8.159 1 95.98 171 PRO A CA 1
ATOM 1368 C C . PRO A 1 171 ? 12.729 8.668 9.235 1 95.98 171 PRO A C 1
ATOM 1370 O O . PRO A 1 171 ? 12.418 8.613 10.428 1 95.98 171 PRO A O 1
ATOM 1373 N N . ALA A 1 172 ? 14.019 8.705 8.847 1 95.95 172 ALA A N 1
ATOM 1374 C CA . ALA A 1 172 ? 15.101 8.701 9.829 1 95.95 172 ALA A CA 1
ATOM 1375 C C . ALA A 1 172 ? 15.045 9.944 10.712 1 95.95 172 ALA A C 1
ATOM 1377 O O . ALA A 1 172 ? 15.171 9.851 11.935 1 95.95 172 ALA A O 1
ATOM 1378 N N . ARG A 1 173 ? 14.796 11.054 10.077 1 94.15 173 ARG A N 1
ATOM 1379 C CA . ARG A 1 173 ? 14.729 12.312 10.814 1 94.15 173 ARG A CA 1
ATOM 1380 C C . ARG A 1 173 ? 13.475 12.373 11.68 1 94.15 173 ARG A C 1
ATOM 1382 O O . ARG A 1 173 ? 13.507 12.906 12.791 1 94.15 173 ARG A O 1
ATOM 1389 N N . THR A 1 174 ? 12.402 11.859 11.158 1 94.44 174 THR A N 1
ATOM 1390 C CA . THR A 1 174 ? 11.169 11.759 11.931 1 94.44 174 THR A CA 1
ATOM 1391 C C . THR A 1 174 ? 11.39 10.94 13.199 1 94.44 174 THR A C 1
ATOM 1393 O O . THR A 1 174 ? 10.99 11.354 14.289 1 94.44 174 THR A O 1
ATOM 1396 N N . ILE A 1 175 ? 12.069 9.829 13.073 1 94.24 175 ILE A N 1
ATOM 1397 C CA . ILE A 1 175 ? 12.264 8.899 14.18 1 94.24 175 ILE A CA 1
ATOM 1398 C C . ILE A 1 175 ? 13.131 9.551 15.255 1 94.24 175 ILE A C 1
ATOM 1400 O O . ILE A 1 175 ? 12.829 9.456 16.447 1 94.24 175 ILE A O 1
ATOM 1404 N N . ILE A 1 176 ? 14.215 10.213 14.855 1 93.02 176 ILE A N 1
ATOM 1405 C CA . ILE A 1 176 ? 15.077 10.897 15.813 1 93.02 176 ILE A CA 1
ATOM 1406 C C . ILE A 1 176 ? 14.269 11.943 16.578 1 93.02 176 ILE A C 1
ATOM 1408 O O . ILE A 1 176 ? 14.328 12.003 17.808 1 93.02 176 ILE A O 1
ATOM 1412 N N . SER A 1 177 ? 13.488 12.716 15.858 1 91.12 177 SER A N 1
ATOM 1413 C CA . SER A 1 177 ? 12.702 13.785 16.464 1 91.12 177 SER A CA 1
ATOM 1414 C C . SER A 1 177 ? 11.61 13.225 17.37 1 91.12 177 SER A C 1
ATOM 1416 O O . SER A 1 177 ? 11.399 13.723 18.477 1 91.12 177 SER A O 1
ATOM 1418 N N . TYR A 1 178 ? 10.971 12.196 16.862 1 91 178 TYR A N 1
ATOM 1419 C CA . TYR A 1 178 ? 9.893 11.569 17.619 1 91 178 TYR A CA 1
ATOM 1420 C C . TYR A 1 178 ? 10.423 10.932 18.898 1 91 178 TYR A C 1
ATOM 1422 O O . TYR A 1 178 ? 9.823 11.076 19.966 1 91 178 TYR A O 1
ATOM 1430 N N . TRP A 1 179 ? 11.554 10.26 18.82 1 91.15 179 TRP A N 1
ATOM 1431 C CA . TRP A 1 179 ? 12.182 9.632 19.979 1 91.15 179 TRP A CA 1
ATOM 1432 C C . TRP A 1 179 ? 12.555 10.675 21.027 1 91.15 179 TRP A C 1
ATOM 1434 O O . TRP A 1 179 ? 12.34 10.466 22.224 1 91.15 179 TRP A O 1
ATOM 1444 N N . LYS A 1 180 ? 13.079 11.773 20.542 1 87.79 180 LYS A N 1
ATOM 1445 C CA . LYS A 1 180 ? 13.432 12.859 21.452 1 87.79 180 LYS A CA 1
ATOM 1446 C C . LYS A 1 180 ? 12.206 13.367 22.204 1 87.79 180 LYS A C 1
ATOM 1448 O O . LYS A 1 180 ? 12.257 13.573 23.418 1 87.79 180 LYS A O 1
ATOM 1453 N N . MET A 1 181 ? 11.16 13.535 21.499 1 83.45 181 MET A N 1
ATOM 1454 C CA . MET A 1 181 ? 9.922 14.025 22.1 1 83.45 181 MET A CA 1
ATOM 1455 C C . MET A 1 181 ? 9.421 13.064 23.173 1 83.45 181 MET A C 1
ATOM 1457 O O . MET A 1 181 ? 8.938 13.494 24.222 1 83.45 181 MET A O 1
ATOM 1461 N N . PHE A 1 182 ? 9.532 11.813 22.891 1 81.2 182 PHE A N 1
ATOM 1462 C CA . PHE A 1 182 ? 9.042 10.788 23.805 1 81.2 182 PHE A CA 1
ATOM 1463 C C . PHE A 1 182 ? 9.935 10.689 25.036 1 81.2 182 PHE A C 1
ATOM 1465 O O . PHE A 1 182 ? 9.48 10.288 26.109 1 81.2 182 PHE A O 1
ATOM 1472 N N . ASN A 1 183 ? 11.176 11 24.95 1 79.98 183 ASN A N 1
ATOM 1473 C CA . ASN A 1 183 ? 12.125 10.801 26.04 1 79.98 183 ASN A CA 1
ATOM 1474 C C . ASN A 1 183 ? 12.51 12.124 26.696 1 79.98 183 ASN A C 1
ATOM 1476 O O . ASN A 1 183 ? 13.339 12.152 27.607 1 79.98 183 ASN A O 1
ATOM 1480 N N . LEU A 1 184 ? 12.143 13.1 26.127 1 68.5 184 LEU A N 1
ATOM 1481 C CA . LEU A 1 184 ? 12.371 14.385 26.779 1 68.5 184 LEU A CA 1
ATOM 1482 C C . LEU A 1 184 ? 11.596 14.474 28.09 1 68.5 184 LEU A C 1
ATOM 1484 O O . LEU A 1 184 ? 10.462 13.997 28.179 1 68.5 184 LEU A O 1
ATOM 1488 N N . GLU A 1 185 ? 12.493 14.377 29.172 1 56.46 185 GLU A N 1
ATOM 1489 C CA . GLU A 1 185 ? 12.001 14.604 30.527 1 56.46 185 GLU A CA 1
ATOM 1490 C C . GLU A 1 185 ? 11.864 16.095 30.823 1 56.46 185 GLU A C 1
ATOM 1492 O O . GLU A 1 185 ? 12.663 16.903 30.345 1 56.46 185 GLU A O 1
ATOM 1497 N N . GLY A 1 186 ? 10.692 16.723 31.212 1 51.73 186 GLY A N 1
ATOM 1498 C CA . GLY A 1 186 ? 10.482 18.055 31.757 1 51.73 186 GLY A CA 1
ATOM 1499 C C . GLY A 1 186 ? 9.749 18.98 30.804 1 51.73 186 GLY A C 1
ATOM 1500 O O . GLY A 1 186 ? 9.272 18.547 29.753 1 51.73 186 GLY A O 1
ATOM 1501 N N . LEU A 1 187 ? 9.562 20.202 31.119 1 47.35 187 LEU A N 1
ATOM 1502 C CA . LEU A 1 187 ? 8.687 21.243 30.59 1 47.35 187 LEU A CA 1
ATOM 1503 C C . LEU A 1 187 ? 9.065 21.594 29.155 1 47.35 187 LEU A C 1
ATOM 1505 O O . LEU A 1 187 ? 8.237 22.105 28.398 1 47.35 187 LEU A O 1
ATOM 1509 N N . ASN A 1 188 ? 10.425 21.679 28.736 1 49.12 188 ASN A N 1
ATOM 1510 C CA . ASN A 1 188 ? 10.769 22.285 27.453 1 49.12 188 ASN A CA 1
ATOM 1511 C C . ASN A 1 188 ? 10.96 21.229 26.368 1 49.12 188 ASN A C 1
ATOM 1513 O O . ASN A 1 188 ? 12.012 21.172 25.73 1 49.12 188 ASN A O 1
ATOM 1517 N N . LYS A 1 189 ? 10.097 20.3 26.224 1 52.9 189 LYS A N 1
ATOM 1518 C CA . LYS A 1 189 ? 10.147 19.069 25.44 1 52.9 189 LYS A CA 1
ATOM 1519 C C . LYS A 1 189 ? 10.326 19.37 23.955 1 52.9 189 LYS A C 1
ATOM 1521 O O . LYS A 1 189 ? 10.794 18.518 23.196 1 52.9 189 LYS A O 1
ATOM 1526 N N . HIS A 1 190 ? 9.989 20.576 23.509 1 52.65 190 HIS A N 1
ATOM 1527 C CA . HIS A 1 190 ? 10.036 20.864 22.08 1 52.65 190 HIS A CA 1
ATOM 1528 C C . HIS A 1 190 ? 11.412 21.377 21.666 1 52.65 190 HIS A C 1
ATOM 1530 O O . HIS A 1 190 ? 11.723 21.439 20.475 1 52.65 190 HIS A O 1
ATOM 1536 N N . VAL A 1 191 ? 12.428 21.664 22.677 1 53.65 191 VAL A N 1
ATOM 1537 C CA . VAL A 1 191 ? 13.652 22.342 22.263 1 53.65 191 VAL A CA 1
ATOM 1538 C C . VAL A 1 191 ? 14.864 21.625 22.853 1 53.65 191 VAL A C 1
ATOM 1540 O O . VAL A 1 191 ? 15.99 21.806 22.383 1 53.65 191 VAL A O 1
ATOM 1543 N N . MET A 1 192 ? 14.752 20.687 23.799 1 57.12 192 MET A N 1
ATOM 1544 C CA . MET A 1 192 ? 15.909 20.132 24.495 1 57.12 192 MET A CA 1
ATOM 1545 C C . MET A 1 192 ? 16.444 18.903 23.767 1 57.12 192 MET A C 1
ATOM 1547 O O . MET A 1 192 ? 15.702 18.228 23.051 1 57.12 192 MET A O 1
ATOM 1551 N N . GLU A 1 193 ? 17.877 18.779 23.834 1 65.33 193 GLU A N 1
ATOM 1552 C CA . GLU A 1 193 ? 18.55 17.617 23.262 1 65.33 193 GLU A CA 1
ATOM 1553 C C . GLU A 1 193 ? 18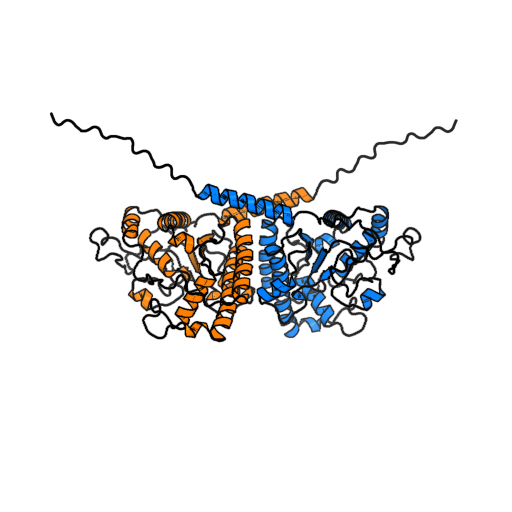.711 16.507 24.297 1 65.33 193 GLU A C 1
ATOM 1555 O O . GLU A 1 193 ? 18.861 16.78 25.49 1 65.33 193 GLU A O 1
ATOM 1560 N N . ILE A 1 194 ? 18.481 15.218 23.927 1 73.41 194 ILE A N 1
ATOM 1561 C CA . ILE A 1 194 ? 18.686 14.079 24.815 1 73.41 194 ILE A CA 1
ATOM 1562 C C . ILE A 1 194 ? 20.08 13.496 24.592 1 73.41 194 ILE A C 1
ATOM 1564 O O . ILE A 1 194 ? 20.651 13.633 23.508 1 73.41 194 ILE A O 1
ATOM 1568 N N . PRO A 1 195 ? 20.619 12.923 25.678 1 79.07 195 PRO A N 1
ATOM 1569 C CA . PRO A 1 195 ? 21.937 12.304 25.521 1 79.07 195 PRO A CA 1
ATOM 1570 C C . PRO A 1 195 ? 21.957 11.222 24.444 1 79.07 195 PRO A C 1
ATOM 1572 O O . PRO A 1 195 ? 20.962 10.519 24.251 1 79.07 195 PRO A O 1
ATOM 1575 N N . LYS A 1 196 ? 23.082 11.101 23.855 1 82.31 196 LYS A N 1
ATOM 1576 C CA . LYS A 1 196 ? 23.284 10.151 22.764 1 82.31 196 LYS A CA 1
ATOM 1577 C C . LYS A 1 196 ? 23.047 8.718 23.232 1 82.31 196 LYS A C 1
ATOM 1579 O O . LYS A 1 196 ? 22.596 7.873 22.455 1 82.31 196 LYS A O 1
ATOM 1584 N N . ARG A 1 197 ? 23.358 8.371 24.479 1 85.15 197 ARG A N 1
ATOM 1585 C CA . ARG A 1 197 ? 23.242 7.016 25.009 1 85.15 197 ARG A CA 1
ATOM 1586 C C . ARG A 1 197 ? 21.801 6.522 24.935 1 85.15 197 ARG A C 1
ATOM 1588 O O . ARG A 1 197 ? 21.556 5.315 24.885 1 85.15 197 ARG A O 1
ATOM 1595 N N . ARG A 1 198 ? 20.851 7.454 24.823 1 86.91 198 ARG A N 1
ATOM 1596 C CA . ARG A 1 198 ? 19.437 7.094 24.786 1 86.91 198 ARG A CA 1
ATOM 1597 C C . ARG A 1 198 ? 19.061 6.49 23.437 1 86.91 198 ARG A C 1
ATOM 1599 O O . ARG A 1 198 ? 17.985 5.906 23.291 1 86.91 198 ARG A O 1
ATOM 1606 N N . PHE A 1 199 ? 19.964 6.59 22.513 1 90.8 199 PHE A N 1
ATOM 1607 C CA . PHE A 1 199 ? 19.707 6.061 21.179 1 90.8 199 PHE A CA 1
ATOM 1608 C C . PHE A 1 199 ? 20.38 4.706 20.995 1 90.8 199 PHE A C 1
ATOM 1610 O O . PHE A 1 199 ? 20.442 4.184 19.88 1 90.8 199 PHE A O 1
ATOM 1617 N N . GLU A 1 200 ? 20.968 4.117 21.915 1 88.47 200 GLU A N 1
ATOM 1618 C CA . GLU A 1 200 ? 21.762 2.899 21.787 1 88.47 200 GLU A CA 1
ATOM 1619 C C . GLU A 1 200 ? 20.997 1.684 22.307 1 88.47 200 GLU A C 1
ATOM 1621 O O . GLU A 1 200 ? 21.324 0.546 21.965 1 88.47 200 GLU A O 1
ATOM 1626 N N . GLY A 1 201 ? 20.004 1.666 23.034 1 88.64 201 GLY A N 1
ATOM 1627 C CA . GLY A 1 201 ? 19.345 0.549 23.693 1 88.64 201 GLY A CA 1
ATOM 1628 C C . GLY A 1 201 ? 18.284 -0.11 22.832 1 88.64 201 GLY A C 1
ATOM 1629 O O . GLY A 1 201 ? 17.914 0.417 21.781 1 88.64 201 GLY A O 1
ATOM 1630 N N . GLY A 1 202 ? 17.931 -1.346 23.156 1 92.46 202 GLY A N 1
ATOM 1631 C CA . GLY A 1 202 ? 16.91 -2.122 22.47 1 92.46 202 GLY A CA 1
ATOM 1632 C C . GLY A 1 202 ? 15.594 -1.381 22.324 1 92.46 202 GLY A C 1
ATOM 1633 O O . GLY A 1 202 ? 14.908 -1.518 21.31 1 92.46 202 GLY A O 1
ATOM 1634 N N . ASP A 1 203 ? 15.293 -0.579 23.276 1 92.57 203 ASP A N 1
ATOM 1635 C CA . ASP A 1 203 ? 14.053 0.19 23.237 1 92.57 203 ASP A CA 1
ATOM 1636 C C . ASP A 1 203 ? 14.031 1.137 22.039 1 92.57 203 ASP A C 1
ATOM 1638 O O . ASP A 1 203 ? 13.001 1.29 21.381 1 92.57 203 ASP A O 1
ATOM 1642 N N . PHE A 1 204 ? 15.165 1.775 21.83 1 94.29 204 PHE A N 1
ATOM 1643 C CA . PHE A 1 204 ? 15.257 2.678 20.689 1 94.29 204 PHE A CA 1
ATOM 1644 C C . PHE A 1 204 ? 15.088 1.914 19.381 1 94.29 204 PHE A C 1
ATOM 1646 O O . PHE A 1 204 ? 14.338 2.341 18.5 1 94.29 204 PHE A O 1
ATOM 1653 N N . HIS A 1 205 ? 15.7 0.795 19.278 1 95.29 205 HIS A N 1
ATOM 1654 C CA . HIS A 1 205 ? 15.664 0.057 18.021 1 95.29 205 HIS A CA 1
ATOM 1655 C C . HIS A 1 205 ? 14.29 -0.56 17.782 1 95.29 205 HIS A C 1
ATOM 1657 O O . HIS A 1 205 ? 13.842 -0.665 16.638 1 95.29 205 HIS A O 1
ATOM 1663 N N . ASP A 1 206 ? 13.604 -0.95 18.845 1 91.81 206 ASP A N 1
ATOM 1664 C CA . ASP A 1 206 ? 12.206 -1.351 18.725 1 91.81 206 ASP A CA 1
ATOM 1665 C C . ASP A 1 206 ? 11.342 -0.193 18.231 1 91.81 206 ASP A C 1
ATOM 1667 O O . ASP A 1 206 ? 10.457 -0.384 17.394 1 91.81 206 ASP A O 1
ATOM 1671 N N . PHE A 1 207 ? 11.634 0.966 18.778 1 92.26 207 PHE A N 1
ATOM 1672 C CA . PHE A 1 207 ? 10.934 2.18 18.378 1 92.26 207 PHE A CA 1
ATOM 1673 C C . PHE A 1 207 ? 11.168 2.478 16.902 1 92.26 207 PHE A C 1
ATOM 1675 O O . PHE A 1 207 ? 10.239 2.854 16.184 1 92.26 207 PHE A O 1
ATOM 1682 N N . VAL A 1 208 ? 12.396 2.287 16.462 1 94.49 208 VAL A N 1
ATOM 1683 C CA . VAL A 1 208 ? 12.75 2.512 15.065 1 94.49 208 VAL A CA 1
ATOM 1684 C C . VAL A 1 208 ? 11.896 1.621 14.165 1 94.49 208 VAL A C 1
ATOM 1686 O O . VAL A 1 208 ? 11.315 2.093 13.186 1 94.49 208 VAL A O 1
ATOM 1689 N N . ASP A 1 209 ? 11.76 0.396 14.505 1 91.47 209 ASP A N 1
ATOM 1690 C CA . ASP A 1 209 ? 10.973 -0.546 13.715 1 91.47 209 ASP A CA 1
ATOM 1691 C C . ASP A 1 209 ? 9.506 -0.127 13.66 1 91.47 209 ASP A C 1
ATOM 1693 O O . ASP A 1 209 ? 8.9 -0.108 12.587 1 91.47 209 ASP A O 1
ATOM 1697 N N . GLU A 1 210 ? 9.022 0.266 14.744 1 90.67 210 GLU A N 1
ATOM 1698 C CA . GLU A 1 210 ? 7.613 0.63 14.857 1 90.67 210 GLU A CA 1
ATOM 1699 C C . GLU A 1 210 ? 7.304 1.894 14.06 1 90.67 210 GLU A C 1
ATOM 1701 O O . GLU A 1 210 ? 6.359 1.919 13.269 1 90.67 210 GLU A O 1
ATOM 1706 N N . VAL A 1 211 ? 8.081 2.923 14.221 1 92.53 211 VAL A N 1
ATOM 1707 C CA . VAL A 1 211 ? 7.787 4.208 13.597 1 92.53 211 VAL A CA 1
ATOM 1708 C C . VAL A 1 211 ? 8.03 4.12 12.092 1 92.53 211 VAL A C 1
ATOM 1710 O O . VAL A 1 211 ? 7.317 4.746 11.304 1 92.53 211 VAL A O 1
ATOM 1713 N N . THR A 1 212 ? 9.024 3.278 11.717 1 94.04 212 THR A N 1
ATOM 1714 C CA . THR A 1 212 ? 9.231 3.062 10.289 1 94.04 212 THR A CA 1
ATOM 1715 C C . THR A 1 212 ? 7.974 2.491 9.64 1 94.04 212 THR A C 1
ATOM 1717 O O . THR A 1 212 ? 7.549 2.957 8.581 1 94.04 212 THR A O 1
ATOM 1720 N N . SER A 1 213 ? 7.348 1.561 10.28 1 91.19 213 SER A N 1
ATOM 1721 C CA . SER A 1 213 ? 6.116 0.961 9.778 1 91.19 213 SER A CA 1
ATOM 1722 C C . SER A 1 213 ? 4.978 1.976 9.754 1 91.19 213 SER A C 1
ATOM 1724 O O . SER A 1 213 ? 4.243 2.069 8.768 1 91.19 213 SER A O 1
ATOM 1726 N N . LEU A 1 214 ? 4.866 2.76 10.776 1 91.79 214 LEU A N 1
ATOM 1727 C CA . LEU A 1 214 ? 3.807 3.759 10.881 1 91.79 214 LEU A CA 1
ATOM 1728 C C . LEU A 1 214 ? 3.96 4.828 9.805 1 91.79 214 LEU A C 1
ATOM 1730 O O . LEU A 1 214 ? 2.967 5.281 9.23 1 91.79 214 LEU A O 1
ATOM 1734 N N . TRP A 1 215 ? 5.206 5.215 9.643 1 94.55 215 TRP A N 1
ATOM 1735 C CA . TRP A 1 215 ? 5.53 6.211 8.627 1 94.55 215 TRP A CA 1
ATOM 1736 C C . TRP A 1 215 ? 5.053 5.76 7.25 1 94.55 215 TRP A C 1
ATOM 1738 O O . TRP A 1 215 ? 4.388 6.516 6.538 1 94.55 215 TRP A O 1
ATOM 1748 N N . GLU A 1 216 ? 5.34 4.571 6.893 1 95.05 216 GLU A N 1
ATOM 1749 C CA . GLU A 1 216 ? 4.945 3.999 5.609 1 95.05 216 GLU A CA 1
ATOM 1750 C C . GLU A 1 216 ? 3.433 3.813 5.528 1 95.05 216 GLU A C 1
ATOM 1752 O O . GLU A 1 216 ? 2.807 4.195 4.537 1 95.05 216 GLU A O 1
ATOM 1757 N N . GLU A 1 217 ? 2.828 3.282 6.525 1 92.44 217 GLU A N 1
ATOM 1758 C CA . GLU A 1 217 ? 1.4 2.98 6.555 1 92.44 217 GLU A CA 1
ATOM 1759 C C . GLU A 1 217 ? 0.565 4.251 6.431 1 92.44 217 GLU A C 1
ATOM 1761 O O . GLU A 1 217 ? -0.406 4.291 5.673 1 92.44 217 GLU A O 1
ATOM 1766 N N . GLN A 1 218 ? 0.951 5.233 7.127 1 93.11 218 GLN A N 1
ATOM 1767 C CA . GLN A 1 218 ? 0.185 6.475 7.093 1 93.11 218 GLN A CA 1
ATOM 1768 C C . GLN A 1 218 ? 0.181 7.081 5.692 1 93.11 218 GLN A C 1
ATOM 1770 O O . GLN A 1 218 ? -0.86 7.529 5.207 1 93.11 218 GLN A O 1
ATOM 1775 N N . THR A 1 219 ? 1.318 7.066 5.094 1 95.34 219 THR A N 1
ATOM 1776 C CA . THR A 1 219 ? 1.434 7.654 3.765 1 95.34 219 THR A CA 1
ATOM 1777 C C . THR A 1 219 ? 0.647 6.84 2.742 1 95.34 219 THR A C 1
ATOM 1779 O O . THR A 1 219 ? -0.18 7.386 2.008 1 95.34 219 THR A O 1
ATOM 1782 N N . VAL A 1 220 ? 0.848 5.584 2.719 1 95.48 220 VAL A N 1
ATOM 1783 C CA . VAL A 1 220 ? 0.223 4.708 1.734 1 95.48 220 VAL A CA 1
ATOM 1784 C C . VAL A 1 220 ? -1.29 4.692 1.943 1 95.48 220 VAL A C 1
ATOM 1786 O O . VAL A 1 220 ? -2.057 4.743 0.979 1 95.48 220 VAL A O 1
ATOM 1789 N N . ASP A 1 221 ? -1.716 4.676 3.199 1 93.48 221 ASP A N 1
ATOM 1790 C CA . ASP A 1 221 ? -3.142 4.714 3.507 1 93.48 221 ASP A CA 1
ATOM 1791 C C . ASP A 1 221 ? -3.793 5.975 2.943 1 93.48 221 ASP A C 1
ATOM 1793 O O . ASP A 1 221 ? -4.829 5.901 2.28 1 93.48 221 ASP A O 1
ATOM 1797 N N . ARG A 1 222 ? -3.155 7.069 3.197 1 94.6 222 ARG A N 1
ATOM 1798 C CA . ARG A 1 222 ? -3.723 8.331 2.734 1 94.6 222 ARG A CA 1
ATOM 1799 C C . ARG A 1 222 ? -3.834 8.357 1.213 1 94.6 222 ARG A C 1
ATOM 1801 O O . ARG A 1 222 ? -4.854 8.784 0.667 1 94.6 222 ARG A O 1
ATOM 1808 N N . LEU A 1 223 ? -2.877 7.863 0.556 1 96.13 223 LEU A N 1
ATOM 1809 C CA . LEU A 1 223 ? -2.825 7.934 -0.9 1 96.13 223 LEU A CA 1
ATOM 1810 C C . LEU A 1 223 ? -3.798 6.942 -1.528 1 96.13 223 LEU A C 1
ATOM 1812 O O . LEU A 1 223 ? -4.384 7.22 -2.577 1 96.13 223 LEU A O 1
ATOM 1816 N N . LEU A 1 224 ? -4.013 5.86 -0.884 1 95.89 224 LEU A N 1
ATOM 1817 C CA . LEU A 1 224 ? -4.806 4.813 -1.519 1 95.89 224 LEU A CA 1
ATOM 1818 C C . LEU A 1 224 ? -6.276 4.934 -1.132 1 95.89 224 LEU A C 1
ATOM 1820 O O . LEU A 1 224 ? -7.146 4.362 -1.793 1 95.89 224 LEU A O 1
ATOM 1824 N N . TRP A 1 225 ? -6.607 5.705 -0.083 1 94.68 225 TRP A N 1
ATOM 1825 C CA . TRP A 1 225 ? -8.004 5.765 0.333 1 94.68 225 TRP A CA 1
ATOM 1826 C C . TRP A 1 225 ? -8.573 7.165 0.132 1 94.68 225 TRP A C 1
ATOM 1828 O O . TRP A 1 225 ? -9.783 7.373 0.242 1 94.68 225 TRP A O 1
ATOM 1838 N N . ALA A 1 226 ? -7.755 8.157 -0.154 1 93.84 226 ALA A N 1
ATOM 1839 C CA . ALA A 1 226 ? -8.235 9.529 -0.294 1 93.84 226 ALA A CA 1
ATOM 1840 C C . ALA A 1 226 ? -9.314 9.625 -1.369 1 93.84 226 ALA A C 1
ATOM 1842 O O . ALA A 1 226 ? -9.168 9.061 -2.456 1 93.84 226 ALA A O 1
ATOM 1843 N N . THR A 1 227 ? -10.384 10.333 -1.047 1 94.84 227 THR A N 1
ATOM 1844 C CA . THR A 1 227 ? -11.455 10.543 -2.015 1 94.84 227 THR A CA 1
ATOM 1845 C C . THR A 1 227 ? -11.656 12.031 -2.285 1 94.84 227 THR A C 1
ATOM 1847 O O . THR A 1 227 ? -12.545 12.414 -3.048 1 94.84 227 THR A O 1
ATOM 1850 N N . LYS A 1 228 ? -10.897 12.857 -1.654 1 97.2 228 LYS A N 1
ATOM 1851 C CA . LYS A 1 228 ? -10.879 14.31 -1.791 1 97.2 228 LYS A CA 1
ATOM 1852 C C . LYS A 1 228 ? -9.48 14.812 -2.137 1 97.2 228 LYS A C 1
ATOM 1854 O O . LYS A 1 228 ? -8.52 14.039 -2.14 1 97.2 228 LYS A O 1
ATOM 1859 N N . PRO A 1 229 ? -9.355 16.069 -2.426 1 98.17 229 PRO A N 1
ATOM 1860 C CA . PRO A 1 229 ? -8.04 16.603 -2.789 1 98.17 229 PRO A CA 1
ATOM 1861 C C . PRO A 1 229 ? -6.998 16.404 -1.691 1 98.17 229 PRO A C 1
ATOM 1863 O O . PRO A 1 229 ? -7.317 16.521 -0.505 1 98.17 229 PRO A O 1
ATOM 1866 N N . LEU A 1 230 ? -5.818 16.053 -2.109 1 98.19 230 LEU A N 1
ATOM 1867 C CA . LEU A 1 230 ? -4.694 15.816 -1.209 1 98.19 230 LEU A CA 1
ATOM 1868 C C . LEU A 1 230 ? -3.464 16.596 -1.66 1 98.19 230 LEU A C 1
ATOM 1870 O O . LEU A 1 230 ? -3.027 16.468 -2.806 1 98.19 230 LEU A O 1
ATOM 1874 N N . HIS A 1 231 ? -2.949 17.484 -0.837 1 98.56 231 HIS A N 1
ATOM 1875 C CA . HIS A 1 231 ? -1.718 18.227 -1.083 1 98.56 231 HIS A CA 1
ATOM 1876 C C . HIS A 1 231 ? -0.55 17.632 -0.304 1 98.56 231 HIS A C 1
ATOM 1878 O O . HIS A 1 231 ? -0.561 17.623 0.93 1 98.56 231 HIS A O 1
ATOM 1884 N N . LEU A 1 232 ? 0.396 17.091 -1.005 1 98.03 232 LEU A N 1
ATOM 1885 C CA . LEU A 1 232 ? 1.577 16.493 -0.393 1 98.03 232 LEU A CA 1
ATOM 1886 C C . LEU A 1 232 ? 2.708 17.51 -0.285 1 98.03 232 LEU A C 1
ATOM 1888 O O . LEU A 1 232 ? 3.043 18.179 -1.265 1 98.03 232 LEU A O 1
ATOM 1892 N N . ILE A 1 233 ? 3.254 17.648 0.873 1 97.62 233 ILE A N 1
ATOM 1893 C CA . ILE A 1 233 ? 4.405 18.517 1.093 1 97.62 233 ILE A CA 1
ATOM 1894 C C . ILE A 1 233 ? 5.507 17.742 1.811 1 97.62 233 ILE A C 1
ATOM 1896 O O . ILE A 1 233 ? 5.274 17.157 2.872 1 97.62 233 ILE A O 1
ATOM 1900 N N . HIS A 1 234 ? 6.638 17.669 1.206 1 97.19 234 HIS A N 1
ATOM 1901 C CA . HIS A 1 234 ? 7.811 17.167 1.914 1 97.19 234 HIS A CA 1
ATOM 1902 C C . HIS A 1 234 ? 8.398 18.234 2.832 1 97.19 234 HIS A C 1
ATOM 1904 O O . HIS A 1 234 ? 8.632 19.366 2.404 1 97.19 234 HIS A O 1
ATOM 1910 N N . PHE A 1 235 ? 8.638 17.818 4.023 1 96.45 235 PHE A N 1
ATOM 1911 C CA . PHE A 1 235 ? 9.188 18.755 4.995 1 96.45 235 PHE A CA 1
ATOM 1912 C C . PHE A 1 235 ? 10.494 19.357 4.489 1 96.45 235 PHE A C 1
ATOM 1914 O O . PHE A 1 235 ? 10.736 20.555 4.652 1 96.45 235 PHE A O 1
ATOM 1921 N N . GLU A 1 236 ? 11.295 18.61 3.872 1 94.77 236 GLU A N 1
ATOM 1922 C CA . GLU A 1 236 ? 12.588 19.058 3.364 1 94.77 236 GLU A CA 1
ATOM 1923 C C . GLU A 1 236 ? 12.416 20.119 2.279 1 94.77 236 GLU A C 1
ATOM 1925 O O . GLU A 1 236 ? 13.171 21.093 2.232 1 94.77 236 GLU A O 1
ATOM 1930 N N . HIS A 1 237 ? 11.442 19.96 1.423 1 94.66 237 HIS A N 1
ATOM 1931 C CA . HIS A 1 237 ? 11.153 20.968 0.41 1 94.66 237 HIS A CA 1
ATOM 1932 C C . HIS A 1 237 ? 10.62 22.248 1.043 1 94.66 237 HIS A C 1
ATOM 1934 O O . HIS A 1 237 ? 11.001 23.35 0.642 1 94.66 237 HIS A O 1
ATOM 1940 N N . LEU A 1 238 ? 9.774 22.061 2.022 1 95.6 238 LEU A N 1
ATOM 1941 C CA . LEU A 1 238 ? 9.215 23.207 2.731 1 95.6 238 LEU A CA 1
ATOM 1942 C C . LEU A 1 238 ? 10.317 24.027 3.394 1 95.6 238 LEU A C 1
ATOM 1944 O O . LEU A 1 238 ? 10.323 25.257 3.301 1 95.6 238 LEU A O 1
ATOM 1948 N N . LYS A 1 239 ? 11.212 23.338 4.018 1 92.62 239 LYS A N 1
ATOM 1949 C CA . LYS A 1 239 ? 12.318 24.005 4.698 1 92.62 239 LYS A CA 1
ATOM 1950 C C . LYS A 1 239 ? 13.193 24.769 3.708 1 92.62 239 LYS A C 1
ATOM 1952 O O . LYS A 1 239 ? 13.646 25.878 3.998 1 92.62 239 LYS A O 1
ATOM 1957 N N . ARG A 1 240 ? 13.4 24.236 2.561 1 93.12 240 ARG A N 1
ATOM 1958 C CA . ARG A 1 240 ? 14.287 24.812 1.557 1 93.12 240 ARG A CA 1
ATOM 1959 C C . ARG A 1 240 ? 13.651 26.032 0.898 1 93.12 240 ARG A C 1
ATOM 1961 O O . ARG A 1 240 ? 14.339 27.008 0.592 1 93.12 240 ARG A O 1
ATOM 1968 N N . ASP A 1 241 ? 12.379 25.937 0.652 1 94.92 241 ASP A N 1
ATOM 1969 C CA . ASP A 1 241 ? 11.667 27.011 -0.032 1 94.92 241 ASP A CA 1
ATOM 1970 C C . ASP A 1 241 ? 10.27 27.204 0.554 1 94.92 241 ASP A C 1
ATOM 1972 O O . ASP A 1 241 ? 9.268 26.944 -0.116 1 94.92 241 ASP A O 1
ATOM 1976 N N . PRO A 1 242 ? 10.186 27.777 1.702 1 96.48 242 PRO A N 1
ATOM 1977 C CA . PRO A 1 242 ? 8.915 27.86 2.425 1 96.48 242 PRO A CA 1
ATOM 1978 C C . PRO A 1 242 ? 7.885 28.733 1.711 1 96.48 242 PRO A C 1
ATOM 1980 O O . PRO A 1 242 ? 6.701 28.389 1.67 1 96.48 242 PRO A O 1
ATOM 1983 N N . MET A 1 243 ? 8.309 29.842 1.046 1 96.65 243 MET A N 1
ATOM 1984 C CA . MET A 1 243 ? 7.36 30.795 0.478 1 96.65 243 MET A CA 1
ATOM 1985 C C . MET A 1 243 ? 6.651 30.2 -0.734 1 96.65 243 MET A C 1
ATOM 1987 O O . MET A 1 243 ? 5.437 30.348 -0.883 1 96.65 243 MET A O 1
ATOM 1991 N N . THR A 1 244 ? 7.386 29.514 -1.559 1 97.23 244 THR A N 1
ATOM 1992 C CA . THR A 1 244 ? 6.792 28.882 -2.732 1 97.23 244 THR A CA 1
ATOM 1993 C C . THR A 1 244 ? 5.797 27.802 -2.319 1 97.23 244 THR A C 1
ATOM 1995 O O . THR A 1 244 ? 4.672 27.761 -2.822 1 97.23 244 THR A O 1
ATOM 1998 N N . HIS A 1 245 ? 6.177 27.005 -1.388 1 97.27 245 HIS A N 1
ATOM 1999 C CA . HIS A 1 245 ? 5.308 25.919 -0.949 1 97.27 245 HIS A CA 1
ATOM 2000 C C . HIS A 1 245 ? 4.091 26.455 -0.202 1 97.27 245 HIS A C 1
ATOM 2002 O O . HIS A 1 245 ? 3.003 25.881 -0.287 1 97.27 245 HIS A O 1
ATOM 2008 N N . LEU A 1 246 ? 4.307 27.514 0.484 1 97.93 246 LEU A N 1
ATOM 2009 C CA . LEU A 1 246 ? 3.186 28.131 1.184 1 97.93 246 LEU A CA 1
ATOM 2010 C C . LEU A 1 246 ? 2.169 28.691 0.195 1 97.93 246 LEU A C 1
ATOM 2012 O O . LEU A 1 246 ? 0.962 28.519 0.375 1 97.93 246 LEU A O 1
ATOM 2016 N N . ARG A 1 247 ? 2.615 29.364 -0.827 1 98.24 247 ARG A N 1
ATOM 2017 C CA . ARG A 1 247 ? 1.707 29.889 -1.842 1 98.24 247 ARG A CA 1
ATOM 2018 C C . ARG A 1 247 ? 0.92 28.764 -2.507 1 98.24 247 ARG A C 1
ATOM 2020 O O . ARG A 1 247 ? -0.283 28.896 -2.741 1 98.24 247 ARG A O 1
ATOM 2027 N N . ASN A 1 248 ? 1.606 27.684 -2.799 1 98.24 248 ASN A N 1
ATOM 2028 C CA . ASN A 1 248 ? 0.931 26.522 -3.365 1 98.24 248 ASN A CA 1
ATOM 2029 C C . ASN A 1 248 ? -0.118 25.962 -2.409 1 98.24 248 ASN A C 1
ATOM 2031 O O . ASN A 1 248 ? -1.191 25.534 -2.84 1 98.24 248 ASN A O 1
ATOM 2035 N N . LEU A 1 249 ? 0.27 25.959 -1.181 1 98.58 249 LEU A N 1
ATOM 2036 C CA . LEU A 1 249 ? -0.643 25.448 -0.164 1 98.58 249 LEU A CA 1
ATOM 2037 C C . LEU A 1 249 ? -1.873 26.341 -0.0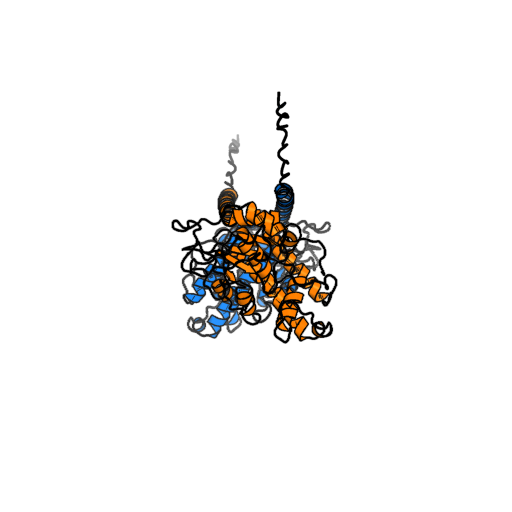39 1 98.58 249 LEU A C 1
ATOM 2039 O O . LEU A 1 249 ? -2.993 25.845 0.099 1 98.58 249 LEU A O 1
ATOM 2043 N N . LEU A 1 250 ? -1.691 27.641 -0.053 1 98.68 250 LEU A N 1
ATOM 2044 C CA . LEU A 1 250 ? -2.815 28.569 0.001 1 98.68 250 LEU A CA 1
ATOM 2045 C C . LEU A 1 250 ? -3.721 28.396 -1.214 1 98.68 250 LEU A C 1
ATOM 2047 O O . LEU A 1 250 ? -4.946 28.467 -1.094 1 98.68 250 LEU A O 1
ATOM 2051 N N . ASP A 1 251 ? -3.133 28.178 -2.369 1 98.57 251 ASP A N 1
ATOM 2052 C CA . ASP A 1 251 ? -3.907 27.88 -3.57 1 98.57 251 ASP A CA 1
ATOM 2053 C C . ASP A 1 251 ? -4.731 26.608 -3.39 1 98.57 251 ASP A C 1
ATOM 2055 O O . ASP A 1 251 ? -5.926 26.588 -3.694 1 98.57 251 ASP A O 1
ATOM 2059 N N . PHE A 1 252 ? -4.112 25.588 -2.869 1 98.75 252 PHE A N 1
ATOM 2060 C CA . PHE A 1 252 ? -4.81 24.341 -2.578 1 98.75 252 PHE A CA 1
ATOM 2061 C C . PHE A 1 252 ? -6.001 24.588 -1.66 1 98.75 252 PHE A C 1
ATOM 2063 O O . PHE A 1 252 ? -7.084 24.042 -1.879 1 98.75 252 PHE A O 1
ATOM 2070 N N . LEU A 1 253 ? -5.811 25.414 -0.65 1 98.64 253 LEU A N 1
ATOM 2071 C CA . LEU A 1 253 ? -6.826 25.662 0.369 1 98.64 253 LEU A CA 1
ATOM 2072 C C . LEU A 1 253 ? -7.873 26.65 -0.135 1 98.64 253 LEU A C 1
ATOM 2074 O O . LEU A 1 253 ? -8.858 26.922 0.554 1 98.64 253 LEU A O 1
ATOM 2078 N N . SER A 1 254 ? -7.643 27.228 -1.266 1 98.2 254 SER A N 1
ATOM 2079 C CA . SER A 1 254 ? -8.516 28.255 -1.826 1 98.2 254 SER A CA 1
ATOM 2080 C C . SER A 1 254 ? -8.622 29.459 -0.895 1 98.2 254 SER A C 1
ATOM 2082 O O . SER A 1 254 ? -9.722 29.941 -0.619 1 98.2 254 SER A O 1
ATOM 2084 N N . VAL A 1 255 ? -7.508 29.823 -0.423 1 98.01 255 VAL A N 1
ATOM 2085 C CA . VAL A 1 255 ? -7.394 31.008 0.421 1 98.01 255 VAL A CA 1
ATOM 2086 C C . VAL A 1 255 ? -6.592 32.085 -0.306 1 98.01 255 VAL A C 1
ATOM 2088 O O . VAL A 1 255 ? -5.507 31.815 -0.826 1 98.01 255 VAL A O 1
ATOM 2091 N N . PRO A 1 256 ? -7.101 33.267 -0.358 1 97 256 PRO A N 1
ATOM 2092 C CA . PRO A 1 256 ? -6.368 34.336 -1.04 1 97 256 PRO A CA 1
ATOM 2093 C C . PRO A 1 256 ? -5.057 34.691 -0.341 1 97 256 PRO A C 1
ATOM 2095 O O . PRO A 1 256 ? -4.986 34.674 0.891 1 97 256 PRO A O 1
ATOM 2098 N N . VAL A 1 257 ? -4.138 35.068 -1.164 1 97.63 257 VAL A N 1
ATOM 2099 C CA . VAL A 1 257 ? -2.828 35.453 -0.649 1 97.63 257 VAL A CA 1
ATOM 2100 C C . VAL A 1 257 ? -2.867 36.902 -0.169 1 97.63 257 VAL A C 1
ATOM 2102 O O . VAL A 1 257 ? -3.344 37.787 -0.884 1 97.63 257 VAL A O 1
ATOM 2105 N N . ASN A 1 258 ? -2.478 37.094 0.991 1 97.36 258 ASN A N 1
ATOM 2106 C CA . ASN A 1 258 ? -2.219 38.431 1.514 1 97.36 258 ASN A CA 1
ATOM 2107 C C . ASN A 1 258 ? -0.733 38.774 1.468 1 97.36 258 ASN A C 1
ATOM 2109 O O . ASN A 1 258 ? 0.042 38.308 2.305 1 97.36 258 ASN A O 1
ATOM 2113 N N . GLU A 1 259 ? -0.373 39.634 0.558 1 97.7 259 GLU A N 1
ATOM 2114 C CA . GLU A 1 259 ? 1.039 39.929 0.331 1 97.7 259 GLU A CA 1
ATOM 2115 C C . GLU A 1 259 ? 1.66 40.622 1.54 1 97.7 259 GLU A C 1
ATOM 2117 O O . GLU A 1 259 ? 2.846 40.441 1.825 1 97.7 259 GLU A O 1
ATOM 2122 N N . GLY A 1 260 ? 0.896 41.402 2.226 1 97.21 260 GLY A N 1
ATOM 2123 C CA . GLY A 1 260 ? 1.394 42.029 3.439 1 97.21 260 GLY A CA 1
ATOM 2124 C C . GLY A 1 260 ? 1.76 41.029 4.52 1 97.21 260 GLY A C 1
ATOM 2125 O O . GLY A 1 260 ? 2.829 41.126 5.127 1 97.21 260 GLY A O 1
ATOM 2126 N N . ARG A 1 261 ? 0.956 40.058 4.747 1 97.22 261 ARG A N 1
ATOM 2127 C CA . ARG A 1 261 ? 1.237 39.007 5.719 1 97.22 261 ARG A CA 1
ATOM 2128 C C . ARG A 1 261 ? 2.454 38.187 5.304 1 97.22 261 ARG A C 1
ATOM 2130 O O . ARG A 1 261 ? 3.287 37.834 6.142 1 97.22 261 ARG A O 1
ATOM 2137 N N . LEU A 1 262 ? 2.498 37.896 4.02 1 97.4 262 LEU A N 1
ATOM 2138 C CA . LEU A 1 262 ? 3.629 37.109 3.539 1 97.4 262 LEU A CA 1
ATOM 2139 C C . LEU A 1 262 ? 4.939 37.864 3.734 1 97.4 262 LEU A C 1
ATOM 2141 O O . LEU A 1 262 ? 5.964 37.263 4.063 1 97.4 262 LEU A O 1
ATOM 2145 N N . ALA A 1 263 ? 4.901 39.125 3.471 1 96.93 263 ALA A N 1
ATOM 2146 C CA . ALA A 1 263 ? 6.095 39.943 3.668 1 96.93 263 ALA A CA 1
ATOM 2147 C C . ALA A 1 263 ? 6.547 39.911 5.125 1 96.93 263 ALA A C 1
ATOM 2149 O O . ALA A 1 263 ? 7.739 39.778 5.409 1 96.93 263 ALA A O 1
ATOM 2150 N N . CYS A 1 264 ? 5.645 40.037 6.039 1 97 264 CYS A N 1
ATOM 2151 C CA . CYS A 1 264 ? 5.959 39.967 7.462 1 97 264 CYS A CA 1
ATOM 2152 C C . CYS A 1 264 ? 6.484 38.586 7.837 1 97 264 CYS A C 1
ATOM 2154 O O . CYS A 1 264 ? 7.474 38.47 8.561 1 97 264 CYS A O 1
ATOM 2156 N N . LEU A 1 265 ? 5.834 37.586 7.323 1 96.67 265 LEU A N 1
ATOM 2157 C CA . LEU A 1 265 ? 6.25 36.216 7.604 1 96.67 265 LEU A CA 1
ATOM 2158 C C . LEU A 1 265 ? 7.681 35.975 7.138 1 96.67 265 LEU A C 1
ATOM 2160 O O . LEU A 1 265 ? 8.454 35.295 7.817 1 96.67 265 LEU A O 1
ATOM 2164 N N . ALA A 1 266 ? 8.033 36.498 6.003 1 95.14 266 ALA A N 1
ATOM 2165 C CA . ALA A 1 266 ? 9.382 36.334 5.467 1 95.14 266 ALA A CA 1
ATOM 2166 C C . ALA A 1 266 ? 10.43 36.827 6.461 1 95.14 266 ALA A C 1
ATOM 2168 O O . ALA A 1 266 ? 11.542 36.295 6.514 1 95.14 266 ALA A O 1
ATOM 2169 N N . SER A 1 267 ? 10.014 37.761 7.277 1 92.94 267 SER A N 1
ATOM 2170 C CA . SER A 1 267 ? 10.935 38.317 8.263 1 92.94 267 SER A CA 1
ATOM 2171 C C . SER A 1 267 ? 10.833 37.578 9.594 1 92.94 267 SER A C 1
ATOM 2173 O O . SER A 1 267 ? 11.588 37.861 10.526 1 92.94 267 SER A O 1
ATOM 2175 N N . HIS A 1 268 ? 9.925 36.653 9.703 1 93.81 268 HIS A N 1
ATOM 2176 C CA . HIS A 1 268 ? 9.672 35.939 10.949 1 93.81 268 HIS A CA 1
ATOM 2177 C C . HIS A 1 268 ? 9.463 34.45 10.698 1 93.81 268 HIS A C 1
ATOM 2179 O O . HIS A 1 268 ? 8.535 33.849 11.244 1 93.81 268 HIS A O 1
ATOM 2185 N N . MET A 1 269 ? 10.285 33.83 9.959 1 91.49 269 MET A N 1
ATOM 2186 C CA . MET A 1 269 ? 10.071 32.492 9.413 1 91.49 269 MET A CA 1
ATOM 2187 C C . MET A 1 269 ? 10.087 31.444 10.52 1 91.49 269 MET A C 1
ATOM 2189 O O . MET A 1 269 ? 9.396 30.428 10.429 1 91.49 269 MET A O 1
ATOM 2193 N N . ASN A 1 270 ? 10.827 31.525 11.513 1 84.63 270 ASN A N 1
ATOM 2194 C CA . ASN A 1 270 ? 11.063 30.466 12.488 1 84.63 270 ASN A CA 1
ATOM 2195 C C . ASN A 1 270 ? 9.931 30.379 13.507 1 84.63 270 ASN A C 1
ATOM 2197 O O . ASN A 1 270 ? 9.629 29.297 14.015 1 84.63 270 ASN A O 1
ATOM 2201 N N . GLY A 1 271 ? 9.206 31.425 13.69 1 76.09 271 GLY A N 1
ATOM 2202 C CA . GLY A 1 271 ? 8.173 31.411 14.714 1 76.09 271 GLY A CA 1
ATOM 2203 C C . GLY A 1 271 ? 8.723 31.206 16.113 1 76.09 271 GLY A C 1
ATOM 2204 O O . GLY A 1 271 ? 9.917 31.398 16.351 1 76.09 271 GLY A O 1
ATOM 2205 N N . ALA A 1 272 ? 7.828 30.86 17.02 1 65.26 272 ALA A N 1
ATOM 2206 C CA . ALA A 1 272 ? 8.215 30.763 18.425 1 65.26 272 ALA A CA 1
ATOM 2207 C C . ALA A 1 272 ? 8.87 29.417 18.721 1 65.26 272 ALA A C 1
ATOM 2209 O O . ALA A 1 272 ? 9.519 29.25 19.757 1 65.26 272 ALA A O 1
ATOM 2210 N N . PHE A 1 273 ? 8.79 28.451 17.825 1 61.6 273 PHE A N 1
ATOM 2211 C CA . PHE A 1 273 ? 9.179 27.1 18.21 1 61.6 273 PHE A CA 1
ATOM 2212 C C . PHE A 1 273 ? 10.325 26.598 17.34 1 61.6 273 PHE A C 1
ATOM 2214 O O . PHE A 1 273 ? 10.512 25.389 17.186 1 61.6 273 PHE A O 1
ATOM 2221 N N . LYS A 1 274 ? 11.123 27.549 16.789 1 59.97 274 LYS A N 1
ATOM 2222 C CA . LYS A 1 274 ? 12.253 27.014 16.035 1 59.97 274 LYS A CA 1
ATOM 2223 C C . LYS A 1 274 ? 13.217 26.264 16.95 1 59.97 274 LYS A C 1
ATOM 2225 O O . LYS A 1 274 ? 13.658 26.8 17.969 1 59.97 274 LYS A O 1
ATOM 2230 N N . ARG A 1 275 ? 13.369 24.901 16.64 1 56.3 275 ARG A N 1
ATOM 2231 C CA . ARG A 1 275 ? 14.352 24.053 17.306 1 56.3 275 ARG A CA 1
ATOM 2232 C C . ARG A 1 275 ? 15.734 24.225 16.687 1 56.3 275 ARG A C 1
ATOM 2234 O O . ARG A 1 275 ? 15.855 24.471 15.485 1 56.3 275 ARG A O 1
ATOM 2241 N N . ASN A 1 276 ? 16.726 24.673 17.459 1 50.59 276 ASN A N 1
ATOM 2242 C CA . ASN A 1 276 ? 18.104 24.69 16.98 1 50.59 276 ASN A CA 1
ATOM 2243 C C . ASN A 1 276 ? 18.551 23.309 16.51 1 50.59 276 ASN A C 1
ATOM 2245 O O . ASN A 1 276 ? 18.461 22.334 17.259 1 50.59 276 ASN A O 1
ATOM 2249 N N . SER A 1 277 ? 18.318 22.905 15.349 1 52.76 277 SER A N 1
ATOM 2250 C CA . SER A 1 277 ? 18.64 21.584 14.818 1 52.76 277 SER A CA 1
ATOM 2251 C C . SER A 1 277 ? 20.144 21.332 14.841 1 52.76 277 SER A C 1
ATOM 2253 O O . SER A 1 277 ? 20.877 21.84 13.989 1 52.76 277 SER A O 1
ATOM 2255 N N . THR A 1 278 ? 20.864 21.501 15.858 1 47.01 278 THR A N 1
ATOM 2256 C CA . THR A 1 278 ? 22.29 21.196 15.869 1 47.01 278 THR A CA 1
ATOM 2257 C C . THR A 1 278 ? 22.555 19.822 15.262 1 47.01 278 THR A C 1
ATOM 2259 O O . THR A 1 278 ? 23.693 19.499 14.915 1 47.01 278 THR A O 1
ATOM 2262 N N . SER A 1 279 ? 21.685 18.816 15.192 1 56.3 279 SER A N 1
ATOM 2263 C CA . SER A 1 279 ? 22.108 17.42 15.14 1 56.3 279 SER A CA 1
ATOM 2264 C C . SER A 1 279 ? 21.965 16.851 13.732 1 56.3 279 SER A C 1
ATOM 2266 O O . SER A 1 279 ? 21.62 15.68 13.563 1 56.3 279 SER A O 1
ATOM 2268 N N . ALA A 1 280 ? 22.247 17.716 12.698 1 62.85 280 ALA A N 1
ATOM 2269 C CA . ALA A 1 280 ? 22.013 17.254 11.333 1 62.85 280 ALA A CA 1
ATOM 2270 C C . ALA A 1 280 ? 22.868 16.03 11.013 1 62.85 280 ALA A C 1
ATOM 2272 O O . ALA A 1 280 ? 22.5 15.211 10.168 1 62.85 280 ALA A O 1
ATOM 2273 N N . THR A 1 281 ? 23.829 15.807 11.754 1 74.66 281 THR A N 1
ATOM 2274 C CA . THR A 1 281 ? 24.744 14.75 11.338 1 74.66 281 THR A CA 1
ATOM 2275 C C . THR A 1 281 ? 24.662 13.558 12.287 1 74.66 281 THR A C 1
ATOM 2277 O O . THR A 1 281 ? 25.324 12.541 12.073 1 74.66 281 THR A O 1
ATOM 2280 N N . PHE A 1 282 ? 23.843 13.615 13.249 1 86.23 282 PHE A N 1
ATOM 2281 C CA . PHE A 1 282 ? 23.751 12.514 14.201 1 86.23 282 PHE A CA 1
ATOM 2282 C C . PHE A 1 282 ? 23.043 11.317 13.578 1 86.23 282 PHE A C 1
ATOM 2284 O O . PHE A 1 282 ? 21.928 11.445 13.068 1 86.23 282 PHE A O 1
ATOM 2291 N N . ASP A 1 283 ? 23.77 10.157 13.619 1 92.33 283 ASP A N 1
ATOM 2292 C CA . ASP A 1 283 ? 23.253 8.945 12.99 1 92.33 283 ASP A CA 1
ATOM 2293 C C . ASP A 1 283 ? 23.269 7.77 13.965 1 92.33 283 ASP A C 1
ATOM 2295 O O . ASP A 1 283 ? 24.298 7.113 14.136 1 92.33 283 ASP A O 1
ATOM 2299 N N . PRO A 1 284 ? 22.174 7.506 14.535 1 94.74 284 PRO A N 1
ATOM 2300 C CA . PRO A 1 284 ? 22.132 6.429 15.527 1 94.74 284 PRO A CA 1
ATOM 2301 C C . PRO A 1 284 ? 21.683 5.096 14.932 1 94.74 284 PRO A C 1
ATOM 2303 O O . PRO A 1 284 ? 21.492 4.123 15.665 1 94.74 284 PRO A O 1
ATOM 2306 N N . PHE A 1 285 ? 21.567 4.956 13.658 1 96.48 285 PHE A N 1
ATOM 2307 C CA . PHE A 1 285 ? 20.908 3.811 13.04 1 96.48 285 PHE A CA 1
ATOM 2308 C C . PHE A 1 285 ? 21.932 2.776 12.589 1 96.48 285 PHE A C 1
ATOM 2310 O O . PHE A 1 285 ? 23.033 3.129 12.163 1 96.48 285 PHE A O 1
ATOM 2317 N N . ASN A 1 286 ? 21.588 1.507 12.688 1 96.35 286 ASN A N 1
ATOM 2318 C CA . ASN A 1 286 ? 22.428 0.43 12.175 1 96.35 286 ASN A CA 1
ATOM 2319 C C . ASN A 1 286 ? 22.107 0.115 10.717 1 96.35 286 ASN A C 1
ATOM 2321 O O . ASN A 1 286 ? 21.205 0.716 10.132 1 96.35 286 ASN A O 1
ATOM 2325 N N . ALA A 1 287 ? 22.833 -0.794 10.102 1 96.07 287 ALA A N 1
ATOM 2326 C CA . ALA A 1 287 ? 22.74 -1.094 8.676 1 96.07 287 ALA A CA 1
ATOM 2327 C C . ALA A 1 287 ? 21.376 -1.682 8.326 1 96.07 287 ALA A C 1
ATOM 2329 O O . ALA A 1 287 ? 20.822 -1.391 7.263 1 96.07 287 ALA A O 1
ATOM 2330 N N . GLU A 1 288 ? 20.846 -2.529 9.162 1 94.78 288 GLU A N 1
ATOM 2331 C CA . GLU A 1 288 ? 19.55 -3.149 8.908 1 94.78 288 GLU A CA 1
ATOM 2332 C C . GLU A 1 288 ? 18.433 -2.109 8.893 1 94.78 288 GLU A C 1
ATOM 2334 O O . GLU A 1 288 ? 17.529 -2.173 8.058 1 94.78 288 GLU A O 1
ATOM 2339 N N . GLU A 1 289 ? 18.511 -1.201 9.836 1 96.62 289 GLU A N 1
ATOM 2340 C CA . GLU A 1 289 ? 17.527 -0.125 9.897 1 96.62 289 GLU A CA 1
ATOM 2341 C C . GLU A 1 289 ? 17.598 0.76 8.655 1 96.62 289 GLU A C 1
ATOM 2343 O O . GLU A 1 289 ? 16.567 1.144 8.1 1 96.62 289 GLU A O 1
ATOM 2348 N N . LYS A 1 290 ? 18.751 1.009 8.21 1 96.63 290 LYS A N 1
ATOM 2349 C CA . LYS A 1 290 ? 18.938 1.815 7.007 1 96.63 290 LYS A CA 1
ATOM 2350 C C . LYS A 1 290 ? 18.379 1.105 5.777 1 96.63 290 LYS A C 1
ATOM 2352 O O . LYS A 1 290 ? 17.789 1.742 4.901 1 96.63 290 LYS A O 1
ATOM 2357 N N . LYS A 1 291 ? 18.568 -0.137 5.714 1 95.17 291 LYS A N 1
ATOM 2358 C CA . LYS A 1 291 ? 17.953 -0.922 4.648 1 95.17 291 LYS A CA 1
ATOM 2359 C C . LYS A 1 291 ? 16.431 -0.824 4.701 1 95.17 291 LYS A C 1
ATOM 2361 O O . LYS A 1 291 ? 15.774 -0.718 3.663 1 95.17 291 LYS A O 1
ATOM 2366 N N . ARG A 1 292 ? 15.9 -0.858 5.891 1 95.09 292 ARG A N 1
ATOM 2367 C CA . ARG A 1 292 ? 14.456 -0.736 6.067 1 95.09 292 ARG A CA 1
ATOM 2368 C C . ARG A 1 292 ? 13.96 0.625 5.589 1 95.09 292 ARG A C 1
ATOM 2370 O O . ARG A 1 292 ? 12.929 0.714 4.919 1 95.09 292 ARG A O 1
ATOM 2377 N N . PHE A 1 293 ? 14.717 1.717 5.904 1 96.71 293 PHE A N 1
ATOM 2378 C CA . PHE A 1 293 ? 14.364 3.046 5.418 1 96.71 293 PHE A CA 1
ATOM 2379 C C . PHE A 1 293 ? 14.332 3.074 3.895 1 96.71 293 PHE A C 1
ATOM 2381 O O . PHE A 1 293 ? 13.385 3.592 3.298 1 96.71 293 PHE A O 1
ATOM 2388 N N . ALA A 1 294 ? 15.343 2.486 3.312 1 95.04 294 ALA A N 1
ATOM 2389 C CA . ALA A 1 294 ? 15.446 2.476 1.855 1 95.04 294 ALA A CA 1
ATOM 2390 C C . ALA A 1 294 ? 14.254 1.759 1.226 1 95.04 294 ALA A C 1
ATOM 2392 O O . ALA A 1 294 ? 13.679 2.24 0.247 1 95.04 294 ALA A O 1
ATOM 2393 N N . ASN A 1 295 ? 13.895 0.681 1.786 1 93.85 295 ASN A N 1
ATOM 2394 C CA . ASN A 1 295 ? 12.807 -0.119 1.234 1 93.85 295 ASN A CA 1
ATOM 2395 C C . ASN A 1 295 ? 11.464 0.593 1.368 1 93.85 295 ASN A C 1
ATOM 2397 O O . ASN A 1 295 ? 10.674 0.621 0.423 1 93.85 295 ASN A O 1
ATOM 2401 N N . VAL A 1 296 ? 11.179 1.176 2.537 1 95.09 296 VAL A N 1
ATOM 2402 C CA . VAL A 1 296 ? 9.885 1.82 2.738 1 95.09 296 VAL A CA 1
ATOM 2403 C C . VAL A 1 296 ? 9.793 3.076 1.874 1 95.09 296 VAL A C 1
ATOM 2405 O O . VAL A 1 296 ? 8.731 3.386 1.33 1 95.09 296 VAL A O 1
ATOM 2408 N N . VAL A 1 297 ? 10.893 3.79 1.74 1 96.39 297 VAL A N 1
ATOM 2409 C CA . VAL A 1 297 ? 10.884 4.993 0.914 1 96.39 297 VAL A CA 1
ATOM 2410 C C . VAL A 1 297 ? 10.697 4.612 -0.552 1 96.39 297 VAL A C 1
ATOM 2412 O O . VAL A 1 297 ? 9.963 5.28 -1.285 1 96.39 297 VAL A O 1
ATOM 2415 N N . ARG A 1 298 ? 11.354 3.579 -1.011 1 93.93 298 ARG A N 1
ATOM 2416 C CA . ARG A 1 298 ? 11.169 3.104 -2.378 1 93.93 298 ARG A CA 1
ATOM 2417 C C . ARG A 1 298 ? 9.703 2.788 -2.654 1 93.93 298 ARG A C 1
ATOM 2419 O O . ARG A 1 298 ? 9.169 3.157 -3.702 1 93.93 298 ARG A O 1
ATOM 2426 N N . ARG A 1 299 ? 9.117 2.135 -1.731 1 95.12 299 ARG A N 1
ATOM 2427 C CA . ARG A 1 299 ? 7.711 1.757 -1.839 1 95.12 299 ARG A CA 1
ATOM 2428 C C . ARG A 1 299 ? 6.817 2.99 -1.913 1 95.12 299 ARG A C 1
ATOM 2430 O O . ARG A 1 299 ? 5.964 3.093 -2.797 1 95.12 299 ARG A O 1
ATOM 2437 N N . VAL A 1 300 ? 7.001 3.906 -1.036 1 97.06 300 VAL A N 1
ATOM 2438 C CA . VAL A 1 300 ? 6.217 5.135 -0.976 1 97.06 300 VAL A CA 1
ATOM 2439 C C . VAL A 1 300 ? 6.462 5.966 -2.233 1 97.06 300 VAL A C 1
ATOM 2441 O O . VAL A 1 300 ? 5.518 6.465 -2.849 1 97.06 300 VAL A O 1
ATOM 2444 N N . ASP A 1 301 ? 7.713 6.05 -2.642 1 96.52 301 ASP A N 1
ATOM 2445 C CA . ASP A 1 301 ? 8.065 6.851 -3.81 1 96.52 301 ASP A CA 1
ATOM 2446 C C . ASP A 1 301 ? 7.421 6.289 -5.076 1 96.52 301 ASP A C 1
ATOM 2448 O O . ASP A 1 301 ? 7.036 7.044 -5.971 1 96.52 301 ASP A O 1
ATOM 2452 N N . ARG A 1 302 ? 7.378 5.017 -5.17 1 95.97 302 ARG A N 1
ATOM 2453 C CA . ARG A 1 302 ? 6.702 4.418 -6.316 1 95.97 302 ARG A CA 1
ATOM 2454 C C . ARG A 1 302 ? 5.248 4.872 -6.393 1 95.97 302 ARG A C 1
ATOM 2456 O O . ARG A 1 302 ? 4.767 5.255 -7.461 1 95.97 302 ARG A O 1
ATOM 2463 N N . LEU A 1 303 ? 4.571 4.789 -5.294 1 97.27 303 LEU A N 1
ATOM 2464 C CA . LEU A 1 303 ? 3.171 5.196 -5.242 1 97.27 303 LEU A CA 1
ATOM 2465 C C . LEU A 1 303 ? 3.029 6.69 -5.516 1 97.27 303 LEU A C 1
ATOM 2467 O O . LEU A 1 303 ? 2.143 7.106 -6.265 1 97.27 303 LEU A O 1
ATOM 2471 N N . LEU A 1 304 ? 3.933 7.491 -4.925 1 97.33 304 LEU A N 1
ATOM 2472 C CA . LEU A 1 304 ? 3.916 8.927 -5.183 1 97.33 304 LEU A CA 1
ATOM 2473 C C . LEU A 1 304 ? 4.089 9.213 -6.671 1 97.33 304 LEU A C 1
ATOM 2475 O O . LEU A 1 304 ? 3.336 10.001 -7.248 1 97.33 304 LEU A O 1
ATOM 2479 N N . LYS A 1 305 ? 5.003 8.544 -7.259 1 95.82 305 LYS A N 1
ATOM 2480 C CA . LYS A 1 305 ? 5.296 8.766 -8.672 1 95.82 305 LYS A CA 1
ATOM 2481 C C . LYS A 1 305 ? 4.082 8.447 -9.541 1 95.82 305 LYS A C 1
ATOM 2483 O O . LYS A 1 305 ? 3.697 9.246 -10.396 1 95.82 305 LYS A O 1
ATOM 2488 N N . VAL A 1 306 ? 3.482 7.368 -9.302 1 96.1 306 VAL A N 1
ATOM 2489 C CA . VAL A 1 306 ? 2.401 6.939 -10.183 1 96.1 306 VAL A CA 1
ATOM 2490 C C . VAL A 1 306 ? 1.165 7.802 -9.944 1 96.1 306 VAL A C 1
ATOM 2492 O O . VAL A 1 306 ? 0.278 7.877 -10.797 1 96.1 306 VAL A O 1
ATOM 2495 N N . LEU A 1 307 ? 1.074 8.423 -8.8 1 96.7 307 LEU A N 1
ATOM 2496 C CA . LEU A 1 307 ? -0.059 9.295 -8.509 1 96.7 307 LEU A CA 1
ATOM 2497 C C . LEU A 1 307 ? 0.274 10.747 -8.839 1 96.7 307 LEU A C 1
ATOM 2499 O O . LEU A 1 307 ? -0.524 11.648 -8.57 1 96.7 307 LEU A O 1
ATOM 2503 N N . GLY A 1 308 ? 1.513 11.019 -9.276 1 95.01 308 GLY A N 1
ATOM 2504 C CA . GLY A 1 308 ? 1.872 12.327 -9.8 1 95.01 308 GLY A CA 1
ATOM 2505 C C . GLY A 1 308 ? 2.396 13.273 -8.736 1 95.01 308 GLY A C 1
ATOM 2506 O O . GLY A 1 308 ? 2.364 14.493 -8.912 1 95.01 308 GLY A O 1
ATOM 2507 N N . TYR A 1 309 ? 2.811 12.716 -7.623 1 96.45 309 TYR A N 1
ATOM 2508 C CA . TYR A 1 309 ? 3.385 13.537 -6.563 1 96.45 309 TYR A CA 1
ATOM 2509 C C . TYR A 1 309 ? 4.908 13.513 -6.618 1 96.45 309 TYR A C 1
ATOM 2511 O O . TYR A 1 309 ? 5.502 12.57 -7.147 1 96.45 309 TYR A O 1
ATOM 2519 N N . PRO A 1 310 ? 5.559 14.576 -6.064 1 94.47 310 PRO A N 1
ATOM 2520 C CA . PRO A 1 310 ? 7.02 14.522 -5.972 1 94.47 310 PRO A CA 1
ATOM 2521 C C . PRO A 1 310 ? 7.51 13.456 -4.995 1 94.47 310 PRO A C 1
ATOM 2523 O O . PRO A 1 310 ? 6.887 13.236 -3.952 1 94.47 310 PRO A O 1
ATOM 2526 N N . THR A 1 311 ? 8.582 12.799 -5.342 1 94.91 311 THR A N 1
ATOM 2527 C CA . THR A 1 311 ? 9.184 11.809 -4.456 1 94.91 311 THR A CA 1
ATOM 2528 C C . THR A 1 311 ? 10.026 12.487 -3.38 1 94.91 311 THR A C 1
ATOM 2530 O O . THR A 1 311 ? 10.247 13.699 -3.429 1 94.91 311 THR A O 1
ATOM 2533 N N . MET A 1 312 ? 10.413 11.678 -2.422 1 92.79 312 MET A N 1
ATOM 2534 C CA . MET A 1 312 ? 11.212 12.204 -1.319 1 92.79 312 MET A CA 1
ATOM 2535 C C . MET A 1 312 ? 12.552 12.732 -1.82 1 92.79 312 MET A C 1
ATOM 2537 O O . MET A 1 312 ? 13.195 12.105 -2.663 1 92.79 312 MET A O 1
ATOM 2541 N N . PRO A 1 313 ? 12.91 13.867 -1.301 1 90.41 313 PRO A N 1
ATOM 2542 C CA . PRO A 1 313 ? 14.223 14.383 -1.697 1 90.41 313 PRO A CA 1
ATOM 2543 C C . PRO A 1 313 ? 15.364 13.438 -1.326 1 90.41 313 PRO A C 1
ATOM 2545 O O . PRO A 1 313 ? 15.319 12.792 -0.276 1 90.41 313 PRO A O 1
ATOM 2548 N N . LEU A 1 314 ? 16.315 13.348 -2.104 1 80.61 314 LEU A N 1
ATOM 2549 C CA . LEU A 1 314 ? 17.403 12.387 -1.961 1 80.61 314 LEU A CA 1
ATOM 2550 C C . LEU A 1 314 ? 18.592 13.016 -1.242 1 80.61 314 LEU A C 1
ATOM 2552 O O . LEU A 1 314 ? 19.5 12.309 -0.799 1 80.61 314 LEU A O 1
ATOM 2556 N N . ASP A 1 315 ? 18.555 14.2 -0.974 1 79.34 315 ASP A N 1
ATOM 2557 C CA . ASP A 1 315 ? 19.736 14.86 -0.426 1 79.34 315 ASP A CA 1
ATOM 2558 C C . ASP A 1 315 ? 19.767 14.755 1.097 1 79.34 315 ASP A C 1
ATOM 2560 O O . ASP A 1 315 ? 18.719 14.756 1.746 1 79.34 315 ASP A O 1
ATOM 2564 N N . ASN A 1 316 ? 20.945 14.507 1.66 1 78.91 316 ASN A N 1
ATOM 2565 C CA . ASN A 1 316 ? 21.268 14.564 3.082 1 78.91 316 ASN A CA 1
ATOM 2566 C C . ASN A 1 316 ? 20.502 13.508 3.874 1 78.91 316 ASN A C 1
ATOM 2568 O O . ASN A 1 316 ? 20.031 13.777 4.98 1 78.91 316 ASN A O 1
ATOM 2572 N N . ARG A 1 317 ? 20.386 12.313 3.202 1 86.81 317 ARG A N 1
ATOM 2573 C CA . ARG A 1 317 ? 19.716 11.236 3.924 1 86.81 317 ARG A CA 1
ATOM 2574 C C . ARG A 1 317 ? 20.685 10.516 4.856 1 86.81 317 ARG A C 1
ATOM 2576 O O . ARG A 1 317 ? 21.885 10.451 4.582 1 86.81 317 ARG A O 1
ATOM 2583 N N . LEU A 1 318 ? 20.215 10.039 5.855 1 89.58 318 LEU A N 1
ATOM 2584 C CA . LEU A 1 318 ? 21.006 9.252 6.794 1 89.58 318 LEU A CA 1
ATOM 2585 C C . LEU A 1 318 ? 21.054 7.788 6.37 1 89.58 318 LEU A C 1
ATOM 2587 O O . LEU A 1 318 ? 21.624 6.951 7.074 1 89.58 318 LEU A O 1
ATOM 2591 N N . TRP A 1 319 ? 20.442 7.395 5.245 1 89.08 319 TRP A N 1
ATOM 2592 C CA . TRP A 1 319 ? 20.293 6.015 4.794 1 89.08 319 TRP A CA 1
ATOM 2593 C C . TRP A 1 319 ? 20.49 5.911 3.285 1 89.08 319 TRP A C 1
ATOM 2595 O O . TRP A 1 319 ? 20.423 6.916 2.573 1 89.08 319 TRP A O 1
ATOM 2605 N N . MET B 1 1 ? 8.827 74.631 -12.214 1 24.51 1 MET B N 1
ATOM 2606 C CA . MET B 1 1 ? 8.563 73.733 -13.335 1 24.51 1 MET B CA 1
ATOM 2607 C C . MET B 1 1 ? 9.02 72.314 -13.014 1 24.51 1 MET B C 1
ATOM 2609 O O . MET B 1 1 ? 10.213 72.012 -13.077 1 24.51 1 MET B O 1
ATOM 2613 N N . TYR B 1 2 ? 8.497 71.689 -11.956 1 27.09 2 TYR B N 1
ATOM 2614 C CA . TYR B 1 2 ? 8.798 70.466 -11.22 1 27.09 2 TYR B CA 1
ATOM 2615 C C . TYR B 1 2 ? 8.689 69.244 -12.124 1 27.09 2 TYR B C 1
ATOM 2617 O O . TYR B 1 2 ? 7.636 68.992 -12.714 1 27.09 2 TYR B O 1
ATOM 2625 N N . LEU B 1 3 ? 9.783 69.021 -12.896 1 27.03 3 LEU B N 1
ATOM 2626 C CA . LEU B 1 3 ? 9.886 67.97 -13.903 1 27.03 3 LEU B CA 1
ATOM 2627 C C . LEU B 1 3 ? 9.565 66.607 -13.3 1 27.03 3 LEU B C 1
ATOM 2629 O O . LEU B 1 3 ? 10.12 66.236 -12.263 1 27.03 3 LEU B O 1
ATOM 2633 N N . GLU B 1 4 ? 8.392 66.054 -13.53 1 26.87 4 GLU B N 1
ATOM 2634 C CA . GLU B 1 4 ? 7.796 64.78 -13.139 1 26.87 4 GLU B CA 1
ATOM 2635 C C . GLU B 1 4 ? 8.643 63.604 -13.616 1 26.87 4 GLU B C 1
ATOM 2637 O O . GLU B 1 4 ? 8.975 63.511 -14.8 1 26.87 4 GLU B O 1
ATOM 2642 N N . PRO B 1 5 ? 9.543 63.13 -12.753 1 30.64 5 PRO B N 1
ATOM 2643 C CA . PRO B 1 5 ? 10.404 62.065 -13.27 1 30.64 5 PRO B CA 1
ATOM 2644 C C . PRO B 1 5 ? 9.613 60.916 -13.892 1 30.64 5 PRO B C 1
ATOM 2646 O O . PRO B 1 5 ? 8.467 60.671 -13.506 1 30.64 5 PRO B O 1
ATOM 2649 N N . PRO B 1 6 ? 9.949 60.544 -15.131 1 26.87 6 PRO B N 1
ATOM 2650 C CA . PRO B 1 6 ? 9.199 59.514 -15.853 1 26.87 6 PRO B CA 1
ATOM 2651 C C . PRO B 1 6 ? 9.189 58.172 -15.125 1 26.87 6 PRO B C 1
ATOM 2653 O O . PRO B 1 6 ? 10.133 57.853 -14.398 1 26.87 6 PRO B O 1
ATOM 2656 N N . LEU B 1 7 ? 8.019 57.683 -14.696 1 26.94 7 LEU B N 1
ATOM 2657 C CA . LEU B 1 7 ? 7.647 56.414 -14.081 1 26.94 7 LEU B CA 1
ATOM 2658 C C . LEU B 1 7 ? 8.12 55.239 -14.929 1 26.94 7 LEU B C 1
ATOM 2660 O O . LEU B 1 7 ? 7.697 55.087 -16.078 1 26.94 7 LEU B O 1
ATOM 2664 N N . ASP B 1 8 ? 9.415 55.02 -14.918 1 24.39 8 ASP B N 1
ATOM 2665 C CA . ASP B 1 8 ? 9.906 53.912 -15.732 1 24.39 8 ASP B CA 1
ATOM 2666 C C . ASP B 1 8 ? 9.109 52.637 -15.463 1 24.39 8 ASP B C 1
ATOM 2668 O O . ASP B 1 8 ? 8.982 52.209 -14.314 1 24.39 8 ASP B O 1
ATOM 2672 N N . GLU B 1 9 ? 8.212 52.203 -16.327 1 24.69 9 GLU B N 1
ATOM 2673 C CA . GLU B 1 9 ? 7.226 51.139 -16.482 1 24.69 9 GLU B CA 1
ATOM 2674 C C . GLU B 1 9 ? 7.886 49.764 -16.437 1 24.69 9 GLU B C 1
ATOM 2676 O O . GLU B 1 9 ? 7.202 48.739 -16.482 1 24.69 9 GLU B O 1
ATOM 2681 N N . SER B 1 10 ? 9.134 49.663 -16.709 1 25.72 10 SER B N 1
ATOM 2682 C CA . SER B 1 10 ? 9.398 48.325 -17.228 1 25.72 10 SER B CA 1
ATOM 2683 C C . SER B 1 10 ? 9.443 47.295 -16.105 1 25.72 10 SER B C 1
ATOM 2685 O O . SER B 1 10 ? 10.509 47.02 -15.55 1 25.72 10 SER B O 1
ATOM 2687 N N . LEU B 1 11 ? 8.612 47.392 -15.143 1 26.31 11 LEU B N 1
ATOM 2688 C CA . LEU B 1 11 ? 8.724 46.283 -14.202 1 26.31 11 LEU B CA 1
ATOM 2689 C C . LEU B 1 11 ? 8.523 44.947 -14.909 1 26.31 11 LEU B C 1
ATOM 2691 O O . LEU B 1 11 ? 7.424 44.649 -15.382 1 26.31 11 LEU B O 1
ATOM 2695 N N . THR B 1 12 ? 9.578 44.517 -15.611 1 25.81 12 THR B N 1
ATOM 2696 C CA . THR B 1 12 ? 9.557 43.182 -16.199 1 25.81 12 THR B CA 1
ATOM 2697 C C . THR B 1 12 ? 9.135 42.143 -15.164 1 25.81 12 THR B C 1
ATOM 2699 O O . THR B 1 12 ? 9.642 42.137 -14.04 1 25.81 12 THR B O 1
ATOM 2702 N N . THR B 1 13 ? 8.006 41.696 -15.301 1 27.09 13 THR B N 1
ATOM 2703 C CA . THR B 1 13 ? 7.408 40.6 -14.547 1 27.09 13 THR B CA 1
ATOM 2704 C C . THR B 1 13 ? 8.341 39.393 -14.515 1 27.09 13 THR B C 1
ATOM 2706 O O . THR B 1 13 ? 8.765 38.902 -15.563 1 27.09 13 THR B O 1
ATOM 2709 N N . PRO B 1 14 ? 9.111 39.27 -13.441 1 28.94 14 PRO B N 1
ATOM 2710 C CA . PRO B 1 14 ? 9.938 38.062 -13.472 1 28.94 14 PRO B CA 1
ATOM 2711 C C . PRO B 1 14 ? 9.146 36.814 -13.854 1 28.94 14 PRO B C 1
ATOM 2713 O O . PRO B 1 14 ? 7.966 36.698 -13.512 1 28.94 14 PRO B O 1
ATOM 2716 N N . THR B 1 15 ? 9.431 36.328 -15.014 1 26.88 15 THR B N 1
ATOM 2717 C CA . THR B 1 15 ? 8.912 35.039 -15.458 1 26.88 15 THR B CA 1
ATOM 2718 C C . THR B 1 15 ? 9.169 33.962 -14.408 1 26.88 15 THR B C 1
ATOM 2720 O O . THR B 1 15 ? 10.321 33.668 -14.082 1 26.88 15 THR B O 1
ATOM 2723 N N . VAL B 1 16 ? 8.328 33.819 -13.462 1 29.53 16 VAL B N 1
ATOM 2724 C CA . VAL B 1 16 ? 8.322 32.634 -12.61 1 29.53 16 VAL B CA 1
ATOM 2725 C C . VAL B 1 16 ? 8.51 31.383 -13.464 1 29.53 16 VAL B C 1
ATOM 2727 O O . VAL B 1 16 ? 7.63 31.022 -14.25 1 29.53 16 VAL B O 1
ATOM 2730 N N . THR B 1 17 ? 9.715 31.13 -13.913 1 31.51 17 THR B N 1
ATOM 2731 C CA . THR B 1 17 ? 10.022 29.833 -14.506 1 31.51 17 THR B CA 1
ATOM 2732 C C . THR B 1 17 ? 9.505 28.7 -13.624 1 31.51 17 THR B C 1
ATOM 2734 O O . THR B 1 17 ? 9.863 28.608 -12.449 1 31.51 17 THR B O 1
ATOM 2737 N N . THR B 1 18 ? 8.409 28.099 -13.931 1 30.16 18 THR B N 1
ATOM 2738 C CA . THR B 1 18 ? 7.637 27.028 -13.311 1 30.16 18 THR B CA 1
ATOM 2739 C C . THR B 1 18 ? 8.516 25.807 -13.055 1 30.16 18 THR B C 1
ATOM 2741 O O . THR B 1 18 ? 8.914 25.114 -13.993 1 30.16 18 THR B O 1
ATOM 2744 N N . ARG B 1 19 ? 9.409 25.858 -12.195 1 35.31 19 ARG B N 1
ATOM 2745 C CA . ARG B 1 19 ? 10.13 24.732 -11.611 1 35.31 19 ARG B CA 1
ATOM 2746 C C . ARG B 1 19 ? 9.219 23.518 -11.457 1 35.31 19 ARG B C 1
ATOM 2748 O O . ARG B 1 19 ? 9.691 22.413 -11.183 1 35.31 19 ARG B O 1
ATOM 2755 N N . GLY B 1 20 ? 7.865 23.659 -11.381 1 41.87 20 GLY B N 1
ATOM 2756 C CA . GLY B 1 20 ? 6.875 22.594 -11.387 1 41.87 20 GLY B CA 1
ATOM 2757 C C . GLY B 1 20 ? 6.971 21.697 -12.607 1 41.87 20 GLY B C 1
ATOM 2758 O O . GLY B 1 20 ? 6.615 20.518 -12.547 1 41.87 20 GLY B O 1
ATOM 2759 N N . THR B 1 21 ? 7.456 22.172 -13.702 1 45.66 21 THR B N 1
ATOM 2760 C CA . THR B 1 21 ? 7.393 21.497 -14.993 1 45.66 21 THR B CA 1
ATOM 2761 C C . THR B 1 21 ? 8.459 20.409 -15.087 1 45.66 21 THR B C 1
ATOM 2763 O O . THR B 1 21 ? 8.198 19.318 -15.598 1 45.66 21 THR B O 1
ATOM 2766 N N . ASP B 1 22 ? 9.634 20.65 -14.5 1 48.15 22 ASP B N 1
ATOM 2767 C CA . ASP B 1 22 ? 10.723 19.689 -14.647 1 48.15 22 ASP B CA 1
ATOM 2768 C C . ASP B 1 22 ? 10.474 18.443 -13.801 1 48.15 22 ASP B C 1
ATOM 2770 O O . ASP B 1 22 ? 10.676 17.319 -14.266 1 48.15 22 ASP B O 1
ATOM 2774 N N . ASN B 1 23 ? 9.957 18.665 -12.582 1 58.59 23 ASN B N 1
ATOM 2775 C CA . ASN B 1 23 ? 9.643 17.527 -11.724 1 58.59 23 ASN B CA 1
ATOM 2776 C C . ASN B 1 23 ? 8.503 16.691 -12.297 1 58.59 23 ASN B C 1
ATOM 2778 O O . ASN B 1 23 ? 8.535 15.461 -12.231 1 58.59 23 ASN B O 1
ATOM 2782 N N . SER B 1 24 ? 7.714 17.434 -13.008 1 63.91 24 SER B N 1
ATOM 2783 C CA . SER B 1 24 ? 6.582 16.74 -13.615 1 63.91 24 SER B CA 1
ATOM 2784 C C . SER B 1 24 ? 7.028 15.879 -14.792 1 63.91 24 SER B C 1
ATOM 2786 O O . SER B 1 24 ? 6.569 14.746 -14.947 1 63.91 24 SER B O 1
ATOM 2788 N N . TYR B 1 25 ? 8.044 16.365 -15.554 1 62.6 25 TYR B N 1
ATOM 2789 C CA . TYR B 1 25 ? 8.529 15.623 -16.712 1 62.6 25 TYR B CA 1
ATOM 2790 C C . TYR B 1 25 ? 9.336 14.404 -16.281 1 62.6 25 TYR B C 1
ATOM 2792 O O . TYR B 1 25 ? 9.182 13.319 -16.846 1 62.6 25 TYR B O 1
ATOM 2800 N N . THR B 1 26 ? 10.211 14.593 -15.322 1 68.97 26 THR B N 1
ATOM 2801 C CA . THR B 1 26 ? 11.016 13.487 -14.813 1 68.97 26 THR B CA 1
ATOM 2802 C C . THR B 1 26 ? 10.127 12.415 -14.189 1 68.97 26 THR B C 1
ATOM 2804 O O . THR B 1 26 ? 10.357 11.22 -14.386 1 68.97 26 THR B O 1
ATOM 2807 N N . ASN B 1 27 ? 9.1 12.911 -13.674 1 78.97 27 ASN B N 1
ATOM 2808 C CA . ASN B 1 27 ? 8.166 11.976 -13.054 1 78.97 27 ASN B CA 1
ATOM 2809 C C . ASN B 1 27 ? 7.409 11.164 -14.101 1 78.97 27 ASN B C 1
ATOM 2811 O O . ASN B 1 27 ? 7.258 9.949 -13.959 1 78.97 27 ASN B O 1
ATOM 2815 N N . GLN B 1 28 ? 7.097 11.885 -15.129 1 81.74 28 GLN B N 1
ATOM 2816 C CA . GLN B 1 28 ? 6.345 11.2 -16.175 1 81.74 28 GLN B CA 1
ATOM 2817 C C . GLN B 1 28 ? 7.207 10.156 -16.878 1 81.74 28 GLN B C 1
ATOM 2819 O O . GLN B 1 28 ? 6.729 9.069 -17.209 1 81.74 28 GLN B O 1
ATOM 2824 N N . LYS B 1 29 ? 8.473 10.525 -17.101 1 88.57 29 LYS B N 1
ATOM 2825 C CA . LYS B 1 29 ? 9.393 9.578 -17.725 1 88.57 29 LYS B CA 1
ATOM 2826 C C . LYS B 1 29 ? 9.611 8.357 -16.837 1 88.57 29 LYS B C 1
ATOM 2828 O O . LYS B 1 29 ? 9.602 7.222 -17.319 1 88.57 29 LYS B O 1
ATOM 2833 N N . ASP B 1 30 ? 9.768 8.562 -15.583 1 89.81 30 ASP B N 1
ATOM 2834 C CA . ASP B 1 30 ? 9.992 7.483 -14.626 1 89.81 30 ASP B CA 1
ATOM 2835 C C . ASP B 1 30 ? 8.785 6.551 -14.556 1 89.81 30 ASP B C 1
ATOM 2837 O O . ASP B 1 30 ? 8.94 5.33 -14.479 1 89.81 30 ASP B O 1
ATOM 2841 N N . VAL B 1 31 ? 7.641 7.112 -14.632 1 92.88 31 VAL B N 1
ATOM 2842 C CA . VAL B 1 31 ? 6.416 6.321 -14.579 1 92.88 31 VAL B CA 1
ATOM 2843 C C . VAL B 1 31 ? 6.27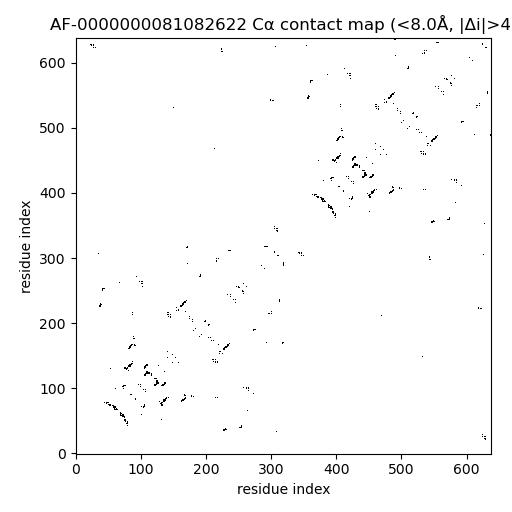8 5.495 -15.855 1 92.88 31 VAL B C 1
ATOM 2845 O O . VAL B 1 31 ? 5.896 4.323 -15.806 1 92.88 31 VAL B O 1
ATOM 2848 N N . GLY B 1 32 ? 6.612 6.154 -16.983 1 94.13 32 GLY B N 1
ATOM 2849 C CA . GLY B 1 32 ? 6.594 5.422 -18.239 1 94.13 32 GLY B CA 1
ATOM 2850 C C . GLY B 1 32 ? 7.51 4.213 -18.239 1 94.13 32 GLY B C 1
ATOM 2851 O O . GLY B 1 32 ? 7.121 3.132 -18.687 1 94.13 32 GLY B O 1
ATOM 2852 N N . GLU B 1 33 ? 8.675 4.406 -17.712 1 95.41 33 GLU B N 1
ATOM 2853 C CA . GLU B 1 33 ? 9.643 3.316 -17.625 1 95.41 33 GLU B CA 1
ATOM 2854 C C . GLU B 1 33 ? 9.137 2.201 -16.713 1 95.41 33 GLU B C 1
ATOM 2856 O O . GLU B 1 33 ? 9.29 1.019 -17.027 1 95.41 33 GLU B O 1
ATOM 2861 N N . LEU B 1 34 ? 8.57 2.575 -15.666 1 95.42 34 LEU B N 1
ATOM 2862 C CA . LEU B 1 34 ? 8.001 1.602 -14.74 1 95.42 34 LEU B CA 1
ATOM 2863 C C . LEU B 1 34 ? 6.912 0.778 -15.418 1 95.42 34 LEU B C 1
ATOM 2865 O O . LEU B 1 34 ? 6.886 -0.449 -15.292 1 95.42 34 LEU B O 1
ATOM 2869 N N . MET B 1 35 ? 6.057 1.472 -16.153 1 96.23 35 MET B N 1
ATOM 2870 C CA . MET B 1 35 ? 4.961 0.79 -16.836 1 96.23 35 MET B CA 1
ATOM 2871 C C . MET B 1 35 ? 5.493 -0.169 -17.895 1 96.23 35 MET B C 1
ATOM 2873 O O . MET B 1 35 ? 4.959 -1.266 -18.07 1 96.23 35 MET B O 1
ATOM 2877 N N . GLU B 1 36 ? 6.521 0.248 -18.534 1 96.74 36 GLU B N 1
ATOM 2878 C CA . GLU B 1 36 ? 7.137 -0.608 -19.543 1 96.74 36 GLU B CA 1
ATOM 2879 C C . GLU B 1 36 ? 7.702 -1.88 -18.918 1 96.74 36 GLU B C 1
ATOM 2881 O O . GLU B 1 36 ? 7.574 -2.967 -19.485 1 96.74 36 GLU B O 1
ATOM 2886 N N . ILE B 1 37 ? 8.268 -1.705 -17.831 1 96.6 37 ILE B N 1
ATOM 2887 C CA . ILE B 1 37 ? 8.843 -2.858 -17.145 1 96.6 37 ILE B CA 1
ATOM 2888 C C . ILE B 1 37 ? 7.727 -3.782 -16.664 1 96.6 37 ILE B C 1
ATOM 2890 O O . ILE B 1 37 ? 7.727 -4.977 -16.968 1 96.6 37 ILE B O 1
ATOM 2894 N N . LEU B 1 38 ? 6.751 -3.231 -15.951 1 97.17 38 LEU B N 1
ATOM 2895 C CA . LEU B 1 38 ? 5.702 -4.025 -15.319 1 97.17 38 LEU B CA 1
ATOM 2896 C C . LEU B 1 38 ? 4.874 -4.762 -16.366 1 97.17 38 LEU B C 1
ATOM 2898 O O . LEU B 1 38 ? 4.479 -5.911 -16.156 1 97.17 38 LEU B O 1
ATOM 2902 N N . HIS B 1 39 ? 4.684 -4.139 -17.53 1 97.62 39 HIS B N 1
ATOM 2903 C CA . HIS B 1 39 ? 3.791 -4.724 -18.523 1 97.62 39 HIS B CA 1
ATOM 2904 C C . HIS B 1 39 ? 4.577 -5.397 -19.643 1 97.62 39 HIS B C 1
ATOM 2906 O O . HIS B 1 39 ? 4.014 -5.732 -20.688 1 97.62 39 HIS B O 1
ATOM 2912 N N . GLY B 1 40 ? 5.833 -5.552 -19.423 1 97.69 40 GLY B N 1
ATOM 2913 C CA . GLY B 1 40 ? 6.655 -6.29 -20.368 1 97.69 40 GLY B CA 1
ATOM 2914 C C . GLY B 1 40 ? 6.473 -7.793 -20.271 1 97.69 40 GLY B C 1
ATOM 2915 O O . GLY B 1 40 ? 5.57 -8.27 -19.581 1 97.69 40 GLY B O 1
ATOM 2916 N N . ARG B 1 41 ? 7.324 -8.513 -20.997 1 97.96 41 ARG B N 1
ATOM 2917 C CA . ARG B 1 41 ? 7.336 -9.973 -20.995 1 97.96 41 ARG B CA 1
ATOM 2918 C C . ARG B 1 41 ? 8.612 -10.509 -20.356 1 97.96 41 ARG B C 1
ATOM 2920 O O . ARG B 1 41 ? 9.574 -9.764 -20.158 1 97.96 41 ARG B O 1
ATOM 2927 N N . VAL B 1 42 ? 8.566 -11.753 -20.034 1 98.23 42 VAL B N 1
ATOM 2928 C CA . VAL B 1 42 ? 9.752 -12.419 -19.506 1 98.23 42 VAL B CA 1
ATOM 2929 C C . VAL B 1 42 ? 10.857 -12.42 -20.559 1 98.23 42 VAL B C 1
ATOM 2931 O O . VAL B 1 42 ? 10.646 -12.869 -21.689 1 98.23 42 VAL B O 1
ATOM 2934 N N . GLU B 1 43 ? 11.936 -11.828 -20.181 1 96.56 43 GLU B N 1
ATOM 2935 C CA . GLU B 1 43 ? 13.139 -11.954 -20.998 1 96.56 43 GLU B CA 1
ATOM 2936 C C . GLU B 1 43 ? 13.905 -13.23 -20.66 1 96.56 43 GLU B C 1
ATOM 2938 O O . GLU B 1 43 ? 14.526 -13.325 -19.6 1 96.56 43 GLU B O 1
ATOM 2943 N N . ARG B 1 44 ? 13.902 -14.087 -21.571 1 95.18 44 ARG B N 1
ATOM 2944 C CA . ARG B 1 44 ? 14.532 -15.375 -21.301 1 95.18 44 ARG B CA 1
ATOM 2945 C C . ARG B 1 44 ? 16.051 -15.243 -21.259 1 95.18 44 ARG B C 1
ATOM 2947 O O . ARG B 1 44 ? 16.634 -14.475 -22.027 1 95.18 44 ARG B O 1
ATOM 2954 N N . LEU B 1 45 ? 16.593 -15.983 -20.405 1 94.48 45 LEU B N 1
ATOM 2955 C CA . LEU B 1 45 ? 18.047 -16.053 -20.322 1 94.48 45 LEU B CA 1
ATOM 2956 C C . LEU B 1 45 ? 18.642 -16.58 -21.623 1 94.48 45 LEU B C 1
ATOM 2958 O O . LEU B 1 45 ? 17.97 -17.289 -22.375 1 94.48 45 LEU B O 1
ATOM 2962 N N . SER B 1 46 ? 19.821 -16.302 -21.878 1 93.62 46 SER B N 1
ATOM 2963 C CA . SER B 1 46 ? 20.476 -16.641 -23.137 1 93.62 46 SER B CA 1
ATOM 2964 C C . SER B 1 46 ? 20.528 -18.151 -23.344 1 93.62 46 SER B C 1
ATOM 2966 O O . SER B 1 46 ? 20.452 -18.631 -24.477 1 93.62 46 SER B O 1
ATOM 2968 N N . ASP B 1 47 ? 20.655 -18.878 -22.311 1 93.07 47 ASP B N 1
ATOM 2969 C CA . ASP B 1 47 ? 20.794 -20.327 -22.427 1 93.07 47 ASP B CA 1
ATOM 2970 C C . ASP B 1 47 ? 19.438 -21.019 -22.319 1 93.07 47 ASP B C 1
ATOM 2972 O O . ASP B 1 47 ? 19.345 -22.24 -22.461 1 93.07 47 ASP B O 1
ATOM 2976 N N . ASP B 1 48 ? 18.395 -20.254 -22.111 1 95.94 48 ASP B N 1
ATOM 2977 C CA . ASP B 1 48 ? 17.039 -20.793 -22.06 1 95.94 48 ASP B CA 1
ATOM 2978 C C . ASP B 1 48 ? 16.442 -20.91 -23.461 1 95.94 48 ASP B C 1
ATOM 2980 O O . ASP B 1 48 ? 15.884 -19.944 -23.986 1 95.94 48 ASP B O 1
ATOM 2984 N N . THR B 1 49 ? 16.47 -22.118 -24.036 1 94.01 49 THR B N 1
ATOM 2985 C CA . THR B 1 49 ? 15.944 -22.356 -25.376 1 94.01 49 THR B CA 1
ATOM 2986 C C . THR B 1 49 ? 14.636 -23.138 -25.312 1 94.01 49 THR B C 1
ATOM 2988 O O . THR B 1 49 ? 14.19 -23.695 -26.317 1 94.01 49 THR B O 1
ATOM 2991 N N . LEU B 1 50 ? 14.08 -23.249 -24.12 1 96.28 50 LEU B N 1
ATOM 2992 C CA . LEU B 1 50 ? 12.836 -23.98 -23.903 1 96.28 50 LEU B CA 1
ATOM 2993 C C . LEU B 1 50 ? 12.97 -25.429 -24.357 1 96.28 50 LEU B C 1
ATOM 2995 O O . LEU B 1 50 ? 12.098 -25.949 -25.057 1 96.28 50 LEU B O 1
ATOM 2999 N N . LYS B 1 51 ? 14.073 -25.974 -23.965 1 95.66 51 LYS B N 1
ATOM 3000 C CA . LYS B 1 51 ? 14.307 -27.382 -24.271 1 95.66 51 LYS B CA 1
ATOM 3001 C C . LYS B 1 51 ? 14.021 -28.263 -23.058 1 95.66 51 LYS B C 1
ATOM 3003 O O . LYS B 1 51 ? 14.161 -27.822 -21.916 1 95.66 51 LYS B O 1
ATOM 3008 N N . GLU B 1 52 ? 13.712 -29.407 -23.331 1 95.61 52 GLU B N 1
ATOM 3009 C CA . GLU B 1 52 ? 13.421 -30.377 -22.28 1 95.61 52 GLU B CA 1
ATOM 3010 C C . GLU B 1 52 ? 14.696 -31.055 -21.787 1 95.61 52 GLU B C 1
ATOM 3012 O O . GLU B 1 52 ? 15.699 -31.099 -22.502 1 95.61 52 GLU B O 1
ATOM 3017 N N . ASP B 1 53 ? 14.686 -31.519 -20.598 1 95.73 53 ASP B N 1
ATOM 3018 C CA . ASP B 1 53 ? 15.741 -32.359 -20.039 1 95.73 53 ASP B CA 1
ATOM 3019 C C . ASP B 1 53 ? 15.414 -33.84 -20.215 1 95.73 53 ASP B C 1
ATOM 3021 O O . ASP B 1 53 ? 14.598 -34.393 -19.475 1 95.73 53 ASP B O 1
ATOM 3025 N N . PRO B 1 54 ? 16.057 -34.443 -21.137 1 93.45 54 PRO B N 1
ATOM 3026 C CA . PRO B 1 54 ? 15.692 -35.827 -21.446 1 93.45 54 PRO B CA 1
ATOM 3027 C C . PRO B 1 54 ? 16.062 -36.799 -20.327 1 93.45 54 PRO B C 1
ATOM 3029 O O . PRO B 1 54 ? 15.607 -37.946 -20.326 1 93.45 54 PRO B O 1
ATOM 3032 N N . LYS B 1 55 ? 16.874 -36.428 -19.386 1 94.96 55 LYS B N 1
ATOM 3033 C CA . LYS B 1 55 ? 17.339 -37.31 -18.319 1 94.96 55 LYS B CA 1
ATOM 3034 C C . LYS B 1 55 ? 16.355 -37.329 -17.153 1 94.96 55 LYS B C 1
ATOM 3036 O O . LYS B 1 55 ? 16.491 -38.136 -16.232 1 94.96 55 LYS B O 1
ATOM 3041 N N . ARG B 1 56 ? 15.388 -36.479 -17.234 1 94.97 56 ARG B N 1
ATOM 3042 C CA . ARG B 1 56 ? 14.457 -36.358 -16.117 1 94.97 56 ARG B CA 1
ATOM 3043 C C . ARG B 1 56 ? 13.117 -37.006 -16.447 1 94.97 56 ARG B C 1
ATOM 3045 O O . ARG B 1 56 ? 12.795 -37.216 -17.618 1 94.97 56 ARG B O 1
ATOM 3052 N N . PRO B 1 57 ? 12.33 -37.254 -15.428 1 94.8 57 PRO B N 1
ATOM 3053 C CA . PRO B 1 57 ? 11.057 -37.945 -15.648 1 94.8 57 PRO B CA 1
ATOM 3054 C C . PRO B 1 57 ? 10.058 -37.105 -16.44 1 94.8 57 PRO B C 1
ATOM 3056 O O . PRO B 1 57 ? 10.179 -35.878 -16.487 1 94.8 57 PRO B O 1
ATOM 3059 N N . THR B 1 58 ? 9.147 -37.776 -17.074 1 95.43 58 THR B N 1
ATOM 3060 C CA . THR B 1 58 ? 8.063 -37.154 -17.826 1 95.43 58 THR B CA 1
ATOM 3061 C C . THR B 1 58 ? 6.706 -37.592 -17.281 1 95.43 58 THR B C 1
ATOM 3063 O O . THR B 1 58 ? 6.626 -38.522 -16.476 1 95.43 58 THR B O 1
ATOM 3066 N N . TRP B 1 59 ? 5.666 -36.949 -17.584 1 95.65 59 TRP B N 1
ATOM 3067 C CA . TRP B 1 59 ? 4.297 -37.258 -17.186 1 95.65 59 TRP B CA 1
ATOM 3068 C C . TRP B 1 59 ? 3.345 -37.138 -18.371 1 95.65 59 TRP B C 1
ATOM 3070 O O . TRP B 1 59 ? 3.403 -36.164 -19.126 1 95.65 59 TRP B O 1
ATOM 3080 N N . GLN B 1 60 ? 2.511 -38.124 -18.525 1 94.39 60 GLN B N 1
ATOM 3081 C CA . GLN B 1 60 ? 1.498 -38.108 -19.575 1 94.39 60 GLN B CA 1
ATOM 3082 C C . GLN B 1 60 ? 0.162 -37.6 -19.042 1 94.39 60 GLN B C 1
ATOM 3084 O O . GLN B 1 60 ? -0.563 -38.334 -18.367 1 94.39 60 GLN B O 1
ATOM 3089 N N . LEU B 1 61 ? -0.32 -36.417 -19.445 1 89.23 61 LEU B N 1
ATOM 3090 C CA . LEU B 1 61 ? -1.485 -35.748 -18.876 1 89.23 61 LEU B CA 1
ATOM 3091 C C . LEU B 1 61 ? -2.776 -36.414 -19.341 1 89.23 61 LEU B C 1
ATOM 3093 O O . LEU B 1 61 ? -3.702 -36.603 -18.549 1 89.23 61 LEU B O 1
ATOM 3097 N N . TRP B 1 62 ? -2.879 -36.748 -20.656 1 92.69 62 TRP B N 1
ATOM 3098 C CA . TRP B 1 62 ? -4.128 -37.221 -21.243 1 92.69 62 TRP B CA 1
ATOM 3099 C C . TRP B 1 62 ? -3.975 -38.641 -21.777 1 92.69 62 TRP B C 1
ATOM 3101 O O . TRP B 1 62 ? -4.315 -38.918 -22.93 1 92.69 62 TRP B O 1
ATOM 3111 N N . LYS B 1 63 ? -3.547 -39.49 -20.899 1 91.23 63 LYS B N 1
ATOM 3112 C CA . LYS B 1 63 ? -3.186 -40.851 -21.285 1 91.23 63 LYS B CA 1
ATOM 3113 C C . LYS B 1 63 ? -4.383 -41.59 -21.878 1 91.23 63 LYS B C 1
ATOM 3115 O O . LYS B 1 63 ? -4.22 -42.45 -22.747 1 91.23 63 LYS B O 1
ATOM 3120 N N . ASP B 1 64 ? -5.529 -41.234 -21.488 1 90.68 64 ASP B N 1
ATOM 3121 C CA . ASP B 1 64 ? -6.725 -41.985 -21.854 1 90.68 64 ASP B CA 1
ATOM 3122 C C . ASP B 1 64 ? -7.368 -41.414 -23.116 1 90.68 64 ASP B C 1
ATOM 3124 O O . ASP B 1 64 ? -8.37 -41.943 -23.602 1 90.68 64 ASP B O 1
ATOM 3128 N N . ASP B 1 65 ? -6.885 -40.326 -23.626 1 93.61 65 ASP B N 1
ATOM 3129 C CA . ASP B 1 65 ? -7.374 -39.732 -24.866 1 93.61 65 ASP B CA 1
ATOM 3130 C C . ASP B 1 65 ? -6.401 -39.981 -26.016 1 93.61 65 ASP B C 1
ATOM 3132 O O . ASP B 1 65 ? -5.347 -39.345 -26.093 1 93.61 65 ASP B O 1
ATOM 3136 N N . PRO B 1 66 ? -6.753 -40.857 -26.921 1 94.29 66 PRO B N 1
ATOM 3137 C CA . PRO B 1 66 ? -5.824 -41.244 -27.985 1 94.29 66 PRO B CA 1
ATOM 3138 C C . PRO B 1 66 ? -5.354 -40.055 -28.82 1 94.29 66 PRO B C 1
ATOM 3140 O O . PRO B 1 66 ? -4.227 -40.055 -29.322 1 94.29 66 PRO B O 1
ATOM 3143 N N . ALA B 1 67 ? -6.241 -39.072 -28.971 1 94.74 67 ALA B N 1
ATOM 3144 C CA . ALA B 1 67 ? -5.9 -37.905 -29.781 1 94.74 67 ALA B CA 1
ATOM 3145 C C . ALA B 1 67 ? -4.891 -37.014 -29.063 1 94.74 67 ALA B C 1
ATOM 3147 O O . ALA B 1 67 ? -4.163 -36.251 -29.701 1 94.74 67 ALA B O 1
ATOM 3148 N N . CYS B 1 68 ? -4.771 -37.163 -27.784 1 96.71 68 CYS B N 1
ATOM 3149 C CA . CYS B 1 68 ? -3.97 -36.222 -27.009 1 96.71 68 CYS B CA 1
ATOM 3150 C C . CYS B 1 68 ? -2.901 -36.951 -26.203 1 96.71 68 CYS B C 1
ATOM 3152 O O . CYS B 1 68 ? -2.047 -36.317 -25.581 1 96.71 68 CYS B O 1
ATOM 3154 N N . SER B 1 69 ? -2.818 -38.254 -26.19 1 95.52 69 SER B N 1
ATOM 3155 C CA . SER B 1 69 ? -1.997 -39.074 -25.305 1 95.52 69 SER B CA 1
ATOM 3156 C C . SER B 1 69 ? -0.516 -38.941 -25.646 1 95.52 69 SER B C 1
ATOM 3158 O O . SER B 1 69 ? 0.345 -39.35 -24.865 1 95.52 69 SER B O 1
ATOM 3160 N N . HIS B 1 70 ? -0.16 -38.42 -26.781 1 95.63 70 HIS B N 1
ATOM 3161 C CA . HIS B 1 70 ? 1.234 -38.283 -27.187 1 95.63 70 HIS B CA 1
ATOM 3162 C C . HIS B 1 70 ? 1.874 -37.052 -26.554 1 95.63 70 HIS B C 1
ATOM 3164 O O . HIS B 1 70 ? 3.092 -36.877 -26.621 1 95.63 70 HIS B O 1
ATOM 3170 N N . TYR B 1 71 ? 1.061 -36.202 -25.956 1 96.09 71 TYR B N 1
ATOM 3171 C CA . TYR B 1 71 ? 1.607 -35.026 -25.288 1 96.09 71 TYR B CA 1
ATOM 3172 C C . TYR B 1 71 ? 2.104 -35.375 -23.89 1 96.09 71 TYR B C 1
ATOM 3174 O O . TYR B 1 71 ? 1.373 -35.969 -23.094 1 96.09 71 TYR B O 1
ATOM 3182 N N . TYR B 1 72 ? 3.363 -35.022 -23.559 1 96.52 72 TYR B N 1
ATOM 3183 C CA . TYR B 1 72 ? 3.986 -35.222 -22.255 1 96.52 72 TYR B CA 1
ATOM 3184 C C . TYR B 1 72 ? 4.347 -33.887 -21.613 1 96.52 72 TYR B C 1
ATOM 3186 O O . TYR B 1 72 ? 4.512 -32.882 -22.308 1 96.52 72 TYR B O 1
ATOM 3194 N N . THR B 1 73 ? 4.39 -33.882 -20.324 1 97.15 73 THR B N 1
ATOM 3195 C CA . THR B 1 73 ? 5.01 -32.811 -19.551 1 97.15 73 THR B CA 1
ATOM 3196 C C . THR B 1 73 ? 6.418 -33.204 -19.115 1 97.15 73 THR B C 1
ATOM 3198 O O . THR B 1 73 ? 6.645 -34.332 -18.674 1 97.15 73 THR B O 1
ATOM 3201 N N . ARG B 1 74 ? 7.332 -32.317 -19.267 1 97.09 74 ARG B N 1
ATOM 3202 C CA . ARG B 1 74 ? 8.745 -32.602 -19.041 1 97.09 74 ARG B CA 1
ATOM 3203 C C . ARG B 1 74 ? 9.41 -31.48 -18.25 1 97.09 74 ARG B C 1
ATOM 3205 O O . ARG B 1 74 ? 8.875 -30.373 -18.163 1 97.09 74 ARG B O 1
ATOM 3212 N N . PHE B 1 75 ? 10.568 -31.82 -17.672 1 97.29 75 PHE B N 1
ATOM 3213 C CA . PHE B 1 75 ? 11.418 -30.792 -17.083 1 97.29 75 PHE B CA 1
ATOM 3214 C C . PHE B 1 75 ? 12.206 -30.058 -18.162 1 97.29 75 PHE B C 1
ATOM 3216 O O . PHE B 1 75 ? 12.517 -30.63 -19.209 1 97.29 75 PHE B O 1
ATOM 3223 N N . GLY B 1 76 ? 12.429 -28.807 -17.883 1 96.08 76 GLY B N 1
ATOM 3224 C CA . GLY B 1 76 ? 13.279 -28.033 -18.773 1 96.08 76 GLY B CA 1
ATOM 3225 C C . GLY B 1 76 ? 14.746 -28.078 -18.388 1 96.08 76 GLY B C 1
ATOM 3226 O O . GLY B 1 76 ? 15.103 -28.637 -17.348 1 96.08 76 GLY B O 1
ATOM 3227 N N . LYS B 1 77 ? 15.521 -27.624 -19.297 1 95.02 77 LYS B N 1
ATOM 3228 C CA . LYS B 1 77 ? 16.955 -27.466 -19.072 1 95.02 77 LYS B CA 1
ATOM 3229 C C . LYS B 1 77 ? 17.348 -25.992 -19.037 1 95.02 77 LYS B C 1
ATOM 3231 O O . LYS B 1 77 ? 17.472 -25.352 -20.084 1 95.02 77 LYS B O 1
ATOM 3236 N N . GLY B 1 78 ? 17.512 -25.465 -17.847 1 94.79 78 GLY B N 1
ATOM 3237 C CA . GLY B 1 78 ? 17.981 -24.096 -17.702 1 94.79 78 GLY B CA 1
ATOM 3238 C C . GLY B 1 78 ? 16.908 -23.064 -17.99 1 94.79 78 GLY B C 1
ATOM 3239 O O . GLY B 1 78 ? 17.168 -22.061 -18.659 1 94.79 78 GLY B O 1
ATOM 3240 N N . LEU B 1 79 ? 15.671 -23.343 -17.641 1 96.9 79 LEU B N 1
ATOM 3241 C CA . LEU B 1 79 ? 14.56 -22.43 -17.887 1 96.9 79 LEU B CA 1
ATOM 3242 C C . LEU B 1 79 ? 14.701 -21.165 -17.047 1 96.9 79 LEU B C 1
ATOM 3244 O O . LEU B 1 79 ? 15.202 -21.214 -15.922 1 96.9 79 LEU B O 1
ATOM 3248 N N . THR B 1 80 ? 14.312 -20.043 -17.569 1 97.73 80 THR B N 1
ATOM 3249 C CA . THR B 1 80 ? 14.341 -18.752 -16.891 1 97.73 80 THR B CA 1
ATOM 3250 C C . THR B 1 80 ? 13.413 -18.757 -15.68 1 97.73 80 THR B C 1
ATOM 3252 O O . THR B 1 80 ? 12.271 -19.214 -15.767 1 97.73 80 THR B O 1
ATOM 3255 N N . PRO B 1 81 ? 13.887 -18.272 -14.523 1 96.8 81 PRO B N 1
ATOM 3256 C CA . PRO B 1 81 ? 13.066 -18.258 -13.31 1 96.8 81 PRO B CA 1
ATOM 3257 C C . PRO B 1 81 ? 11.869 -17.316 -13.419 1 96.8 81 PRO B C 1
ATOM 3259 O O . PRO B 1 81 ? 12.015 -16.176 -13.867 1 96.8 81 PRO B O 1
ATOM 3262 N N . VAL B 1 82 ? 10.703 -17.805 -13.087 1 97.67 82 VAL B N 1
ATOM 3263 C CA . VAL B 1 82 ? 9.462 -17.047 -12.967 1 97.67 82 VAL B CA 1
ATOM 3264 C C . VAL B 1 82 ? 8.685 -17.517 -11.739 1 97.67 82 VAL B C 1
ATOM 3266 O O . VAL B 1 82 ? 8.674 -18.709 -11.423 1 97.67 82 VAL B O 1
ATOM 3269 N N . GLN B 1 83 ? 8.036 -16.605 -11.06 1 96.5 83 GLN B N 1
ATOM 3270 C CA . GLN B 1 83 ? 7.252 -17.006 -9.897 1 96.5 83 GLN B CA 1
ATOM 3271 C C . GLN B 1 83 ? 5.756 -16.895 -10.178 1 96.5 83 GLN B C 1
ATOM 3273 O O . GLN B 1 83 ? 5.32 -15.997 -10.901 1 96.5 83 GLN B O 1
ATOM 3278 N N . LEU B 1 84 ? 5.022 -17.808 -9.687 1 97.26 84 LEU B N 1
ATOM 3279 C CA . LEU B 1 84 ? 3.567 -17.769 -9.588 1 97.26 84 LEU B CA 1
ATOM 3280 C C . LEU B 1 84 ? 3.127 -17.512 -8.15 1 97.26 84 LEU B C 1
ATOM 3282 O O . LEU B 1 84 ? 3.229 -18.397 -7.298 1 97.26 84 LEU B O 1
ATOM 3286 N N . VAL B 1 85 ? 2.625 -16.35 -7.901 1 96.27 85 VAL B N 1
ATOM 3287 C CA . VAL B 1 85 ? 2.333 -15.916 -6.538 1 96.27 85 VAL B CA 1
ATOM 3288 C C . VAL B 1 85 ? 0.822 -15.862 -6.325 1 96.27 85 VAL B C 1
ATOM 3290 O O . VAL B 1 85 ? 0.092 -15.303 -7.147 1 96.27 85 VAL B O 1
ATOM 3293 N N . SER B 1 86 ? 0.403 -16.419 -5.231 1 95.66 86 SER B N 1
ATOM 3294 C CA . SER B 1 86 ? -1.002 -16.36 -4.84 1 95.66 86 SER B CA 1
ATOM 3295 C C . SER B 1 86 ? -1.171 -16.615 -3.346 1 95.66 86 SER B C 1
ATOM 3297 O O . SER B 1 86 ? -0.278 -17.167 -2.7 1 95.66 86 SER B O 1
ATOM 3299 N N . VAL B 1 87 ? -2.287 -16.168 -2.776 1 94.39 87 VAL B N 1
ATOM 3300 C CA . VAL B 1 87 ? -2.688 -16.656 -1.461 1 94.39 87 VAL B CA 1
ATOM 3301 C C . VAL B 1 87 ? -3.074 -18.131 -1.553 1 94.39 87 VAL B C 1
ATOM 3303 O O . VAL B 1 87 ? -3.553 -18.59 -2.593 1 94.39 87 VAL B O 1
ATOM 3306 N N . PRO B 1 88 ? -2.855 -18.85 -0.518 1 92.03 88 PRO B N 1
ATOM 3307 C CA . PRO B 1 88 ? -3.249 -20.26 -0.579 1 92.03 88 PRO B CA 1
ATOM 3308 C C . PRO B 1 88 ? -4.713 -20.447 -0.969 1 92.03 88 PRO B C 1
ATOM 3310 O O . PRO B 1 88 ? -5.571 -19.661 -0.558 1 92.03 88 PRO B O 1
ATOM 3313 N N . SER B 1 89 ? -5.01 -21.432 -1.811 1 90.13 89 SER B N 1
ATOM 3314 C CA . SER B 1 89 ? -6.344 -21.858 -2.221 1 90.13 89 SER B CA 1
ATOM 3315 C C . SER B 1 89 ? -6.991 -20.833 -3.147 1 90.13 89 SER B C 1
ATOM 3317 O O . SER B 1 89 ? -8.203 -20.614 -3.088 1 90.13 89 SER B O 1
ATOM 3319 N N . SER B 1 90 ? -6.156 -20.21 -3.962 1 93.53 90 SER B N 1
ATOM 3320 C CA . SER B 1 90 ? -6.66 -19.181 -4.867 1 93.53 90 SER B CA 1
ATOM 3321 C C . SER B 1 90 ? -6.68 -19.676 -6.31 1 93.53 90 SER B C 1
ATOM 3323 O O . SER B 1 90 ? -6.853 -18.886 -7.24 1 93.53 90 SER B O 1
ATOM 3325 N N . GLY B 1 91 ? -6.424 -20.914 -6.512 1 93.31 91 GLY B N 1
ATOM 3326 C CA . GLY B 1 91 ? -6.575 -21.473 -7.846 1 93.31 91 GLY B CA 1
ATOM 3327 C C . GLY B 1 91 ? -5.25 -21.716 -8.544 1 93.31 91 GLY B C 1
ATOM 3328 O O . GLY B 1 91 ? -5.216 -21.975 -9.749 1 93.31 91 GLY B O 1
ATOM 3329 N N . SER B 1 92 ? -4.146 -21.672 -7.799 1 94.47 92 SER B N 1
ATOM 3330 C CA . SER B 1 92 ? -2.825 -21.789 -8.409 1 94.47 92 SER B CA 1
ATOM 3331 C C . SER B 1 92 ? -2.588 -23.195 -8.949 1 94.47 92 SER B C 1
ATOM 3333 O O . SER B 1 92 ? -1.868 -23.375 -9.933 1 94.47 92 SER B O 1
ATOM 3335 N N . THR B 1 93 ? -3.219 -24.195 -8.313 1 93.38 93 THR B N 1
ATOM 3336 C CA . THR B 1 93 ? -3.063 -25.559 -8.807 1 93.38 93 THR B CA 1
ATOM 3337 C C . THR B 1 93 ? -3.69 -25.708 -10.19 1 93.38 93 THR B C 1
ATOM 3339 O O . THR B 1 93 ? -3.1 -26.32 -11.083 1 93.38 93 THR B O 1
ATOM 3342 N N . TRP B 1 94 ? -4.865 -25.177 -10.345 1 95.48 94 TRP B N 1
ATOM 3343 C CA . TRP B 1 94 ? -5.52 -25.222 -11.648 1 95.48 94 TRP B CA 1
ATOM 3344 C C . TRP B 1 94 ? -4.708 -24.462 -12.691 1 95.48 94 TRP B C 1
ATOM 3346 O O . TRP B 1 94 ? -4.539 -24.932 -13.819 1 95.48 94 TRP B O 1
ATOM 3356 N N . LEU B 1 95 ? -4.211 -23.32 -12.337 1 97.17 95 LEU B N 1
ATOM 3357 C CA . LEU B 1 95 ? -3.399 -22.545 -13.269 1 97.17 95 LEU B CA 1
ATOM 3358 C C . LEU B 1 95 ? -2.141 -23.312 -13.662 1 97.17 95 LEU B C 1
ATOM 3360 O O . LEU B 1 95 ? -1.726 -23.28 -14.822 1 97.17 95 LEU B O 1
ATOM 3364 N N . ARG B 1 96 ? -1.548 -23.959 -12.735 1 96.98 96 ARG B N 1
ATOM 3365 C CA . ARG B 1 96 ? -0.386 -24.791 -13.033 1 96.98 96 ARG B CA 1
ATOM 3366 C C . ARG B 1 96 ? -0.742 -25.893 -14.025 1 96.98 96 ARG B C 1
ATOM 3368 O O . ARG B 1 96 ? 0.03 -26.184 -14.941 1 96.98 96 ARG B O 1
ATOM 3375 N N . TYR B 1 97 ? -1.881 -26.476 -13.804 1 96.47 97 TYR B N 1
ATOM 3376 C CA . TYR B 1 97 ? -2.347 -27.48 -14.753 1 96.47 97 TYR B CA 1
ATOM 3377 C C . TYR B 1 97 ? -2.472 -26.891 -16.153 1 96.47 97 TYR B C 1
ATOM 3379 O O . TYR B 1 97 ? -1.994 -27.479 -17.126 1 96.47 97 TYR B O 1
ATOM 3387 N N . LEU B 1 98 ? -3.076 -25.736 -16.245 1 97.69 98 LEU B N 1
ATOM 3388 C CA . LEU B 1 98 ? -3.249 -25.083 -17.538 1 97.69 98 LEU B CA 1
ATOM 3389 C C . LEU B 1 98 ? -1.901 -24.828 -18.203 1 97.69 98 LEU B C 1
ATOM 3391 O O . LEU B 1 98 ? -1.744 -25.055 -19.405 1 97.69 98 LEU B O 1
ATOM 3395 N N . LEU B 1 99 ? -0.937 -24.421 -17.446 1 98.23 99 LEU B N 1
ATOM 3396 C CA . LEU B 1 99 ? 0.387 -24.096 -17.967 1 98.23 99 LEU B CA 1
ATOM 3397 C C . LEU B 1 99 ? 1.117 -25.357 -18.417 1 98.23 99 LEU B C 1
ATOM 3399 O O . LEU B 1 99 ? 1.702 -25.386 -19.503 1 98.23 99 LEU B O 1
ATOM 3403 N N . GLU B 1 100 ? 1.056 -26.339 -17.613 1 97.61 100 GLU B N 1
ATOM 3404 C CA . GLU B 1 100 ? 1.731 -27.584 -17.967 1 97.61 100 GLU B CA 1
ATOM 3405 C C . GLU B 1 100 ? 1.111 -28.214 -19.211 1 97.61 100 GLU B C 1
ATOM 3407 O O . GLU B 1 100 ? 1.826 -28.68 -20.1 1 97.61 100 GLU B O 1
ATOM 3412 N N . ALA B 1 101 ? -0.156 -28.185 -19.263 1 97.08 101 ALA B N 1
ATOM 3413 C CA . ALA B 1 101 ? -0.878 -28.772 -20.389 1 97.08 101 ALA B CA 1
ATOM 3414 C C . ALA B 1 101 ? -0.606 -28 -21.677 1 97.08 101 ALA B C 1
ATOM 3416 O O . ALA B 1 101 ? -0.503 -28.594 -22.754 1 97.08 101 ALA B O 1
ATOM 3417 N N . SER B 1 102 ? -0.48 -26.76 -21.585 1 97.9 102 SER B N 1
ATOM 3418 C CA . SER B 1 102 ? -0.378 -25.931 -22.782 1 97.9 102 SER B CA 1
ATOM 3419 C C . SER B 1 102 ? 1.068 -25.812 -23.25 1 97.9 102 SER B C 1
ATOM 3421 O O . SER B 1 102 ? 1.325 -25.516 -24.419 1 97.9 102 SER B O 1
ATOM 3423 N N . THR B 1 103 ? 2.058 -26.019 -22.396 1 97.94 103 THR B N 1
ATOM 3424 C CA . THR B 1 103 ? 3.442 -25.745 -22.766 1 97.94 103 THR B CA 1
ATOM 3425 C C . THR B 1 103 ? 4.247 -27.039 -22.847 1 97.94 103 THR B C 1
ATOM 3427 O O . THR B 1 103 ? 5.283 -27.092 -23.511 1 97.94 103 THR B O 1
ATOM 3430 N N . GLY B 1 104 ? 3.834 -28.025 -22.034 1 97.58 104 GLY B N 1
ATOM 3431 C CA . GLY B 1 104 ? 4.58 -29.271 -21.966 1 97.58 104 GLY B CA 1
ATOM 3432 C C . GLY B 1 104 ? 5.703 -29.239 -20.947 1 97.58 104 GLY B C 1
ATOM 3433 O O . GLY B 1 104 ? 6.499 -30.176 -20.863 1 97.58 104 GLY B O 1
ATOM 3434 N N . PHE B 1 105 ? 5.815 -28.218 -20.158 1 98.02 105 PHE B N 1
ATOM 3435 C CA . PHE B 1 105 ? 6.832 -28.115 -19.118 1 98.02 105 PHE B CA 1
ATOM 3436 C C . PHE B 1 105 ? 6.2 -28.19 -17.734 1 98.02 105 PHE B C 1
ATOM 3438 O O . PHE B 1 105 ? 5.129 -27.625 -17.503 1 98.02 105 PHE B O 1
ATOM 3445 N N . PHE B 1 106 ? 6.931 -28.788 -16.887 1 97.6 106 PHE B N 1
ATOM 3446 C CA . PHE B 1 106 ? 6.484 -28.831 -15.5 1 97.6 106 PHE B CA 1
ATOM 3447 C C . PHE B 1 106 ? 6.537 -27.443 -14.871 1 97.6 106 PHE B C 1
ATOM 3449 O O . PHE B 1 106 ? 7.352 -26.607 -15.267 1 97.6 106 PHE B O 1
ATOM 3456 N N . THR B 1 107 ? 5.638 -27.26 -13.959 1 97.3 107 THR B N 1
ATOM 3457 C CA . THR B 1 107 ? 5.722 -26.151 -13.015 1 97.3 107 THR B CA 1
ATOM 3458 C C . THR B 1 107 ? 6.24 -26.629 -11.662 1 97.3 107 THR B C 1
ATOM 3460 O O . THR B 1 107 ? 6.184 -27.822 -11.357 1 97.3 107 THR B O 1
ATOM 3463 N N . GLY B 1 108 ? 6.775 -25.709 -10.932 1 96.35 108 GLY B N 1
ATOM 3464 C CA . GLY B 1 108 ? 7.311 -26.056 -9.625 1 96.35 108 GLY B CA 1
ATOM 3465 C C . GLY B 1 108 ? 6.551 -25.416 -8.479 1 96.35 108 GLY B C 1
ATOM 3466 O O . GLY B 1 108 ? 5.601 -24.662 -8.702 1 96.35 108 GLY B O 1
ATOM 3467 N N . SER B 1 109 ? 6.894 -25.83 -7.277 1 94.18 109 SER B N 1
ATOM 3468 C CA . SER B 1 109 ? 6.355 -25.272 -6.041 1 94.18 109 SER B CA 1
ATOM 3469 C C . SER B 1 109 ? 7.401 -25.272 -4.932 1 94.18 109 SER B C 1
ATOM 3471 O O . SER B 1 109 ? 8.194 -26.21 -4.819 1 94.18 109 SER B O 1
ATOM 3473 N N . ASN B 1 110 ? 7.3 -24.212 -4.164 1 88.42 110 ASN B N 1
ATOM 3474 C CA . ASN B 1 110 ? 8.166 -24.154 -2.992 1 88.42 110 ASN B CA 1
ATOM 3475 C C . ASN B 1 110 ? 7.714 -25.133 -1.912 1 88.42 110 ASN B C 1
ATOM 3477 O O . ASN B 1 110 ? 8.41 -25.328 -0.914 1 88.42 110 ASN B O 1
ATOM 3481 N N . TYR B 1 111 ? 6.608 -25.782 -2.201 1 87.19 111 TYR B N 1
ATOM 3482 C CA . TYR B 1 111 ? 5.99 -26.64 -1.196 1 87.19 111 TYR B CA 1
ATOM 3483 C C . TYR B 1 111 ? 5.993 -28.096 -1.646 1 87.19 111 TYR B C 1
ATOM 3485 O O . TYR B 1 111 ? 6.024 -28.381 -2.846 1 87.19 111 TYR B O 1
ATOM 3493 N N . ASN B 1 112 ? 6.06 -28.942 -0.674 1 87.26 112 ASN B N 1
ATOM 3494 C CA . ASN B 1 112 ? 6.008 -30.371 -0.965 1 87.26 112 ASN B CA 1
ATOM 3495 C C . ASN B 1 112 ? 4.617 -30.945 -0.711 1 87.26 112 ASN B C 1
ATOM 3497 O O . ASN B 1 112 ? 4.294 -31.325 0.416 1 87.26 112 ASN B O 1
ATOM 3501 N N . ASP B 1 113 ? 3.9 -31.027 -1.762 1 86.57 113 ASP B N 1
ATOM 3502 C CA . ASP B 1 113 ? 2.584 -31.656 -1.691 1 86.57 113 ASP B CA 1
ATOM 3503 C C . ASP B 1 113 ? 2.602 -33.039 -2.337 1 86.57 113 ASP B C 1
ATOM 3505 O O . ASP B 1 113 ? 2.587 -33.158 -3.564 1 86.57 113 ASP B O 1
ATOM 3509 N N . THR B 1 114 ? 2.55 -34.026 -1.567 1 88.34 114 THR B N 1
ATOM 3510 C CA . THR B 1 114 ? 2.682 -35.402 -2.034 1 88.34 114 THR B CA 1
ATOM 3511 C C . THR B 1 114 ? 1.493 -35.793 -2.907 1 88.34 114 THR B C 1
ATOM 3513 O O . THR B 1 114 ? 1.641 -36.568 -3.854 1 88.34 114 THR B O 1
ATOM 3516 N N . LEU B 1 115 ? 0.407 -35.296 -2.575 1 85.43 115 LEU B N 1
ATOM 3517 C CA . LEU B 1 115 ? -0.777 -35.6 -3.371 1 85.43 115 LEU B CA 1
ATOM 3518 C C . LEU B 1 115 ? -0.655 -35.013 -4.773 1 85.43 115 LEU B C 1
ATOM 3520 O O . LEU B 1 115 ? -0.973 -35.681 -5.76 1 85.43 115 LEU B O 1
ATOM 3524 N N . LEU B 1 116 ? -0.207 -33.795 -4.852 1 89.05 116 LEU B N 1
ATOM 3525 C CA . LEU B 1 116 ? -0.013 -33.17 -6.156 1 89.05 116 LEU B CA 1
ATOM 3526 C C . LEU B 1 116 ? 1.064 -33.898 -6.953 1 89.05 116 LEU B C 1
ATOM 3528 O O . LEU B 1 116 ? 0.917 -34.104 -8.16 1 89.05 116 LEU B O 1
ATOM 3532 N N . TYR B 1 117 ? 2.091 -34.274 -6.243 1 91.44 117 TYR B N 1
ATOM 3533 C CA . TYR B 1 117 ? 3.166 -35.011 -6.899 1 91.44 117 TYR B CA 1
ATOM 3534 C C . TYR B 1 117 ? 2.645 -36.306 -7.511 1 91.44 117 TYR B C 1
ATOM 3536 O O . TYR B 1 117 ? 2.953 -36.623 -8.663 1 91.44 117 TYR B O 1
ATOM 3544 N N . LYS B 1 118 ? 1.82 -36.998 -6.792 1 89.53 118 LYS B N 1
ATOM 3545 C CA . LYS B 1 118 ? 1.274 -38.274 -7.247 1 89.53 118 LYS B CA 1
ATOM 3546 C C . LYS B 1 118 ? 0.35 -38.08 -8.446 1 89.53 118 LYS B C 1
ATOM 3548 O O . LYS B 1 118 ? 0.186 -38.988 -9.263 1 89.53 118 LYS B O 1
ATOM 3553 N N . GLU B 1 119 ? -0.138 -36.839 -8.503 1 88.61 119 GLU B N 1
ATOM 3554 C CA . GLU B 1 119 ? -1.069 -36.555 -9.591 1 88.61 119 GLU B CA 1
ATOM 3555 C C . GLU B 1 119 ? -0.35 -35.928 -10.782 1 88.61 119 GLU B C 1
ATOM 3557 O O . GLU B 1 119 ? -0.991 -35.405 -11.696 1 88.61 119 GLU B O 1
ATOM 3562 N N . GLY B 1 120 ? 1.007 -35.899 -10.715 1 91.86 120 GLY B N 1
ATOM 3563 C CA . GLY B 1 120 ? 1.739 -35.552 -11.922 1 91.86 120 GLY B CA 1
ATOM 3564 C C . GLY B 1 120 ? 2.47 -34.227 -11.817 1 91.86 120 GLY B C 1
ATOM 3565 O O . GLY B 1 120 ? 3.19 -33.835 -12.738 1 91.86 120 GLY B O 1
ATOM 3566 N N . PHE B 1 121 ? 2.21 -33.493 -10.765 1 94.06 121 PHE B N 1
ATOM 3567 C CA . PHE B 1 121 ? 2.973 -32.265 -10.573 1 94.06 121 PHE B CA 1
ATOM 3568 C C . PHE B 1 121 ? 4.38 -32.574 -10.075 1 94.06 121 PHE B C 1
ATOM 3570 O O . PHE B 1 121 ? 4.716 -32.279 -8.926 1 94.06 121 PHE B O 1
ATOM 3577 N N . LEU B 1 122 ? 5.216 -32.999 -10.954 1 95.31 122 LEU B N 1
ATOM 3578 C CA . LEU B 1 122 ? 6.495 -33.589 -10.572 1 95.31 122 LEU B CA 1
ATOM 3579 C C . LEU B 1 122 ? 7.498 -32.507 -10.185 1 95.31 122 LEU B C 1
ATOM 3581 O O . LEU B 1 122 ? 8.58 -32.811 -9.677 1 95.31 122 LEU B O 1
ATOM 3585 N N . GLY B 1 123 ? 7.178 -31.26 -10.396 1 95.1 123 GLY B N 1
ATOM 3586 C CA . GLY B 1 123 ? 8.059 -30.164 -10.025 1 95.1 123 GLY B CA 1
ATOM 3587 C C . GLY B 1 123 ? 7.878 -29.713 -8.588 1 95.1 123 GLY B C 1
ATOM 3588 O O . GLY B 1 123 ? 8.428 -28.689 -8.18 1 95.1 123 GLY B O 1
ATOM 3589 N N . GLU B 1 124 ? 7.161 -30.435 -7.74 1 93.18 124 GLU B N 1
ATOM 3590 C CA . GLU B 1 124 ? 7.024 -30.119 -6.321 1 93.18 124 GLU B CA 1
ATOM 3591 C C . GLU B 1 124 ? 8.384 -30.076 -5.632 1 93.18 124 GLU B C 1
ATOM 3593 O O . GLU B 1 124 ? 9.303 -30.803 -6.014 1 93.18 124 GLU B O 1
ATOM 3598 N N . LYS B 1 125 ? 8.511 -29.149 -4.591 1 83.68 125 LYS B N 1
ATOM 3599 C CA . LYS B 1 125 ? 9.672 -28.967 -3.725 1 83.68 125 LYS B CA 1
ATOM 3600 C C . LYS B 1 125 ? 10.879 -28.476 -4.52 1 83.68 125 LYS B C 1
ATOM 3602 O O . LYS B 1 125 ? 12.008 -28.506 -4.026 1 83.68 125 LYS B O 1
ATOM 3607 N N . GLY B 1 126 ? 10.7 -27.925 -5.691 1 80.29 126 GLY B N 1
ATOM 3608 C CA . GLY B 1 126 ? 11.804 -27.353 -6.446 1 80.29 126 GLY B CA 1
ATOM 3609 C C . GLY B 1 126 ? 11.988 -25.867 -6.201 1 80.29 126 GLY B C 1
ATOM 3610 O O . GLY B 1 126 ? 11.049 -25.179 -5.795 1 80.29 126 GLY B O 1
ATOM 3611 N N . GLY B 1 127 ? 13.27 -25.471 -6.321 1 83.72 127 GLY B N 1
ATOM 3612 C CA . GLY B 1 127 ? 13.546 -24.049 -6.189 1 83.72 127 GLY B CA 1
ATOM 3613 C C . GLY B 1 127 ? 13.355 -23.281 -7.483 1 83.72 127 GLY B C 1
ATOM 3614 O O . GLY B 1 127 ? 13.431 -23.858 -8.57 1 83.72 127 GLY B O 1
ATOM 3615 N N . VAL B 1 128 ? 13.131 -22.022 -7.417 1 81.87 128 VAL B N 1
ATOM 3616 C CA . VAL B 1 128 ? 12.841 -21.156 -8.555 1 81.87 128 VAL B CA 1
ATOM 3617 C C . VAL B 1 128 ? 14.075 -21.047 -9.448 1 81.87 128 VAL B C 1
ATOM 3619 O O . VAL B 1 128 ? 13.958 -20.806 -10.652 1 81.87 128 VAL B O 1
ATOM 3622 N N . HIS B 1 129 ? 15.25 -21.357 -8.949 1 84.77 129 HIS B N 1
ATOM 3623 C CA . HIS B 1 129 ? 16.472 -21.141 -9.714 1 84.77 129 HIS B CA 1
ATOM 3624 C C . HIS B 1 129 ? 17.048 -22.461 -10.216 1 84.77 129 HIS B C 1
ATOM 3626 O O . HIS B 1 129 ? 18.149 -22.493 -10.771 1 84.77 129 HIS B O 1
ATOM 3632 N N . GLU B 1 130 ? 16.311 -23.505 -10.082 1 89.31 130 GLU B N 1
ATOM 3633 C CA . GLU B 1 130 ? 16.824 -24.811 -10.484 1 89.31 130 GLU B CA 1
ATOM 3634 C C . GLU B 1 130 ? 16.75 -24.991 -11.998 1 89.31 130 GLU B C 1
ATOM 3636 O O . GLU B 1 130 ? 17.411 -25.868 -12.557 1 89.31 130 GLU B O 1
ATOM 3641 N N . GLY B 1 131 ? 15.924 -24.254 -12.675 1 92.71 131 GLY B N 1
ATOM 3642 C CA . GLY B 1 131 ? 15.9 -24.198 -14.128 1 92.71 131 GLY B CA 1
ATOM 3643 C C . GLY B 1 131 ? 15.131 -25.344 -14.757 1 92.71 131 GLY B C 1
ATOM 3644 O O . GLY B 1 131 ? 15.119 -25.493 -15.98 1 92.71 131 GLY B O 1
ATOM 3645 N N . GLY B 1 132 ? 14.479 -26.133 -13.928 1 95.77 132 GLY B N 1
ATOM 3646 C CA . GLY B 1 132 ? 13.797 -27.306 -14.451 1 95.77 132 GLY B CA 1
ATOM 3647 C C . GLY B 1 132 ? 12.318 -27.076 -14.698 1 95.77 132 GLY B C 1
ATOM 3648 O O . GLY B 1 132 ? 11.668 -27.866 -15.386 1 95.77 132 GLY B O 1
ATOM 3649 N N . THR B 1 133 ? 11.8 -26 -14.136 1 97.47 133 THR B N 1
ATOM 3650 C CA . THR B 1 133 ? 10.36 -25.776 -14.208 1 97.47 133 THR B CA 1
ATOM 3651 C C . THR B 1 133 ? 10.055 -24.41 -14.817 1 97.47 133 THR B C 1
ATOM 3653 O O . THR B 1 133 ? 10.867 -23.487 -14.723 1 97.47 133 THR B O 1
ATOM 3656 N N . LEU B 1 134 ? 8.894 -24.315 -15.431 1 97.47 134 LEU B N 1
ATOM 3657 C CA . LEU B 1 134 ? 8.493 -23.124 -16.172 1 97.47 134 LEU B CA 1
ATOM 3658 C C . LEU B 1 134 ? 8.236 -21.956 -15.226 1 97.47 134 LEU B C 1
ATOM 3660 O O . LEU B 1 134 ? 8.593 -20.816 -15.53 1 97.47 134 LEU B O 1
ATOM 3664 N N . VAL B 1 135 ? 7.523 -22.233 -14.142 1 97.8 135 VAL B N 1
ATOM 3665 C CA . VAL B 1 135 ? 7.224 -21.272 -13.085 1 97.8 135 VAL B CA 1
ATOM 3666 C C . VAL B 1 135 ? 7.292 -21.962 -11.725 1 97.8 135 VAL B C 1
ATOM 3668 O O . VAL B 1 135 ? 7.166 -23.185 -11.635 1 97.8 135 VAL B O 1
ATOM 3671 N N . GLN B 1 136 ? 7.544 -21.17 -10.723 1 96.46 136 GLN B N 1
ATOM 3672 C CA . GLN B 1 136 ? 7.59 -21.679 -9.357 1 96.46 136 GLN B CA 1
ATOM 3673 C C . GLN B 1 136 ? 6.495 -21.051 -8.499 1 96.46 136 GLN B C 1
ATOM 3675 O O . GLN B 1 136 ? 6.48 -19.836 -8.294 1 96.46 136 GLN B O 1
ATOM 3680 N N . ARG B 1 137 ? 5.659 -21.878 -8.046 1 95.75 137 ARG B N 1
ATOM 3681 C CA . ARG B 1 137 ? 4.564 -21.42 -7.196 1 95.75 137 ARG B CA 1
ATOM 3682 C C . ARG B 1 137 ? 5.071 -21.039 -5.81 1 95.75 137 ARG B C 1
ATOM 3684 O O . ARG B 1 137 ? 5.867 -21.766 -5.212 1 95.75 137 ARG B O 1
ATOM 3691 N N . THR B 1 138 ? 4.571 -19.928 -5.292 1 93.07 138 THR B N 1
ATOM 3692 C CA . THR B 1 138 ? 4.824 -19.521 -3.914 1 93.07 138 THR B CA 1
ATOM 3693 C C . THR B 1 138 ? 3.641 -18.736 -3.356 1 93.07 138 THR B C 1
ATOM 3695 O O . THR B 1 138 ? 2.902 -18.097 -4.108 1 93.07 138 THR B O 1
ATOM 3698 N N . HIS B 1 139 ? 3.468 -18.794 -2.061 1 91.29 139 HIS B N 1
ATOM 3699 C CA . HIS B 1 139 ? 2.462 -17.996 -1.371 1 91.29 139 HIS B CA 1
ATOM 3700 C C . HIS B 1 139 ? 3.102 -16.833 -0.619 1 91.29 139 HIS B C 1
ATOM 3702 O O . HIS B 1 139 ? 2.409 -16.072 0.06 1 91.29 139 HIS B O 1
ATOM 3708 N N . GLY B 1 140 ? 4.417 -16.774 -0.789 1 83.85 140 GLY B N 1
ATOM 3709 C CA . GLY B 1 140 ? 5.131 -15.695 -0.126 1 83.85 140 GLY B CA 1
ATOM 3710 C C . GLY B 1 140 ? 4.861 -15.629 1.366 1 83.85 140 GLY B C 1
ATOM 3711 O O . GLY B 1 140 ? 4.858 -16.657 2.047 1 83.85 140 GLY B O 1
ATOM 3712 N N . ALA B 1 141 ? 4.669 -14.433 1.846 1 76.53 141 ALA B N 1
ATOM 3713 C CA . ALA B 1 141 ? 4.436 -14.205 3.27 1 76.53 141 ALA B CA 1
ATOM 3714 C C . ALA B 1 141 ? 3.065 -14.726 3.691 1 76.53 141 ALA B C 1
ATOM 3716 O O . ALA B 1 141 ? 2.828 -14.981 4.874 1 76.53 141 ALA B O 1
ATOM 3717 N N . ALA B 1 142 ? 2.203 -14.903 2.731 1 71.91 142 ALA B N 1
ATOM 3718 C CA . ALA B 1 142 ? 0.839 -15.321 3.039 1 71.91 142 ALA B CA 1
ATOM 3719 C C . ALA B 1 142 ? 0.806 -16.766 3.53 1 71.91 142 ALA B C 1
ATOM 3721 O O . ALA B 1 142 ? -0.202 -17.219 4.077 1 71.91 142 ALA B O 1
ATOM 3722 N N . TRP B 1 143 ? 1.898 -17.383 3.261 1 75.09 143 TRP B N 1
ATOM 3723 C CA . TRP B 1 143 ? 1.987 -18.751 3.76 1 75.09 143 TRP B CA 1
ATOM 3724 C C . TRP B 1 143 ? 2.047 -18.773 5.283 1 75.09 143 TRP B C 1
ATOM 3726 O O . TRP B 1 143 ? 1.592 -19.73 5.915 1 75.09 143 TRP B O 1
ATOM 3736 N N . PHE B 1 144 ? 2.6 -17.598 5.721 1 65.92 144 PHE B N 1
ATOM 3737 C CA . PHE B 1 144 ? 2.821 -17.523 7.16 1 65.92 144 PHE B CA 1
ATOM 3738 C C . PHE B 1 144 ? 1.718 -16.717 7.836 1 65.92 144 PHE B C 1
ATOM 3740 O O . PHE B 1 144 ? 1.745 -15.485 7.823 1 65.92 144 PHE B O 1
ATOM 3747 N N . LEU B 1 145 ? 0.38 -17.311 8.085 1 60.12 145 LEU B N 1
ATOM 3748 C CA . LEU B 1 145 ? -0.731 -16.585 8.691 1 60.12 145 LEU B CA 1
ATOM 3749 C C . LEU B 1 145 ? -0.238 -15.662 9.8 1 60.12 145 LEU B C 1
ATOM 3751 O O . LEU B 1 145 ? -0.751 -14.553 9.965 1 60.12 145 LEU B O 1
ATOM 3755 N N . LEU B 1 146 ? 0.522 -16.16 10.806 1 54.2 146 LEU B N 1
ATOM 3756 C CA . LEU B 1 146 ? 0.673 -15.489 12.092 1 54.2 146 LEU B CA 1
ATOM 3757 C C . LEU B 1 146 ? 1.88 -14.557 12.081 1 54.2 146 LEU B C 1
ATOM 3759 O O . LEU B 1 146 ? 1.976 -13.65 12.911 1 54.2 146 LEU B O 1
ATOM 3763 N N . TYR B 1 147 ? 2.578 -14.547 11.034 1 54.88 147 TYR B N 1
ATOM 3764 C CA . TYR B 1 147 ? 3.833 -14.051 11.589 1 54.88 147 TYR B CA 1
ATOM 3765 C C . TYR B 1 147 ? 4.404 -12.93 10.728 1 54.88 147 TYR B C 1
ATOM 3767 O O . TYR B 1 147 ? 5.315 -12.216 11.152 1 54.88 147 TYR B O 1
ATOM 3775 N N . ILE B 1 148 ? 3.632 -12.531 9.702 1 63.28 148 ILE B N 1
ATOM 3776 C CA . ILE B 1 148 ? 4.587 -11.613 9.091 1 63.28 148 ILE B CA 1
ATOM 3777 C C . ILE B 1 148 ? 3.846 -10.412 8.506 1 63.28 148 ILE B C 1
ATOM 3779 O O . ILE B 1 148 ? 3.35 -10.471 7.378 1 63.28 148 ILE B O 1
ATOM 3783 N N . HIS B 1 149 ? 3.589 -9.536 9.456 1 76.66 149 HIS B N 1
ATOM 3784 C CA . HIS B 1 149 ? 3.032 -8.276 8.978 1 76.66 149 HIS B CA 1
ATOM 3785 C C . HIS B 1 149 ? 4.099 -7.188 8.922 1 76.66 149 HIS B C 1
ATOM 3787 O O . HIS B 1 149 ? 3.864 -6.11 8.372 1 76.66 149 HIS B O 1
ATOM 3793 N N . ASP B 1 150 ? 5.257 -7.578 9.34 1 81.14 150 ASP B N 1
ATOM 3794 C CA . ASP B 1 150 ? 6.364 -6.629 9.277 1 81.14 150 ASP B CA 1
ATOM 3795 C C . ASP B 1 150 ? 6.785 -6.373 7.831 1 81.14 150 ASP B C 1
ATOM 3797 O O . ASP B 1 150 ? 7.001 -7.315 7.066 1 81.14 150 ASP B O 1
ATOM 3801 N N . LEU B 1 151 ? 6.949 -5.198 7.489 1 86.15 151 LEU B N 1
ATOM 3802 C CA . LEU B 1 151 ? 7.197 -4.794 6.11 1 86.15 151 LEU B CA 1
ATOM 3803 C C . LEU B 1 151 ? 8.53 -5.346 5.614 1 86.15 151 LEU B C 1
ATOM 3805 O O . LEU B 1 151 ? 8.636 -5.785 4.466 1 86.15 151 LEU B O 1
ATOM 3809 N N . GLN B 1 152 ? 9.573 -5.283 6.453 1 86.19 152 GLN B N 1
ATOM 3810 C CA . GLN B 1 152 ? 10.882 -5.771 6.034 1 86.19 152 GLN B CA 1
ATOM 3811 C C . GLN B 1 152 ? 10.865 -7.283 5.825 1 86.19 152 GLN B C 1
ATOM 3813 O O . GLN B 1 152 ? 11.435 -7.787 4.855 1 86.19 152 GLN B O 1
ATOM 3818 N N . ASP B 1 153 ? 10.209 -7.932 6.74 1 84.55 153 ASP B N 1
ATOM 3819 C CA . ASP B 1 153 ? 10.087 -9.38 6.594 1 84.55 153 ASP B CA 1
ATOM 3820 C C . ASP B 1 153 ? 9.367 -9.742 5.297 1 84.55 153 ASP B C 1
ATOM 3822 O O . ASP B 1 153 ? 9.793 -10.647 4.577 1 84.55 153 ASP B O 1
ATOM 3826 N N . ARG B 1 154 ? 8.352 -9.045 5.038 1 88.47 154 ARG B N 1
ATOM 3827 C CA . ARG B 1 154 ? 7.596 -9.315 3.82 1 88.47 154 ARG B CA 1
ATOM 3828 C C . ARG B 1 154 ? 8.434 -9.026 2.579 1 88.47 154 ARG B C 1
ATOM 3830 O O . ARG B 1 154 ? 8.37 -9.765 1.595 1 88.47 154 ARG B O 1
ATOM 3837 N N . TYR B 1 155 ? 9.236 -8.018 2.64 1 88.43 155 TYR B N 1
ATOM 3838 C CA . TYR B 1 155 ? 10.107 -7.678 1.52 1 88.43 155 TYR B CA 1
ATOM 3839 C C . TYR B 1 155 ? 11.07 -8.818 1.212 1 88.43 155 TYR B C 1
ATOM 3841 O O . TYR B 1 155 ? 11.299 -9.148 0.046 1 88.43 155 TYR B O 1
ATOM 3849 N N . ASP B 1 156 ? 11.556 -9.371 2.218 1 83.79 156 ASP B N 1
ATOM 3850 C CA . ASP B 1 156 ? 12.567 -10.411 2.052 1 83.79 156 ASP B CA 1
ATOM 3851 C C . ASP B 1 156 ? 11.96 -11.675 1.448 1 83.79 156 ASP B C 1
ATOM 3853 O O . ASP B 1 156 ? 12.662 -12.467 0.816 1 83.79 156 ASP B O 1
ATOM 3857 N N 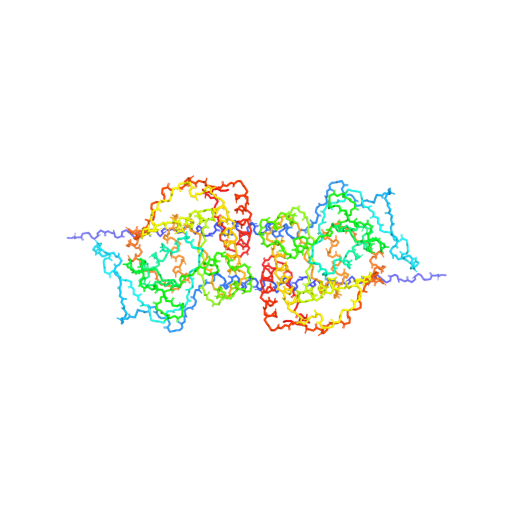. TYR B 1 157 ? 10.695 -11.802 1.53 1 81.32 157 TYR B N 1
ATOM 3858 C CA . TYR B 1 157 ? 10.024 -12.994 1.024 1 81.32 157 TYR B CA 1
ATOM 3859 C C . TYR B 1 157 ? 9.536 -12.78 -0.404 1 81.32 157 TYR B C 1
ATOM 3861 O O . TYR B 1 157 ? 9.175 -13.738 -1.093 1 81.32 157 TYR B O 1
ATOM 3869 N N . ILE B 1 158 ? 9.515 -11.615 -0.93 1 82.36 158 ILE B N 1
ATOM 3870 C CA . ILE B 1 158 ? 8.824 -11.301 -2.175 1 82.36 158 ILE B CA 1
ATOM 3871 C C . ILE B 1 158 ? 9.713 -11.658 -3.364 1 82.36 158 ILE B C 1
ATOM 3873 O O . ILE B 1 158 ? 9.215 -11.995 -4.441 1 82.36 158 ILE B O 1
ATOM 3877 N N . ASN B 1 159 ? 11.054 -11.654 -3.258 1 84.15 159 ASN B N 1
ATOM 3878 C CA . ASN B 1 159 ? 11.951 -11.823 -4.397 1 84.15 159 ASN B CA 1
ATOM 3879 C C . ASN B 1 159 ? 11.539 -10.941 -5.571 1 84.15 159 ASN B C 1
ATOM 3881 O O . ASN B 1 159 ? 11.22 -11.445 -6.65 1 84.15 159 ASN B O 1
ATOM 3885 N N . SER B 1 160 ? 11.655 -9.691 -5.452 1 86.06 160 SER B N 1
ATOM 3886 C CA . SER B 1 160 ? 11.109 -8.668 -6.338 1 86.06 160 SER B CA 1
ATOM 3887 C C . SER B 1 160 ? 11.863 -8.624 -7.662 1 86.06 160 SER B C 1
ATOM 3889 O O . SER B 1 160 ? 11.431 -7.961 -8.607 1 86.06 160 SER B O 1
ATOM 3891 N N . SER B 1 161 ? 12.912 -9.354 -7.8 1 90.39 161 SER B N 1
ATOM 3892 C CA . SER B 1 161 ? 13.755 -9.279 -8.989 1 90.39 161 SER B CA 1
ATOM 3893 C C . SER B 1 161 ? 13.442 -10.411 -9.962 1 90.39 161 SER B C 1
ATOM 3895 O O . SER B 1 161 ? 14.203 -10.66 -10.899 1 90.39 161 SER B O 1
ATOM 3897 N N . ILE B 1 162 ? 12.399 -11.185 -9.725 1 94.6 162 ILE B N 1
ATOM 3898 C CA . ILE B 1 162 ? 11.954 -12.278 -10.583 1 94.6 162 ILE B CA 1
ATOM 3899 C C . ILE B 1 162 ? 10.608 -11.925 -11.212 1 94.6 162 ILE B C 1
ATOM 3901 O O . ILE B 1 162 ? 9.712 -11.418 -10.533 1 94.6 162 ILE B O 1
ATOM 3905 N N . PRO B 1 163 ? 10.553 -12.125 -12.563 1 97.65 163 PRO B N 1
ATOM 3906 C CA . PRO B 1 163 ? 9.227 -11.932 -13.155 1 97.65 163 PRO B CA 1
ATOM 3907 C C . PRO B 1 163 ? 8.138 -12.727 -12.437 1 97.65 163 PRO B C 1
ATOM 3909 O O . PRO B 1 163 ? 8.399 -13.823 -11.934 1 97.65 163 PRO B O 1
ATOM 3912 N N . THR B 1 164 ? 6.936 -12.092 -12.416 1 97.59 164 THR B N 1
ATOM 3913 C CA . THR B 1 164 ? 5.934 -12.648 -11.514 1 97.59 164 THR B CA 1
ATOM 3914 C C . THR B 1 164 ? 4.581 -12.757 -12.21 1 97.59 164 THR B C 1
ATOM 3916 O O . THR B 1 164 ? 4.171 -11.842 -12.928 1 97.59 164 THR B O 1
ATOM 3919 N N . ILE B 1 165 ? 3.982 -13.913 -12.106 1 98.38 165 ILE B N 1
ATOM 3920 C CA . ILE B 1 165 ? 2.546 -14.059 -12.32 1 98.38 165 ILE B CA 1
ATOM 3921 C C . ILE B 1 165 ? 1.808 -13.898 -10.993 1 98.38 165 ILE B C 1
ATOM 3923 O O . ILE B 1 165 ? 2.03 -14.667 -10.055 1 98.38 165 ILE B O 1
ATOM 3927 N N . LEU B 1 166 ? 1.015 -12.895 -10.853 1 97.88 166 LEU B N 1
ATOM 3928 C CA . LEU B 1 166 ? 0.218 -12.672 -9.651 1 97.88 166 LEU B CA 1
ATOM 3929 C C . LEU B 1 166 ? -1.222 -13.127 -9.862 1 97.88 166 LEU B C 1
ATOM 3931 O O . LEU B 1 166 ? -1.958 -12.527 -10.649 1 97.88 166 LEU B O 1
ATOM 3935 N N . LEU B 1 167 ? -1.591 -14.187 -9.256 1 98.01 167 LEU B N 1
ATOM 3936 C CA . LEU B 1 167 ? -2.95 -14.715 -9.304 1 98.01 167 LEU B CA 1
ATOM 3937 C C . LEU B 1 167 ? -3.782 -14.182 -8.143 1 98.01 167 LEU B C 1
ATOM 3939 O O . LEU B 1 167 ? -3.509 -14.497 -6.982 1 98.01 167 LEU B O 1
ATOM 3943 N N . LEU B 1 168 ? -4.732 -13.41 -8.471 1 97.35 168 LEU B N 1
ATOM 3944 C CA . LEU B 1 168 ? -5.584 -12.753 -7.486 1 97.35 168 LEU B CA 1
ATOM 3945 C C . LEU B 1 168 ? -7.009 -13.293 -7.554 1 97.35 168 LEU B C 1
ATOM 3947 O O . LEU B 1 168 ? -7.596 -13.373 -8.635 1 97.35 168 LEU B O 1
ATOM 3951 N N . ARG B 1 169 ? -7.51 -13.721 -6.4 1 95.94 169 ARG B N 1
ATOM 3952 C CA . ARG B 1 169 ? -8.882 -14.203 -6.275 1 95.94 169 ARG B CA 1
ATOM 3953 C C . ARG B 1 169 ? -9.671 -13.36 -5.279 1 95.94 169 ARG B C 1
ATOM 3955 O O . ARG B 1 169 ? -9.098 -12.798 -4.343 1 95.94 169 ARG B O 1
ATOM 3962 N N . ASP B 1 170 ? -10.972 -13.288 -5.492 1 95.82 170 ASP B N 1
ATOM 3963 C CA . ASP B 1 170 ? -11.854 -12.601 -4.554 1 95.82 170 ASP B CA 1
ATOM 3964 C C . ASP B 1 170 ? -11.529 -12.986 -3.112 1 95.82 170 ASP B C 1
ATOM 3966 O O . ASP B 1 170 ? -11.428 -14.171 -2.788 1 95.82 170 ASP B O 1
ATOM 3970 N N . PRO B 1 171 ? -11.326 -11.946 -2.26 1 95.81 171 PRO B N 1
ATOM 3971 C CA . PRO B 1 171 ? -10.86 -12.282 -0.913 1 95.81 171 PRO B CA 1
ATOM 3972 C C . PRO B 1 171 ? -11.85 -13.156 -0.146 1 95.81 171 PRO B C 1
ATOM 3974 O O . PRO B 1 171 ? -11.441 -14.043 0.608 1 95.81 171 PRO B O 1
ATOM 3977 N N . ALA B 1 172 ? -13.17 -12.932 -0.312 1 95.79 172 ALA B N 1
ATOM 3978 C CA . ALA B 1 172 ? -14.168 -13.742 0.383 1 95.79 172 ALA B CA 1
ATOM 3979 C C . ALA B 1 172 ? -14.086 -15.203 -0.049 1 95.79 172 ALA B C 1
ATOM 3981 O O . ALA B 1 172 ? -14.107 -16.107 0.789 1 95.79 172 ALA B O 1
ATOM 3982 N N . ARG B 1 173 ? -13.935 -15.38 -1.315 1 94.04 173 ARG B N 1
ATOM 3983 C CA . ARG B 1 173 ? -13.857 -16.735 -1.851 1 94.04 173 ARG B CA 1
ATOM 3984 C C . ARG B 1 173 ? -12.539 -17.4 -1.468 1 94.04 173 ARG B C 1
ATOM 3986 O O . ARG B 1 173 ? -12.5 -18.603 -1.202 1 94.04 173 ARG B O 1
ATOM 3993 N N . THR B 1 174 ? -11.492 -16.632 -1.478 1 94.31 174 THR B N 1
ATOM 3994 C CA . THR B 1 174 ? -10.197 -17.127 -1.024 1 94.31 174 THR B CA 1
ATOM 3995 C C . THR B 1 174 ? -10.282 -17.619 0.418 1 94.31 174 THR B C 1
ATOM 3997 O O . THR B 1 174 ? -9.815 -18.716 0.734 1 94.31 174 THR B O 1
ATOM 4000 N N . ILE B 1 175 ? -10.917 -16.858 1.266 1 94.07 175 ILE B N 1
ATOM 4001 C CA . ILE B 1 175 ? -10.988 -17.154 2.692 1 94.07 175 ILE B CA 1
ATOM 4002 C C . ILE B 1 175 ? -11.787 -18.436 2.915 1 94.07 175 ILE B C 1
ATOM 4004 O O . ILE B 1 175 ? -11.384 -19.298 3.7 1 94.07 175 ILE B O 1
ATOM 4008 N N . ILE B 1 176 ? -12.927 -18.58 2.236 1 92.87 176 ILE B N 1
ATOM 4009 C CA . ILE B 1 176 ? -13.734 -19.789 2.363 1 92.87 176 ILE B CA 1
ATOM 4010 C C . ILE B 1 176 ? -12.909 -21.005 1.95 1 92.87 176 ILE B C 1
ATOM 4012 O O . ILE B 1 176 ? -12.867 -22.007 2.668 1 92.87 176 ILE B O 1
ATOM 4016 N N . SER B 1 177 ? -12.221 -20.889 0.834 1 91.06 177 SER B N 1
ATOM 4017 C CA . SER B 1 177 ? -11.431 -21.998 0.307 1 91.06 177 SER B CA 1
ATOM 4018 C C . SER B 1 177 ? -10.248 -22.315 1.215 1 91.06 177 SER B C 1
ATOM 4020 O O . SER B 1 177 ? -9.967 -23.483 1.492 1 91.06 177 SER B O 1
ATOM 4022 N N . TYR B 1 178 ? -9.609 -21.253 1.657 1 90.94 178 TYR B N 1
ATOM 4023 C CA . TYR B 1 178 ? -8.448 -21.413 2.526 1 90.94 178 TYR B CA 1
ATOM 4024 C C . TYR B 1 178 ? -8.845 -22.038 3.858 1 90.94 178 TYR B C 1
ATOM 4026 O O . TYR B 1 178 ? -8.167 -22.94 4.355 1 90.94 178 TYR B O 1
ATOM 4034 N N . TRP B 1 179 ? -9.954 -21.604 4.428 1 91.12 179 TRP B N 1
ATOM 4035 C CA . TRP B 1 179 ? -10.459 -22.146 5.685 1 91.12 179 TRP B CA 1
ATOM 4036 C C . TRP B 1 179 ? -10.782 -23.63 5.547 1 91.12 179 TRP B C 1
ATOM 4038 O O . TRP B 1 179 ? -10.46 -24.426 6.432 1 91.12 179 TRP B O 1
ATOM 4048 N N . LYS B 1 180 ? -11.389 -23.951 4.432 1 87.8 180 LYS B N 1
ATOM 4049 C CA . LYS B 1 180 ? -11.71 -25.352 4.176 1 87.8 180 LYS B CA 1
ATOM 4050 C C . LYS B 1 180 ? -10.448 -26.208 4.137 1 87.8 180 LYS B C 1
ATOM 4052 O O . LYS B 1 180 ? -10.407 -27.291 4.724 1 87.8 180 LYS B O 1
ATOM 4057 N N . MET B 1 181 ? -9.467 -25.718 3.486 1 83.45 181 MET B N 1
ATOM 4058 C CA . MET B 1 181 ? -8.206 -26.446 3.374 1 83.45 181 MET B CA 1
ATOM 4059 C C . MET B 1 181 ? -7.584 -26.669 4.748 1 83.45 181 MET B C 1
ATOM 4061 O O . MET B 1 181 ? -7.034 -27.739 5.019 1 83.45 181 MET B O 1
ATOM 4065 N N . PHE B 1 182 ? -7.665 -25.675 5.557 1 80.97 182 PHE B N 1
ATOM 4066 C CA . PHE B 1 182 ? -7.062 -25.732 6.883 1 80.97 182 PHE B CA 1
ATOM 4067 C C . PHE B 1 182 ? -7.842 -26.675 7.792 1 80.97 182 PHE B C 1
ATOM 4069 O O . PHE B 1 182 ? -7.279 -27.257 8.721 1 80.97 182 PHE B O 1
ATOM 4076 N N . ASN B 1 183 ? -9.094 -26.847 7.593 1 80.26 183 ASN B N 1
ATOM 4077 C CA . ASN B 1 183 ? -9.939 -27.614 8.502 1 80.26 183 ASN B CA 1
ATOM 4078 C C . ASN B 1 183 ? -10.329 -28.962 7.904 1 80.26 183 ASN B C 1
ATOM 4080 O O . ASN B 1 183 ? -11.075 -29.726 8.517 1 80.26 183 ASN B O 1
ATOM 4084 N N . LEU B 1 184 ? -10.048 -29.099 6.744 1 68.72 184 LEU B N 1
ATOM 4085 C CA . LEU B 1 184 ? -10.275 -30.415 6.157 1 68.72 184 LEU B CA 1
ATOM 4086 C C . LEU B 1 184 ? -9.383 -31.464 6.811 1 68.72 184 LEU B C 1
ATOM 4088 O O . LEU B 1 184 ? -8.224 -31.188 7.13 1 68.72 184 LEU B O 1
ATOM 4092 N N . GLU B 1 185 ? -10.142 -32.255 7.668 1 57.31 185 GLU B N 1
ATOM 4093 C CA . GLU B 1 185 ? -9.504 -33.415 8.282 1 57.31 185 GLU B CA 1
ATOM 4094 C C . GLU B 1 185 ? -9.35 -34.555 7.279 1 57.31 185 GLU B C 1
ATOM 4096 O O . GLU B 1 185 ? -10.204 -34.745 6.411 1 57.31 185 GLU B O 1
ATOM 4101 N N . GLY B 1 186 ? -8.152 -35.203 6.981 1 52.35 186 GLY B N 1
ATOM 4102 C CA . GLY B 1 186 ? -7.899 -36.443 6.266 1 52.35 186 GLY B CA 1
ATOM 4103 C C . GLY B 1 186 ? -7.33 -36.226 4.876 1 52.35 186 GLY B C 1
ATOM 4104 O O . GLY B 1 186 ? -6.971 -35.103 4.516 1 52.35 186 GLY B O 1
ATOM 4105 N N . LEU B 1 187 ? -7.162 -37.224 4.088 1 47.22 187 LEU B N 1
ATOM 4106 C CA . LEU B 1 187 ? -6.402 -37.411 2.857 1 47.22 187 LEU B CA 1
ATOM 4107 C C . LEU B 1 187 ? -6.994 -36.584 1.721 1 47.22 187 LEU B C 1
ATOM 4109 O O . LEU B 1 187 ? -6.315 -36.305 0.73 1 47.22 187 LEU B O 1
ATOM 4113 N N . ASN B 1 188 ? -8.371 -36.287 1.626 1 49.01 188 ASN B N 1
ATOM 4114 C CA . ASN B 1 188 ? -8.956 -35.723 0.414 1 49.01 188 ASN B CA 1
ATOM 4115 C C . ASN B 1 188 ? -9.185 -34.22 0.548 1 49.01 188 ASN B C 1
ATOM 4117 O O . ASN B 1 188 ? -10.259 -33.719 0.211 1 49.01 188 ASN B O 1
ATOM 4121 N N . LYS B 1 189 ? -8.295 -33.523 1.09 1 53.51 189 LYS B N 1
ATOM 4122 C CA . LYS B 1 189 ? -8.366 -32.142 1.558 1 53.51 189 LYS B CA 1
ATOM 4123 C C . LYS B 1 189 ? -8.673 -31.187 0.407 1 53.51 189 LYS B C 1
ATOM 4125 O O . LYS B 1 189 ? -9.156 -30.075 0.628 1 53.51 189 LYS B O 1
ATOM 4130 N N . HIS B 1 190 ? -8.425 -31.582 -0.84 1 52.68 190 HIS B N 1
ATOM 4131 C CA . HIS B 1 190 ? -8.597 -30.653 -1.95 1 52.68 190 HIS B CA 1
ATOM 4132 C C . HIS B 1 190 ? -10.013 -30.721 -2.511 1 52.68 190 HIS B C 1
ATOM 4134 O O . HIS B 1 190 ? -10.427 -29.843 -3.272 1 52.68 190 HIS B O 1
ATOM 4140 N N . VAL B 1 191 ? -10.946 -31.735 -2.034 1 53.68 191 VAL B N 1
ATOM 4141 C CA . VAL B 1 191 ? -12.219 -31.895 -2.729 1 53.68 191 VAL B CA 1
ATOM 4142 C C . VAL B 1 191 ? -13.358 -31.958 -1.714 1 53.68 191 VAL B C 1
ATOM 4144 O O . VAL B 1 191 ? -14.523 -31.759 -2.066 1 53.68 191 VAL B O 1
ATOM 4147 N N . MET B 1 192 ? -13.136 -32.093 -0.388 1 57.64 192 MET B N 1
ATOM 4148 C CA . MET B 1 192 ? -14.217 -32.346 0.561 1 57.64 192 MET B CA 1
ATOM 4149 C C . MET B 1 192 ? -14.755 -31.038 1.133 1 57.64 192 MET B C 1
ATOM 4151 O O . MET B 1 192 ? -14.04 -30.036 1.18 1 57.64 192 MET B O 1
ATOM 4155 N N . GLU B 1 193 ? -16.17 -31.052 1.385 1 65.38 193 GLU B N 1
ATOM 4156 C CA . GLU B 1 193 ? -16.839 -29.91 2.001 1 65.38 193 GLU B CA 1
ATOM 4157 C C . GLU B 1 193 ? -16.871 -30.043 3.521 1 65.38 193 GLU B C 1
ATOM 4159 O O . GLU B 1 193 ? -16.941 -31.154 4.05 1 65.38 193 GLU B O 1
ATOM 4164 N N . ILE B 1 194 ? -16.613 -28.957 4.28 1 73.95 194 ILE B N 1
ATOM 4165 C CA . ILE B 1 194 ? -16.7 -28.958 5.736 1 73.95 194 ILE B CA 1
ATOM 4166 C C . ILE B 1 194 ? -18.084 -28.481 6.17 1 73.95 194 ILE B C 1
ATOM 4168 O O . ILE B 1 194 ? -18.749 -27.74 5.442 1 73.95 194 ILE B O 1
ATOM 4172 N N . PRO B 1 195 ? -18.503 -28.998 7.322 1 79.74 195 PRO B N 1
ATOM 4173 C CA . PRO B 1 195 ? -19.806 -28.55 7.818 1 79.74 195 PRO B CA 1
ATOM 4174 C C . PRO B 1 195 ? -19.877 -27.036 8.004 1 79.74 195 PRO B C 1
ATOM 4176 O O . PRO B 1 195 ? -18.876 -26.406 8.358 1 79.74 195 PRO B O 1
ATOM 4179 N N . LYS B 1 196 ? -21.046 -26.54 7.831 1 82.48 196 LYS B N 1
ATOM 4180 C CA . LYS B 1 196 ? -21.303 -25.105 7.918 1 82.48 196 LYS B CA 1
ATOM 4181 C C . LYS B 1 196 ? -20.975 -24.572 9.31 1 82.48 196 LYS B C 1
ATOM 4183 O O . LYS B 1 196 ? -20.56 -23.421 9.458 1 82.48 196 LYS B O 1
ATOM 4188 N N . ARG B 1 197 ? -21.161 -25.34 10.366 1 85.52 197 ARG B N 1
ATOM 4189 C CA . ARG B 1 197 ? -20.95 -24.909 11.745 1 85.52 197 ARG B CA 1
ATOM 4190 C C . ARG B 1 197 ? -19.503 -24.484 11.97 1 85.52 197 ARG B C 1
ATOM 4192 O O . ARG B 1 197 ? -19.218 -23.688 12.868 1 85.52 197 ARG B O 1
ATOM 4199 N N . ARG B 1 198 ? -18.601 -24.937 11.099 1 87.25 198 ARG B N 1
ATOM 4200 C CA . ARG B 1 198 ? -17.183 -24.623 11.243 1 87.25 198 ARG B CA 1
ATOM 4201 C C . ARG B 1 198 ? -16.9 -23.176 10.855 1 87.25 198 ARG B C 1
ATOM 4203 O O . ARG B 1 198 ? -15.818 -22.653 11.131 1 87.25 198 ARG B O 1
ATOM 4210 N N . PHE B 1 199 ? -17.881 -22.554 10.287 1 90.87 199 PHE B N 1
ATOM 4211 C CA . PHE B 1 199 ? -17.717 -21.17 9.859 1 90.87 199 PHE B CA 1
ATOM 4212 C C . PHE B 1 199 ? -18.349 -20.214 10.863 1 90.87 199 PHE B C 1
ATOM 4214 O O . PHE B 1 199 ? -18.484 -19.019 10.591 1 90.87 199 PHE B O 1
ATOM 4221 N N . GLU B 1 200 ? -18.83 -20.593 11.931 1 88.47 200 GLU B N 1
ATOM 4222 C CA . GLU B 1 200 ? -19.583 -19.772 12.875 1 88.47 200 GLU B CA 1
ATOM 4223 C C . GLU B 1 200 ? -18.73 -19.396 14.082 1 88.47 200 GLU B C 1
ATOM 4225 O O . GLU B 1 200 ? -19.039 -18.438 14.794 1 88.47 200 GLU B O 1
ATOM 4230 N N . GLY B 1 201 ? -17.684 -19.917 14.462 1 88.6 201 GLY B N 1
ATOM 4231 C CA . GLY B 1 201 ? -16.928 -19.712 15.687 1 88.6 201 GLY B CA 1
ATOM 4232 C C . GLY B 1 201 ? -15.916 -18.586 15.583 1 88.6 201 GLY B C 1
ATOM 4233 O O . GLY B 1 201 ? -15.654 -18.079 14.491 1 88.6 201 GLY B O 1
ATOM 4234 N N . GLY B 1 202 ? -15.481 -18.053 16.718 1 92.51 202 GLY B N 1
ATOM 4235 C CA . GLY B 1 202 ? -14.491 -16.993 16.817 1 92.51 202 GLY B CA 1
ATOM 4236 C C . GLY B 1 202 ? -13.223 -17.285 16.036 1 92.51 202 GLY B C 1
ATOM 4237 O O . GLY B 1 202 ? -12.619 -16.378 15.461 1 92.51 202 GLY B O 1
ATOM 4238 N N . ASP B 1 203 ? -12.871 -18.516 15.967 1 92.6 203 ASP B N 1
ATOM 4239 C CA . ASP B 1 203 ? -11.67 -18.91 15.238 1 92.6 203 ASP B CA 1
ATOM 4240 C C . ASP B 1 203 ? -11.787 -18.56 13.757 1 92.6 203 ASP B C 1
ATOM 4242 O O . ASP B 1 203 ? -10.822 -18.095 13.145 1 92.6 203 ASP B O 1
ATOM 4246 N N . PHE B 1 204 ? -12.954 -18.843 13.221 1 94.35 204 PHE B N 1
ATOM 4247 C CA . PHE B 1 204 ? -13.177 -18.512 11.818 1 94.35 204 PHE B CA 1
ATOM 4248 C C . PHE B 1 204 ? -13.09 -17.007 11.596 1 94.35 204 PHE B C 1
ATOM 4250 O O . PHE B 1 204 ? -12.435 -16.549 10.657 1 94.35 204 PHE B O 1
ATOM 4257 N N . HIS B 1 205 ? -13.675 -16.258 12.468 1 95.19 205 HIS B N 1
ATOM 4258 C CA . HIS B 1 205 ? -13.716 -14.813 12.273 1 95.19 205 HIS B CA 1
ATOM 4259 C C . HIS B 1 205 ? -12.342 -14.188 12.489 1 95.19 205 HIS B C 1
ATOM 4261 O O . HIS B 1 205 ? -11.989 -13.211 11.825 1 95.19 205 HIS B O 1
ATOM 4267 N N . ASP B 1 206 ? -11.555 -14.752 13.379 1 91.82 206 ASP B N 1
ATOM 4268 C CA . ASP B 1 206 ? -10.157 -14.35 13.503 1 91.82 206 ASP B CA 1
ATOM 4269 C C . ASP B 1 206 ? -9.384 -14.649 12.221 1 91.82 206 ASP B C 1
ATOM 4271 O O . ASP B 1 206 ? -8.563 -13.841 11.782 1 91.82 206 ASP B O 1
ATOM 4275 N N . PHE B 1 207 ? -9.673 -15.812 11.686 1 92.22 207 PHE B N 1
ATOM 4276 C CA . PHE B 1 207 ? -9.058 -16.227 10.431 1 92.22 207 PHE B CA 1
ATOM 4277 C C . PHE B 1 207 ? -9.422 -15.266 9.306 1 92.22 207 PHE B C 1
ATOM 4279 O O . PHE B 1 207 ? -8.57 -14.903 8.492 1 92.22 207 PHE B O 1
ATOM 4286 N N . VAL B 1 208 ? -10.68 -14.842 9.291 1 94.43 208 VAL B N 1
ATOM 4287 C CA . VAL B 1 208 ? -11.157 -13.903 8.281 1 94.43 208 VAL B CA 1
ATOM 4288 C C . VAL B 1 208 ? -10.345 -12.612 8.35 1 94.43 208 VAL B C 1
ATOM 4290 O O . VAL B 1 208 ? -9.864 -12.119 7.327 1 94.43 208 VAL B O 1
ATOM 4293 N N . ASP B 1 209 ? -10.133 -12.105 9.499 1 91.41 209 ASP B N 1
ATOM 4294 C CA . ASP B 1 209 ? -9.378 -10.869 9.682 1 91.41 209 ASP B CA 1
ATOM 4295 C C . ASP B 1 209 ? -7.937 -11.028 9.203 1 91.41 209 ASP B C 1
ATOM 4297 O O . ASP B 1 209 ? -7.421 -10.176 8.476 1 91.41 209 ASP B O 1
ATOM 4301 N N . GLU B 1 210 ? -7.385 -12.108 9.527 1 90.47 210 GLU B N 1
ATOM 4302 C CA . GLU B 1 210 ? -5.987 -12.37 9.198 1 90.47 210 GLU B CA 1
ATOM 4303 C C . GLU B 1 210 ? -5.792 -12.515 7.691 1 90.47 210 GLU B C 1
ATOM 4305 O O . GLU B 1 210 ? -4.916 -11.872 7.108 1 90.47 210 GLU B O 1
ATOM 4310 N N . VAL B 1 211 ? -6.584 -13.316 7.05 1 92.48 211 VAL B N 1
ATOM 4311 C CA . VAL B 1 211 ? -6.391 -13.614 5.635 1 92.48 211 VAL B CA 1
ATOM 4312 C C . VAL B 1 211 ? -6.754 -12.391 4.795 1 92.48 211 VAL B C 1
ATOM 4314 O O . VAL B 1 211 ? -6.135 -12.135 3.76 1 92.48 211 VAL B O 1
ATOM 4317 N N . THR B 1 212 ? -7.739 -11.608 5.307 1 93.93 212 THR B N 1
ATOM 4318 C CA . THR B 1 212 ? -8.056 -10.366 4.611 1 93.93 212 THR B CA 1
ATOM 4319 C C . THR B 1 212 ? -6.836 -9.45 4.556 1 93.93 212 THR B C 1
ATOM 4321 O O . THR B 1 212 ? -6.518 -8.893 3.503 1 93.93 212 THR B O 1
ATOM 4324 N N . SER B 1 213 ? -6.128 -9.353 5.629 1 91.18 213 SER B N 1
ATOM 4325 C CA . SER B 1 213 ? -4.92 -8.536 5.687 1 91.18 213 SER B CA 1
ATOM 4326 C C . SER B 1 213 ? -3.826 -9.102 4.788 1 91.18 213 SER B C 1
ATOM 4328 O O . SER B 1 213 ? -3.179 -8.36 4.046 1 91.18 213 SER B O 1
ATOM 4330 N N . LEU B 1 214 ? -3.661 -10.383 4.795 1 91.73 214 LEU B N 1
ATOM 4331 C CA . LEU B 1 214 ? -2.636 -11.043 3.995 1 91.73 214 LEU B CA 1
ATOM 4332 C C . LEU B 1 214 ? -2.916 -10.874 2.505 1 91.73 214 LEU B C 1
ATOM 4334 O O . LEU B 1 214 ? -1.992 -10.67 1.715 1 91.73 214 LEU B O 1
ATOM 4338 N N . TRP B 1 215 ? -4.189 -11.035 2.206 1 94.55 215 TRP B N 1
ATOM 4339 C CA . TRP B 1 215 ? -4.632 -10.871 0.825 1 94.55 215 TRP B CA 1
ATOM 4340 C C . TRP B 1 215 ? -4.251 -9.495 0.29 1 94.55 215 TRP B C 1
ATOM 4342 O O . TRP B 1 215 ? -3.681 -9.382 -0.798 1 94.55 215 TRP B O 1
ATOM 4352 N N . GLU B 1 216 ? -4.51 -8.487 1.022 1 95.03 216 GLU B N 1
ATOM 4353 C CA . GLU B 1 216 ? -4.196 -7.111 0.647 1 95.03 216 GLU B CA 1
ATOM 4354 C C . GLU B 1 216 ? -2.689 -6.877 0.62 1 95.03 216 GLU B C 1
ATOM 4356 O O . GLU B 1 216 ? -2.16 -6.314 -0.341 1 95.03 216 GLU B O 1
ATOM 4361 N N . GLU B 1 217 ? -1.985 -7.304 1.604 1 92.45 217 GLU B N 1
ATOM 4362 C CA . GLU B 1 217 ? -0.548 -7.086 1.747 1 92.45 217 GLU B CA 1
ATOM 4363 C C . GLU B 1 217 ? 0.225 -7.743 0.608 1 92.45 217 GLU B C 1
ATOM 4365 O O . GLU B 1 217 ? 1.131 -7.135 0.033 1 92.45 217 GLU B O 1
ATOM 4370 N N . GLN B 1 218 ? -0.144 -8.909 0.297 1 93.18 218 GLN B N 1
ATOM 4371 C CA . GLN B 1 218 ? 0.568 -9.622 -0.758 1 93.18 218 GLN B CA 1
ATOM 4372 C C . GLN B 1 218 ? 0.434 -8.902 -2.096 1 93.18 218 GLN B C 1
ATOM 4374 O O . GLN B 1 218 ? 1.414 -8.76 -2.831 1 93.18 218 GLN B O 1
ATOM 4379 N N . THR B 1 219 ? -0.744 -8.476 -2.363 1 95.34 219 THR B N 1
ATOM 4380 C CA . THR B 1 219 ? -0.989 -7.802 -3.632 1 95.34 219 THR B CA 1
ATOM 4381 C C . THR B 1 219 ? -0.254 -6.465 -3.686 1 95.34 219 THR B C 1
ATOM 4383 O O . THR B 1 219 ? 0.49 -6.198 -4.632 1 95.34 219 THR B O 1
ATOM 4386 N N . VAL B 1 220 ? -0.408 -5.675 -2.706 1 95.5 220 VAL B N 1
ATOM 4387 C CA . VAL B 1 220 ? 0.168 -4.335 -2.676 1 95.5 220 VAL B CA 1
ATOM 4388 C C . VAL B 1 220 ? 1.692 -4.428 -2.656 1 95.5 220 VAL B C 1
ATOM 4390 O O . VAL B 1 220 ? 2.376 -3.671 -3.35 1 95.5 220 VAL B O 1
ATOM 4393 N N . ASP B 1 221 ? 2.219 -5.389 -1.902 1 93.49 221 ASP B N 1
ATOM 4394 C CA . ASP B 1 221 ? 3.663 -5.599 -1.859 1 93.49 221 ASP B CA 1
ATOM 4395 C C . ASP B 1 221 ? 4.214 -5.911 -3.249 1 93.49 221 ASP B C 1
ATOM 4397 O O . ASP B 1 221 ? 5.195 -5.304 -3.684 1 93.49 221 ASP B O 1
ATOM 4401 N N . ARG B 1 222 ? 3.554 -6.81 -3.899 1 94.72 222 ARG B N 1
ATOM 4402 C CA . ARG B 1 222 ? 4.032 -7.206 -5.219 1 94.72 222 ARG B CA 1
ATOM 4403 C C . ARG B 1 222 ? 4.017 -6.025 -6.184 1 94.72 222 ARG B C 1
ATOM 4405 O O . ARG B 1 222 ? 4.969 -5.822 -6.94 1 94.72 222 ARG B O 1
ATOM 4412 N N . LEU B 1 223 ? 3.035 -5.24 -6.122 1 96.21 223 LEU B N 1
ATOM 4413 C CA . LEU B 1 223 ? 2.859 -4.143 -7.067 1 96.21 223 LEU B CA 1
ATOM 4414 C C . LEU B 1 223 ? 3.818 -2.998 -6.756 1 96.21 223 LEU B C 1
ATOM 4416 O O . LEU B 1 223 ? 4.301 -2.322 -7.668 1 96.21 223 LEU B O 1
ATOM 4420 N N . LEU B 1 224 ? 4.131 -2.829 -5.534 1 95.96 224 LEU B N 1
ATOM 4421 C CA . LEU B 1 224 ? 4.912 -1.653 -5.167 1 95.96 224 LEU B CA 1
ATOM 4422 C C . LEU B 1 224 ? 6.402 -1.974 -5.146 1 95.96 224 LEU B C 1
ATOM 4424 O O . LEU B 1 224 ? 7.237 -1.067 -5.18 1 95.96 224 LEU B O 1
ATOM 4428 N N . TRP B 1 225 ? 6.785 -3.255 -5.131 1 94.69 225 TRP B N 1
ATOM 4429 C CA . TRP B 1 225 ? 8.208 -3.564 -5.036 1 94.69 225 TRP B CA 1
ATOM 4430 C C . TRP B 1 225 ? 8.703 -4.25 -6.304 1 94.69 225 TRP B C 1
ATOM 4432 O O . TRP B 1 225 ? 9.91 -4.403 -6.504 1 94.69 225 TRP B O 1
ATOM 4442 N N . ALA B 1 226 ? 7.826 -4.684 -7.191 1 94.02 226 ALA B N 1
ATOM 4443 C CA . ALA B 1 226 ? 8.238 -5.409 -8.39 1 94.02 226 ALA B CA 1
ATOM 4444 C C . ALA B 1 226 ? 9.216 -4.583 -9.221 1 94.02 226 ALA B C 1
ATOM 4446 O O . ALA B 1 226 ? 8.995 -3.392 -9.449 1 94.02 226 ALA B O 1
ATOM 4447 N N . THR B 1 227 ? 10.282 -5.235 -9.66 1 94.97 227 THR B N 1
ATOM 4448 C CA . THR B 1 227 ? 11.26 -4.561 -10.507 1 94.97 227 THR B CA 1
ATOM 4449 C C . THR B 1 227 ? 11.378 -5.259 -11.859 1 94.97 227 THR B C 1
ATOM 4451 O O . THR B 1 227 ? 12.188 -4.863 -12.699 1 94.97 227 THR B O 1
ATOM 4454 N N . LYS B 1 228 ? 10.642 -6.296 -12.06 1 97.29 228 LYS B N 1
ATOM 4455 C CA . LYS B 1 228 ? 10.552 -7.083 -13.286 1 97.29 228 LYS B CA 1
ATOM 4456 C C . LYS B 1 228 ? 9.108 -7.182 -13.771 1 97.29 228 LYS B C 1
ATOM 4458 O O . LYS B 1 228 ? 8.185 -6.739 -13.084 1 97.29 228 LYS B O 1
ATOM 4463 N N . PRO B 1 229 ? 8.908 -7.743 -14.92 1 98.2 229 PRO B N 1
ATOM 4464 C CA . PRO B 1 229 ? 7.546 -7.837 -15.45 1 98.2 229 PRO B CA 1
ATOM 4465 C C . PRO B 1 229 ? 6.607 -8.614 -14.53 1 98.2 229 PRO B C 1
ATOM 4467 O O . PRO B 1 229 ? 7.017 -9.599 -13.912 1 98.2 229 PRO B O 1
ATOM 4470 N N . LEU B 1 230 ? 5.408 -8.123 -14.422 1 98.22 230 LEU B N 1
ATOM 4471 C CA . LEU B 1 230 ? 4.372 -8.722 -13.588 1 98.22 230 LEU B CA 1
ATOM 4472 C C . LEU B 1 230 ? 3.078 -8.902 -14.375 1 98.22 230 LEU B C 1
ATOM 4474 O O . LEU B 1 230 ? 2.553 -7.942 -14.944 1 98.22 230 LEU B O 1
ATOM 4478 N N . HIS B 1 231 ? 2.602 -10.111 -14.522 1 98.58 231 HIS B N 1
ATOM 4479 C CA . HIS B 1 231 ? 1.326 -10.428 -15.155 1 98.58 231 HIS B CA 1
ATOM 4480 C C . HIS B 1 231 ? 0.25 -10.714 -14.112 1 98.58 231 HIS B C 1
ATOM 4482 O O . HIS B 1 231 ? 0.362 -11.675 -13.347 1 98.58 231 HIS B O 1
ATOM 4488 N N . LEU B 1 232 ? -0.726 -9.868 -14.045 1 98.04 232 LEU B N 1
ATOM 4489 C CA . LEU B 1 232 ? -1.829 -10.022 -13.103 1 98.04 232 LEU B CA 1
ATOM 4490 C C . LEU B 1 232 ? -2.986 -10.783 -13.74 1 98.04 232 LEU B C 1
ATOM 4492 O O . LEU B 1 232 ? -3.426 -10.445 -14.842 1 98.04 232 LEU B O 1
ATOM 4496 N N . ILE B 1 233 ? -3.447 -11.792 -13.093 1 97.61 233 ILE B N 1
ATOM 4497 C CA . ILE B 1 233 ? -4.606 -12.552 -13.546 1 97.61 233 ILE B CA 1
ATOM 4498 C C . ILE B 1 233 ? -5.615 -12.684 -12.407 1 97.61 233 ILE B C 1
ATOM 4500 O O . ILE B 1 233 ? -5.271 -13.144 -11.316 1 97.61 233 ILE B O 1
ATOM 4504 N N . HIS B 1 234 ? -6.794 -12.213 -12.627 1 97.14 234 HIS B N 1
ATOM 4505 C CA . HIS B 1 234 ? -7.883 -12.505 -11.701 1 97.14 234 HIS B CA 1
ATOM 4506 C C . HIS B 1 234 ? -8.436 -13.908 -11.926 1 97.14 234 HIS B C 1
ATOM 4508 O O . HIS B 1 234 ? -8.753 -14.281 -13.058 1 97.14 234 HIS B O 1
ATOM 4514 N N . PHE B 1 235 ? -8.563 -14.595 -10.851 1 96.42 235 PHE B N 1
ATOM 4515 C CA . PHE B 1 235 ? -9.07 -15.959 -10.942 1 96.42 235 PHE B CA 1
ATOM 4516 C C . PHE B 1 235 ? -10.436 -15.985 -11.618 1 96.42 235 PHE B C 1
ATOM 4518 O O . PHE B 1 235 ? -10.711 -16.863 -12.439 1 96.42 235 PHE B O 1
ATOM 4525 N N . GLU B 1 236 ? -11.253 -15.069 -11.349 1 94.71 236 GLU B N 1
ATOM 4526 C CA . GLU B 1 236 ? -12.6 -14.996 -11.909 1 94.71 236 GLU B CA 1
ATOM 4527 C C . GLU B 1 236 ? -12.558 -14.798 -13.421 1 94.71 236 GLU B C 1
ATOM 4529 O O . GLU B 1 236 ? -13.353 -15.392 -14.152 1 94.71 236 GLU B O 1
ATOM 4534 N N . HIS B 1 237 ? -11.649 -13.988 -13.898 1 94.66 237 HIS B N 1
ATOM 4535 C CA . HIS B 1 237 ? -11.482 -13.808 -15.335 1 94.66 237 HIS B CA 1
ATOM 4536 C C . HIS B 1 237 ? -10.95 -15.078 -15.991 1 94.66 237 HIS B C 1
ATOM 4538 O O . HIS B 1 237 ? -11.407 -15.462 -17.07 1 94.66 237 HIS B O 1
ATOM 4544 N N . LEU B 1 238 ? -10.026 -15.697 -15.313 1 95.68 238 LEU B N 1
ATOM 4545 C CA . LEU B 1 238 ? -9.457 -16.942 -15.819 1 95.68 238 LEU B CA 1
ATOM 4546 C C . LEU B 1 238 ? -10.533 -18.013 -15.962 1 95.68 238 LEU B C 1
ATOM 4548 O O . LEU B 1 238 ? -10.597 -18.702 -16.982 1 95.68 238 LEU B O 1
ATOM 4552 N N . LYS B 1 239 ? -11.344 -18.107 -14.967 1 92.68 239 LYS B N 1
ATOM 4553 C CA . LYS B 1 239 ? -12.416 -19.097 -14.979 1 92.68 239 LYS B CA 1
ATOM 4554 C C . LYS B 1 239 ? -13.4 -18.829 -16.115 1 92.68 239 LYS B C 1
ATOM 4556 O O . LYS B 1 239 ? -13.868 -19.762 -16.771 1 92.68 239 LYS B O 1
ATOM 4561 N N . ARG B 1 240 ? -13.678 -17.613 -16.381 1 93.18 240 ARG B N 1
ATOM 4562 C CA . ARG B 1 240 ? -14.668 -17.218 -17.378 1 93.18 240 ARG B CA 1
ATOM 4563 C C . ARG B 1 240 ? -14.138 -17.435 -18.791 1 93.18 240 ARG B C 1
ATOM 4565 O O . ARG B 1 240 ? -14.886 -17.834 -19.686 1 93.18 240 ARG B O 1
ATOM 4572 N N . ASP B 1 241 ? -12.887 -17.126 -18.97 1 95.02 241 ASP B N 1
ATOM 4573 C CA . ASP B 1 241 ? -12.279 -17.228 -20.294 1 95.02 241 ASP B CA 1
ATOM 4574 C C . ASP B 1 241 ? -10.849 -17.754 -20.202 1 95.02 241 ASP B C 1
ATOM 4576 O O . ASP B 1 241 ? -9.895 -17.03 -20.495 1 95.02 241 ASP B O 1
ATOM 4580 N N . PRO B 1 242 ? -10.689 -19.007 -19.947 1 96.53 242 PRO B N 1
ATOM 4581 C CA . PRO B 1 242 ? -9.368 -19.577 -19.67 1 96.53 242 PRO B CA 1
ATOM 4582 C C . PRO B 1 242 ? -8.437 -19.522 -20.879 1 96.53 242 PRO B C 1
ATOM 4584 O O . PRO B 1 242 ? -7.246 -19.233 -20.732 1 96.53 242 PRO B O 1
ATOM 4587 N N . MET B 1 243 ? -8.96 -19.703 -22.121 1 96.68 243 MET B N 1
ATOM 4588 C CA . MET B 1 243 ? -8.099 -19.811 -23.295 1 96.68 243 MET B CA 1
ATOM 4589 C C . MET B 1 243 ? -7.47 -18.464 -23.635 1 96.68 243 MET B C 1
ATOM 4591 O O . MET B 1 243 ? -6.279 -18.391 -23.944 1 96.68 243 MET B O 1
ATOM 4595 N N . THR B 1 244 ? -8.241 -17.426 -23.546 1 97.27 244 THR B N 1
ATOM 4596 C CA . THR B 1 244 ? -7.723 -16.091 -23.82 1 97.27 244 THR B CA 1
ATOM 4597 C C . THR B 1 244 ? -6.653 -15.706 -22.802 1 97.27 244 THR B C 1
ATOM 4599 O O . THR B 1 244 ? -5.573 -15.241 -23.174 1 97.27 244 THR B O 1
ATOM 4602 N N . HIS B 1 245 ? -6.925 -15.954 -21.571 1 97.29 245 HIS B N 1
ATOM 4603 C CA . HIS B 1 245 ? -5.979 -15.587 -20.523 1 97.29 245 HIS B CA 1
ATOM 4604 C C . HIS B 1 245 ? -4.728 -16.458 -20.581 1 97.29 245 HIS B C 1
ATOM 4606 O O . HIS B 1 245 ? -3.629 -15.993 -20.273 1 97.29 245 HIS B O 1
ATOM 4612 N N . LEU B 1 246 ? -4.929 -17.662 -20.967 1 97.95 246 LEU B N 1
ATOM 4613 C CA . LEU B 1 246 ? -3.78 -18.549 -21.111 1 97.95 246 LEU B CA 1
ATOM 4614 C C . LEU B 1 246 ? -2.872 -18.082 -22.244 1 97.95 246 LEU B C 1
ATOM 4616 O O . LEU B 1 246 ? -1.648 -18.07 -22.099 1 97.95 246 LEU B O 1
ATOM 4620 N N . ARG B 1 247 ? -3.424 -17.718 -23.365 1 98.28 247 ARG B N 1
ATOM 4621 C CA . ARG B 1 247 ? -2.625 -17.212 -24.476 1 98.28 247 ARG B CA 1
ATOM 4622 C C . ARG B 1 247 ? -1.852 -15.962 -24.069 1 98.28 247 ARG B C 1
ATOM 4624 O O . ARG B 1 247 ? -0.678 -15.812 -24.414 1 98.28 247 ARG B O 1
ATOM 4631 N N . ASN B 1 248 ? -2.521 -15.082 -23.348 1 98.25 248 ASN B N 1
ATOM 4632 C CA . ASN B 1 248 ? -1.848 -13.891 -22.841 1 98.25 248 ASN B CA 1
ATOM 4633 C C . ASN B 1 248 ? -0.702 -14.251 -21.9 1 98.25 248 ASN B C 1
ATOM 4635 O O . ASN B 1 248 ? 0.347 -13.605 -21.917 1 98.25 248 ASN B O 1
ATOM 4639 N N . LEU B 1 249 ? -0.983 -15.23 -21.11 1 98.59 249 LEU B N 1
ATOM 4640 C CA . LEU B 1 249 ? 0.03 -15.673 -20.158 1 98.59 249 LEU B CA 1
ATOM 4641 C C . LEU B 1 249 ? 1.229 -16.277 -20.882 1 98.59 249 LEU B C 1
ATOM 4643 O O . LEU B 1 249 ? 2.377 -16.032 -20.504 1 98.59 249 LEU B O 1
ATOM 4647 N N . LEU B 1 250 ? 1.002 -17.083 -21.891 1 98.69 250 LEU B N 1
ATOM 4648 C CA . LEU B 1 250 ? 2.087 -17.658 -22.679 1 98.69 250 LEU B CA 1
ATOM 4649 C C . LEU B 1 250 ? 2.897 -16.565 -23.368 1 98.69 250 LEU B C 1
ATOM 4651 O O . LEU B 1 250 ? 4.124 -16.654 -23.45 1 98.69 250 LEU B O 1
ATOM 4655 N N . ASP B 1 251 ? 2.219 -15.544 -23.856 1 98.59 251 ASP B N 1
ATOM 4656 C CA . ASP B 1 251 ? 2.904 -14.388 -24.427 1 98.59 251 ASP B CA 1
ATOM 4657 C C . ASP B 1 251 ? 3.79 -13.706 -23.388 1 98.59 251 ASP B C 1
ATOM 4659 O O . ASP B 1 251 ? 4.955 -13.407 -23.658 1 98.59 251 ASP B O 1
ATOM 4663 N N . PHE B 1 252 ? 3.256 -13.503 -22.226 1 98.75 252 PHE B N 1
ATOM 4664 C CA . PHE B 1 252 ? 4.025 -12.93 -21.127 1 98.75 252 PHE B CA 1
ATOM 4665 C C . PHE B 1 252 ? 5.276 -13.755 -20.852 1 98.75 252 PHE B C 1
ATOM 4667 O O . PHE B 1 252 ? 6.358 -13.203 -20.648 1 98.75 252 PHE B O 1
ATOM 4674 N N . LEU B 1 253 ? 5.146 -15.067 -20.862 1 98.64 253 LEU B N 1
ATOM 4675 C CA . LEU B 1 253 ? 6.229 -15.979 -20.511 1 98.64 253 LEU B CA 1
ATOM 4676 C C . LEU B 1 253 ? 7.19 -16.158 -21.682 1 98.64 253 LEU B C 1
ATOM 4678 O O . LEU B 1 253 ? 8.214 -16.833 -21.553 1 98.64 253 LEU B O 1
ATOM 4682 N N . SER B 1 254 ? 6.851 -15.638 -22.812 1 98.2 254 SER B N 1
ATOM 4683 C CA . SER B 1 254 ? 7.634 -15.801 -24.032 1 98.2 254 SER B CA 1
ATOM 4684 C C . SER B 1 254 ? 7.767 -17.273 -24.411 1 98.2 254 SER B C 1
ATOM 4686 O O . SER B 1 254 ? 8.866 -17.745 -24.71 1 98.2 254 SER B O 1
ATOM 4688 N N . VAL B 1 255 ? 6.69 -17.914 -24.319 1 98.02 255 VAL B N 1
ATOM 4689 C CA . VAL B 1 255 ? 6.601 -19.316 -24.716 1 98.02 255 VAL B CA 1
ATOM 4690 C C . VAL B 1 255 ? 5.698 -19.45 -25.94 1 98.02 255 VAL B C 1
ATOM 4692 O O . VAL B 1 255 ? 4.585 -18.918 -25.96 1 98.02 255 VAL B O 1
ATOM 4695 N N . PRO B 1 256 ? 6.143 -20.124 -26.937 1 97.05 256 PRO B N 1
ATOM 4696 C CA . PRO B 1 256 ? 5.313 -20.284 -28.133 1 97.05 256 PRO B CA 1
ATOM 4697 C C . PRO B 1 256 ? 4.051 -21.104 -27.871 1 97.05 256 PRO B C 1
ATOM 4699 O O . PRO B 1 256 ? 4.082 -22.057 -27.089 1 97.05 256 PRO B O 1
ATOM 4702 N N . VAL B 1 257 ? 3.046 -20.747 -28.602 1 97.72 257 VAL B N 1
ATOM 4703 C CA . VAL B 1 257 ? 1.768 -21.44 -28.477 1 97.72 257 VAL B CA 1
ATOM 4704 C C . VAL B 1 257 ? 1.786 -22.714 -29.319 1 97.72 257 VAL B C 1
ATOM 4706 O O . VAL B 1 257 ? 2.167 -22.686 -30.491 1 97.72 257 VAL B O 1
ATOM 4709 N N . ASN B 1 258 ? 1.487 -23.754 -28.724 1 97.41 258 ASN B N 1
ATOM 4710 C CA . ASN B 1 258 ? 1.218 -25.004 -29.425 1 97.41 258 ASN B CA 1
ATOM 4711 C C . ASN B 1 258 ? -0.28 -25.238 -29.598 1 97.41 258 ASN B C 1
ATOM 4713 O O . ASN B 1 258 ? -0.965 -25.633 -28.652 1 97.41 258 ASN B O 1
ATOM 4717 N N . GLU B 1 259 ? -0.759 -25.07 -30.802 1 97.71 259 GLU B N 1
ATOM 4718 C CA . GLU B 1 259 ? -2.196 -25.128 -31.054 1 97.71 259 GLU B CA 1
ATOM 4719 C C . GLU B 1 259 ? -2.744 -26.529 -30.8 1 97.71 259 GLU B C 1
ATOM 4721 O O . GLU B 1 259 ? -3.894 -26.685 -30.383 1 97.71 259 GLU B O 1
ATOM 4726 N N . GLY B 1 260 ? -1.957 -27.517 -31.053 1 97.19 260 GLY B N 1
ATOM 4727 C CA . GLY B 1 260 ? -2.38 -28.876 -30.754 1 97.19 260 GLY B CA 1
ATOM 4728 C C . GLY B 1 260 ? -2.615 -29.117 -29.275 1 97.19 260 GLY B C 1
ATOM 4729 O O . GLY B 1 260 ? -3.634 -29.691 -28.888 1 97.19 260 GLY B O 1
ATOM 4730 N N . ARG B 1 261 ? -1.756 -28.665 -28.441 1 97.2 261 ARG B N 1
ATOM 4731 C CA . ARG B 1 261 ? -1.913 -28.785 -26.995 1 97.2 261 ARG B CA 1
ATOM 4732 C C . ARG B 1 261 ? -3.124 -27.997 -26.508 1 97.2 261 ARG B C 1
ATOM 4734 O O . ARG B 1 261 ? -3.873 -28.468 -25.649 1 97.2 261 ARG B O 1
ATOM 4741 N N . LEU B 1 262 ? -3.26 -26.811 -27.056 1 97.43 262 LEU B N 1
ATOM 4742 C CA . LEU B 1 262 ? -4.391 -25.989 -26.64 1 97.43 262 LEU B CA 1
ATOM 4743 C C . LEU B 1 262 ? -5.712 -26.66 -26.998 1 97.43 262 LEU B C 1
ATOM 4745 O O . LEU B 1 262 ? -6.678 -26.585 -26.236 1 97.43 262 LEU B O 1
ATOM 4749 N N . ALA B 1 263 ? -5.745 -27.232 -28.151 1 96.94 263 ALA B N 1
ATOM 4750 C CA . ALA B 1 263 ? -6.954 -27.938 -28.569 1 96.94 263 ALA B CA 1
ATOM 4751 C C . ALA B 1 263 ? -7.281 -29.079 -27.61 1 96.94 263 ALA B C 1
ATOM 4753 O O . ALA B 1 263 ? -8.439 -29.263 -27.226 1 96.94 263 ALA B O 1
ATOM 4754 N N . CYS B 1 264 ? -6.32 -29.836 -27.228 1 97.02 264 CYS B N 1
ATOM 4755 C CA . CYS B 1 264 ? -6.513 -30.92 -26.272 1 97.02 264 CYS B CA 1
ATOM 4756 C C . CYS B 1 264 ? -6.945 -30.379 -24.914 1 97.02 264 CYS B C 1
ATOM 4758 O O . CYS B 1 264 ? -7.864 -30.915 -24.292 1 97.02 264 CYS B O 1
ATOM 4760 N N . LEU B 1 265 ? -6.299 -29.334 -24.5 1 96.65 265 LEU B N 1
ATOM 4761 C CA . LEU B 1 265 ? -6.631 -28.722 -23.218 1 96.65 265 LEU B CA 1
ATOM 4762 C C . LEU B 1 265 ? -8.086 -28.264 -23.195 1 96.65 265 LEU B C 1
ATOM 4764 O O . LEU B 1 265 ? -8.769 -28.406 -22.179 1 96.65 265 LEU B O 1
ATOM 4768 N N . ALA B 1 266 ? -8.563 -27.711 -24.268 1 95.23 266 ALA B N 1
ATOM 4769 C CA . ALA B 1 266 ? -9.944 -27.244 -24.355 1 95.23 266 ALA B CA 1
ATOM 4770 C C . ALA B 1 266 ? -10.925 -28.37 -24.038 1 95.23 266 ALA B C 1
ATOM 4772 O O . ALA B 1 266 ? -12.004 -28.126 -23.492 1 95.23 266 ALA B O 1
ATOM 4773 N N . SER B 1 267 ? -10.476 -29.576 -24.305 1 93 267 SER B N 1
ATOM 4774 C 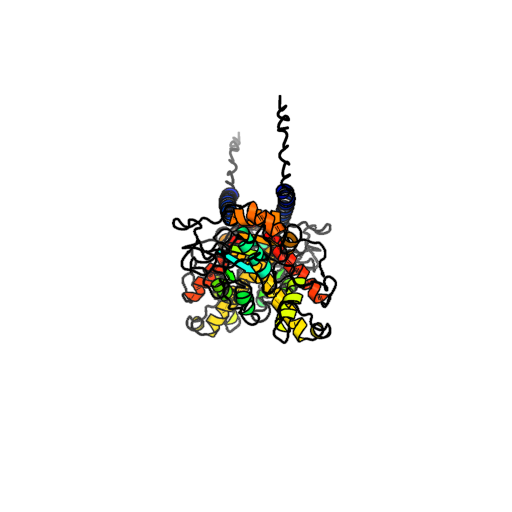CA . SER B 1 267 ? -11.334 -30.73 -24.054 1 93 267 SER B CA 1
ATOM 4775 C C . SER B 1 267 ? -11.091 -31.307 -22.663 1 93 267 SER B C 1
ATOM 4777 O O . SER B 1 267 ? -11.771 -32.248 -22.248 1 93 267 SER B O 1
ATOM 4779 N N . HIS B 1 268 ? -10.142 -30.781 -21.95 1 93.87 268 HIS B N 1
ATOM 4780 C CA . HIS B 1 268 ? -9.755 -31.304 -20.645 1 93.87 268 HIS B CA 1
ATOM 4781 C C . HIS B 1 268 ? -9.513 -30.175 -19.649 1 93.87 268 HIS B C 1
ATOM 4783 O O . HIS B 1 268 ? -8.528 -30.196 -18.908 1 93.87 268 HIS B O 1
ATOM 4789 N N . MET B 1 269 ? -10.36 -29.226 -19.571 1 91.43 269 MET B N 1
ATOM 4790 C CA . MET B 1 269 ? -10.137 -27.957 -18.883 1 91.43 269 MET B CA 1
ATOM 4791 C C . MET B 1 269 ? -10.028 -28.167 -17.377 1 91.43 269 MET B C 1
ATOM 4793 O O . MET B 1 269 ? -9.305 -27.438 -16.695 1 91.43 269 MET B O 1
ATOM 4797 N N . ASN B 1 270 ? -10.696 -29.03 -16.776 1 84.35 270 ASN B N 1
ATOM 4798 C CA . ASN B 1 270 ? -10.816 -29.141 -15.326 1 84.35 270 ASN B CA 1
ATOM 4799 C C . ASN B 1 270 ? -9.599 -29.828 -14.714 1 84.35 270 ASN B C 1
ATOM 4801 O O . ASN B 1 270 ? -9.226 -29.541 -13.575 1 84.35 270 ASN B O 1
ATOM 4805 N N . GLY B 1 271 ? -8.903 -30.583 -15.478 1 75.87 271 GLY B N 1
ATOM 4806 C CA . GLY B 1 271 ? -7.793 -31.334 -14.912 1 75.87 271 GLY B CA 1
ATOM 4807 C C . GLY B 1 271 ? -8.224 -32.328 -13.851 1 75.87 271 GLY B C 1
ATOM 4808 O O . GLY B 1 271 ? -9.402 -32.685 -13.769 1 75.87 271 GLY B O 1
ATOM 4809 N N . ALA B 1 272 ? -7.244 -32.778 -13.08 1 65.9 272 ALA B N 1
ATOM 4810 C CA . ALA B 1 272 ? -7.519 -33.833 -12.108 1 65.9 272 ALA B CA 1
ATOM 4811 C C . ALA B 1 272 ? -8.059 -33.25 -10.805 1 65.9 272 ALA B C 1
ATOM 4813 O O . ALA B 1 272 ? -8.607 -33.977 -9.973 1 65.9 272 ALA B O 1
ATOM 4814 N N . PHE B 1 273 ? -7.975 -31.954 -10.593 1 61.66 273 PHE B N 1
ATOM 4815 C CA . PHE B 1 273 ? -8.242 -31.431 -9.259 1 61.66 273 PHE B CA 1
ATOM 4816 C C . PHE B 1 273 ? -9.425 -30.47 -9.281 1 61.66 273 PHE B C 1
ATOM 4818 O O . PHE B 1 273 ? -9.567 -29.631 -8.388 1 61.66 273 PHE B O 1
ATOM 4825 N N . LYS B 1 274 ? -10.295 -30.598 -10.313 1 60.25 274 LYS B N 1
ATOM 4826 C CA . LYS B 1 274 ? -11.435 -29.688 -10.24 1 60.25 274 LYS B CA 1
ATOM 4827 C C . LYS B 1 274 ? -12.33 -30.023 -9.05 1 60.25 274 LYS B C 1
ATOM 4829 O O . LYS B 1 274 ? -12.741 -31.172 -8.88 1 60.25 274 LYS B O 1
ATOM 4834 N N . ARG B 1 275 ? -12.45 -28.984 -8.112 1 56.55 275 ARG B N 1
ATOM 4835 C CA . ARG B 1 275 ? -13.358 -29.053 -6.972 1 56.55 275 ARG B CA 1
ATOM 4836 C C . ARG B 1 275 ? -14.789 -28.735 -7.391 1 56.55 275 ARG B C 1
ATOM 4838 O O . ARG B 1 275 ? -15.012 -27.933 -8.3 1 56.55 275 ARG B O 1
ATOM 4845 N N . ASN B 1 276 ? -15.731 -29.667 -7.214 1 51.1 276 ASN B N 1
ATOM 4846 C CA . ASN B 1 276 ? -17.142 -29.365 -7.431 1 51.1 276 ASN B CA 1
ATOM 4847 C C . ASN B 1 276 ? -17.594 -28.169 -6.597 1 51.1 276 ASN B C 1
ATOM 4849 O O . ASN B 1 276 ? -17.436 -28.165 -5.375 1 51.1 276 ASN B O 1
ATOM 4853 N N . SER B 1 277 ? -17.428 -27 -6.994 1 52.86 277 SER B N 1
ATOM 4854 C CA . SER B 1 277 ? -17.754 -25.791 -6.246 1 52.86 277 SER B CA 1
ATOM 4855 C C . SER B 1 277 ? -19.248 -25.71 -5.95 1 52.86 277 SER B C 1
ATOM 4857 O O . SER B 1 277 ? -20.041 -25.355 -6.824 1 52.86 277 SER B O 1
ATOM 4859 N N . THR B 1 278 ? -19.916 -26.634 -5.401 1 47.06 278 THR B N 1
ATOM 4860 C CA . THR B 1 278 ? -21.329 -26.504 -5.063 1 47.06 278 THR B CA 1
ATOM 4861 C C . THR B 1 278 ? -21.595 -25.185 -4.343 1 47.06 278 THR B C 1
ATOM 4863 O O . THR B 1 278 ? -22.747 -24.77 -4.2 1 47.06 278 THR B O 1
ATOM 4866 N N . SER B 1 279 ? -20.697 -24.47 -3.674 1 56.22 279 SER B N 1
ATOM 4867 C CA . SER B 1 279 ? -21.066 -23.576 -2.581 1 56.22 279 SER B CA 1
ATOM 4868 C C . SER B 1 279 ? -21.04 -22.118 -3.027 1 56.22 279 SER B C 1
ATOM 4870 O O . SER B 1 279 ? -20.675 -21.232 -2.251 1 56.22 279 SER B O 1
ATOM 4872 N N . ALA B 1 280 ? -21.439 -21.871 -4.318 1 62.61 280 ALA B N 1
ATOM 4873 C CA . ALA B 1 280 ? -21.319 -20.506 -4.823 1 62.61 280 ALA B CA 1
ATOM 4874 C C . ALA B 1 280 ? -22.15 -19.537 -3.987 1 62.61 280 ALA B C 1
ATOM 4876 O O . ALA B 1 280 ? -21.831 -18.349 -3.901 1 62.61 280 ALA B O 1
ATOM 4877 N N . THR B 1 281 ? -23.018 -20.014 -3.252 1 74.18 281 THR B N 1
ATOM 4878 C CA . THR B 1 281 ? -23.928 -19.078 -2.601 1 74.18 281 THR B CA 1
ATOM 4879 C C . THR B 1 281 ? -23.709 -19.072 -1.091 1 74.18 281 THR B C 1
ATOM 4881 O O . THR B 1 281 ? -24.336 -18.294 -0.37 1 74.18 281 THR B O 1
ATOM 4884 N N . PHE B 1 282 ? -22.815 -19.815 -0.606 1 86.03 282 PHE B N 1
ATOM 4885 C CA . PHE B 1 282 ? -22.594 -19.871 0.834 1 86.03 282 PHE B CA 1
ATOM 4886 C C . PHE B 1 282 ? -21.892 -18.611 1.324 1 86.03 282 PHE B C 1
ATOM 4888 O O . PHE B 1 282 ? -20.834 -18.243 0.808 1 86.03 282 PHE B O 1
ATOM 4895 N N . ASP B 1 283 ? -22.554 -17.957 2.313 1 92.02 283 ASP B N 1
ATOM 4896 C CA . ASP B 1 283 ? -22.042 -16.691 2.831 1 92.02 283 ASP B CA 1
ATOM 4897 C C . ASP B 1 283 ? -21.923 -16.729 4.352 1 92.02 283 ASP B C 1
ATOM 4899 O O . ASP B 1 283 ? -22.904 -16.497 5.063 1 92.02 283 ASP B O 1
ATOM 4903 N N . PRO B 1 284 ? -20.786 -16.969 4.821 1 94.58 284 PRO B N 1
ATOM 4904 C CA . PRO B 1 284 ? -20.612 -17.078 6.272 1 94.58 284 PRO B CA 1
ATOM 4905 C C . PRO B 1 284 ? -20.155 -15.768 6.911 1 94.58 284 PRO B C 1
ATOM 4907 O O . PRO B 1 284 ? -19.855 -15.733 8.107 1 94.58 284 PRO B O 1
ATOM 4910 N N . PHE B 1 285 ? -20.135 -14.671 6.228 1 96.37 285 PHE B N 1
ATOM 4911 C CA . PHE B 1 285 ? -19.482 -13.451 6.688 1 96.37 285 PHE B CA 1
ATOM 4912 C C . PHE B 1 285 ? -20.496 -12.495 7.306 1 96.37 285 PHE B C 1
ATOM 4914 O O . PHE B 1 285 ? -21.64 -12.418 6.854 1 96.37 285 PHE B O 1
ATOM 4921 N N . ASN B 1 286 ? -20.098 -11.771 8.341 1 96.18 286 ASN B N 1
ATOM 4922 C CA . ASN B 1 286 ? -20.934 -10.736 8.94 1 96.18 286 ASN B CA 1
ATOM 4923 C C . ASN B 1 286 ? -20.72 -9.383 8.266 1 96.18 286 ASN B C 1
ATOM 4925 O O . ASN B 1 286 ? -19.895 -9.26 7.36 1 96.18 286 ASN B O 1
ATOM 4929 N N . ALA B 1 287 ? -21.445 -8.373 8.659 1 95.86 287 ALA B N 1
ATOM 4930 C CA . ALA B 1 287 ? -21.457 -7.063 8.012 1 95.86 287 ALA B CA 1
ATOM 4931 C C . ALA B 1 287 ? -20.101 -6.375 8.144 1 95.86 287 ALA B C 1
ATOM 4933 O O . ALA B 1 287 ? -19.646 -5.703 7.216 1 95.86 287 ALA B O 1
ATOM 4934 N N . GLU B 1 288 ? -19.469 -6.491 9.277 1 94.54 288 GLU B N 1
ATOM 4935 C CA . GLU B 1 288 ? -18.172 -5.859 9.498 1 94.54 288 GLU B CA 1
ATOM 4936 C C . GLU B 1 288 ? -17.107 -6.45 8.579 1 94.54 288 GLU B C 1
ATOM 4938 O O . GLU B 1 288 ? -16.27 -5.721 8.042 1 94.54 288 GLU B O 1
ATOM 4943 N N . GLU B 1 289 ? -17.152 -7.755 8.452 1 96.42 289 GLU B N 1
ATOM 4944 C CA . GLU B 1 289 ? -16.214 -8.433 7.562 1 96.42 289 GLU B CA 1
ATOM 4945 C C . GLU B 1 289 ? -16.424 -8.008 6.111 1 96.42 289 GLU B C 1
ATOM 4947 O O . GLU B 1 289 ? -15.458 -7.773 5.382 1 96.42 289 GLU B O 1
ATOM 4952 N N . LYS B 1 290 ? -17.617 -7.853 5.728 1 96.49 290 LYS B N 1
ATOM 4953 C CA . LYS B 1 290 ? -17.933 -7.411 4.373 1 96.49 290 LYS B CA 1
ATOM 4954 C C . LYS B 1 290 ? -17.448 -5.985 4.133 1 96.49 290 LYS B C 1
ATOM 4956 O O . LYS B 1 290 ? -16.962 -5.664 3.046 1 96.49 290 LYS B O 1
ATOM 4961 N N . LYS B 1 291 ? -17.59 -5.173 5.09 1 94.97 291 LYS B N 1
ATOM 4962 C CA . LYS B 1 291 ? -17.03 -3.828 5.003 1 94.97 291 LYS B CA 1
ATOM 4963 C C . LYS B 1 291 ? -15.515 -3.873 4.833 1 94.97 291 LYS B C 1
ATOM 4965 O O . LYS B 1 291 ? -14.948 -3.099 4.059 1 94.97 291 LYS B O 1
ATOM 4970 N N . ARG B 1 292 ? -14.893 -4.765 5.548 1 94.88 292 ARG B N 1
ATOM 4971 C CA . ARG B 1 292 ? -13.447 -4.927 5.44 1 94.88 292 ARG B CA 1
ATOM 4972 C C . ARG B 1 292 ? -13.049 -5.368 4.035 1 94.88 292 ARG B C 1
ATOM 4974 O O . ARG B 1 292 ? -12.081 -4.855 3.469 1 94.88 292 ARG B O 1
ATOM 4981 N N . PHE B 1 293 ? -13.821 -6.324 3.436 1 96.62 293 PHE B N 1
ATOM 4982 C CA . PHE B 1 293 ? -13.565 -6.746 2.064 1 96.62 293 PHE B CA 1
ATOM 4983 C C . PHE B 1 293 ? -13.658 -5.562 1.108 1 96.62 293 PHE B C 1
ATOM 4985 O O . PHE B 1 293 ? -12.787 -5.376 0.255 1 96.62 293 PHE B O 1
ATOM 4992 N N . ALA B 1 294 ? -14.68 -4.776 1.294 1 94.98 294 ALA B N 1
ATOM 4993 C CA . ALA B 1 294 ? -14.899 -3.628 0.419 1 94.98 294 ALA B CA 1
ATOM 4994 C C . ALA B 1 294 ? -13.731 -2.649 0.495 1 94.98 294 ALA B C 1
ATOM 4996 O O . ALA B 1 294 ? -13.256 -2.159 -0.532 1 94.98 294 ALA B O 1
ATOM 4997 N N . ASN B 1 295 ? -13.279 -2.406 1.654 1 93.68 295 ASN B N 1
ATOM 4998 C CA . ASN B 1 295 ? -12.206 -1.438 1.854 1 93.68 295 ASN B CA 1
ATOM 4999 C C . ASN B 1 295 ? -10.887 -1.934 1.268 1 93.68 295 ASN B C 1
ATOM 5001 O O . ASN B 1 295 ? -10.174 -1.179 0.605 1 93.68 295 ASN B O 1
ATOM 5005 N N . VAL B 1 296 ? -10.542 -3.203 1.501 1 94.98 296 VAL B N 1
ATOM 5006 C CA . VAL B 1 296 ? -9.265 -3.716 1.014 1 94.98 296 VAL B CA 1
ATOM 5007 C C . VAL B 1 296 ? -9.293 -3.81 -0.509 1 94.98 296 VAL B C 1
ATOM 5009 O O . VAL B 1 296 ? -8.29 -3.535 -1.173 1 94.98 296 VAL B O 1
ATOM 5012 N N . VAL B 1 297 ? -10.427 -4.18 -1.068 1 96.33 297 VAL B N 1
ATOM 5013 C CA . VAL B 1 297 ? -10.534 -4.276 -2.52 1 96.33 297 VAL B CA 1
ATOM 5014 C C . VAL B 1 297 ? -10.448 -2.882 -3.138 1 96.33 297 VAL B C 1
ATOM 5016 O O . VAL B 1 297 ? -9.806 -2.695 -4.174 1 96.33 297 VAL B O 1
ATOM 5019 N N . ARG B 1 298 ? -11.095 -1.915 -2.547 1 93.83 298 ARG B N 1
ATOM 5020 C CA . ARG B 1 298 ? -10.999 -0.541 -3.029 1 93.83 298 ARG B CA 1
ATOM 5021 C C . ARG B 1 298 ? -9.547 -0.078 -3.075 1 93.83 298 ARG B C 1
ATOM 5023 O O . ARG B 1 298 ? -9.116 0.534 -4.055 1 93.83 298 ARG B O 1
ATOM 5030 N N . ARG B 1 299 ? -8.853 -0.378 -2.048 1 94.96 299 ARG B N 1
ATOM 5031 C CA . ARG B 1 299 ? -7.445 -0.008 -1.936 1 94.96 299 ARG B CA 1
ATOM 5032 C C . ARG B 1 299 ? -6.615 -0.679 -3.025 1 94.96 299 ARG B C 1
ATOM 5034 O O . ARG B 1 299 ? -5.841 -0.017 -3.72 1 94.96 299 ARG B O 1
ATOM 5041 N N . VAL B 1 300 ? -6.777 -1.946 -3.185 1 97.03 300 VAL B N 1
ATOM 5042 C CA . VAL B 1 300 ? -6.044 -2.724 -4.178 1 97.03 300 VAL B CA 1
ATOM 5043 C C . VAL B 1 300 ? -6.424 -2.259 -5.582 1 97.03 300 VAL B C 1
ATOM 5045 O O . VAL B 1 300 ? -5.554 -2.045 -6.43 1 97.03 300 VAL B O 1
ATOM 5048 N N . ASP B 1 301 ? -7.705 -2.036 -5.799 1 96.51 301 ASP B N 1
ATOM 5049 C CA . ASP B 1 301 ? -8.183 -1.626 -7.116 1 96.51 301 ASP B CA 1
ATOM 5050 C C . ASP B 1 301 ? -7.619 -0.262 -7.506 1 96.51 301 ASP B C 1
ATOM 5052 O O . ASP B 1 301 ? -7.339 -0.012 -8.68 1 96.51 301 ASP B O 1
ATOM 5056 N N . ARG B 1 302 ? -7.528 0.6 -6.565 1 95.93 302 ARG B N 1
ATOM 5057 C CA . ARG B 1 302 ? -6.922 1.896 -6.855 1 95.93 302 ARG B CA 1
ATOM 5058 C C . ARG B 1 302 ? -5.5 1.73 -7.38 1 95.93 302 ARG B C 1
ATOM 5060 O O . ARG B 1 302 ? -5.126 2.348 -8.379 1 95.93 302 ARG B O 1
ATOM 5067 N N . LEU B 1 303 ? -4.732 0.95 -6.695 1 97.29 303 LEU B N 1
ATOM 5068 C CA . LEU B 1 303 ? -3.351 0.713 -7.099 1 97.29 303 LEU B CA 1
ATOM 5069 C C . LEU B 1 303 ? -3.293 0.009 -8.45 1 97.29 303 LEU B C 1
ATOM 5071 O O . LEU B 1 303 ? -2.488 0.373 -9.311 1 97.29 303 LEU B O 1
ATOM 5075 N N . LEU B 1 304 ? -4.18 -0.992 -8.633 1 97.36 304 LEU B N 1
ATOM 5076 C CA . LEU B 1 304 ? -4.242 -1.678 -9.92 1 97.36 304 LEU B CA 1
ATOM 5077 C C . LEU B 1 304 ? -4.548 -0.695 -11.045 1 97.36 304 LEU B C 1
ATOM 5079 O O . LEU B 1 304 ? -3.877 -0.7 -12.079 1 97.36 304 LEU B O 1
ATOM 5083 N N . LYS B 1 305 ? -5.477 0.15 -10.816 1 95.85 305 LYS B N 1
ATOM 5084 C CA . LYS B 1 305 ? -5.893 1.11 -11.835 1 95.85 305 LYS B CA 1
ATOM 5085 C C . LYS B 1 305 ? -4.744 2.037 -12.219 1 95.85 305 LYS B C 1
ATOM 5087 O O . LYS B 1 305 ? -4.462 2.227 -13.404 1 95.85 305 LYS B O 1
ATOM 5092 N N . VAL B 1 306 ? -4.09 2.54 -11.272 1 96.1 306 VAL B N 1
ATOM 5093 C CA . VAL B 1 306 ? -3.069 3.539 -11.567 1 96.1 306 VAL B CA 1
ATOM 5094 C C . VAL B 1 306 ? -1.852 2.865 -12.198 1 96.1 306 VAL B C 1
ATOM 5096 O O . VAL B 1 306 ? -1.042 3.522 -12.855 1 96.1 306 VAL B O 1
ATOM 5099 N N . LEU B 1 307 ? -1.696 1.586 -11.996 1 96.74 307 LEU B N 1
ATOM 5100 C CA . LEU B 1 307 ? -0.58 0.862 -12.593 1 96.74 307 LEU B CA 1
ATOM 5101 C C . LEU B 1 307 ? -0.996 0.209 -13.907 1 96.74 307 LEU B C 1
ATOM 5103 O O . LEU B 1 307 ? -0.215 -0.527 -14.515 1 96.74 307 LEU B O 1
ATOM 5107 N N . GLY B 1 308 ? -2.274 0.335 -14.285 1 95.02 308 GLY B N 1
ATOM 5108 C CA . GLY B 1 308 ? -2.728 -0.079 -15.604 1 95.02 308 GLY B CA 1
ATOM 5109 C C . GLY B 1 308 ? -3.199 -1.52 -15.647 1 95.02 308 GLY B C 1
ATOM 5110 O O . GLY B 1 308 ? -3.228 -2.137 -16.714 1 95.02 308 GLY B O 1
ATOM 5111 N N . TYR B 1 309 ? -3.502 -2.064 -14.496 1 96.51 309 TYR B N 1
ATOM 5112 C CA . TYR B 1 309 ? -4.016 -3.428 -14.439 1 96.51 309 TYR B CA 1
ATOM 5113 C C . TYR B 1 309 ? -5.536 -3.434 -14.331 1 96.51 309 TYR B C 1
ATOM 5115 O O . TYR B 1 309 ? -6.136 -2.46 -13.871 1 96.51 309 TYR B O 1
ATOM 5123 N N . PRO B 1 310 ? -6.17 -4.555 -14.769 1 94.53 310 PRO B N 1
ATOM 5124 C CA . PRO B 1 310 ? -7.615 -4.654 -14.55 1 94.53 310 PRO B CA 1
ATOM 5125 C C . PRO B 1 310 ? -7.982 -4.779 -13.073 1 94.53 310 PRO B C 1
ATOM 5127 O O . PRO B 1 310 ? -7.267 -5.432 -12.309 1 94.53 310 PRO B O 1
ATOM 5130 N N . THR B 1 311 ? -9.055 -4.145 -12.691 1 94.91 311 THR B N 1
ATOM 5131 C CA . THR B 1 311 ? -9.544 -4.247 -11.321 1 94.91 311 THR B CA 1
ATOM 5132 C C . THR B 1 311 ? -10.322 -5.545 -11.119 1 94.91 311 THR B C 1
ATOM 5134 O O . THR B 1 311 ? -10.591 -6.269 -12.08 1 94.91 311 THR B O 1
ATOM 5137 N N . MET B 1 312 ? -10.594 -5.8 -9.864 1 92.68 312 MET B N 1
ATOM 5138 C CA . MET B 1 312 ? -11.321 -7.021 -9.53 1 92.68 312 MET B CA 1
ATOM 5139 C C . MET B 1 312 ? -12.721 -7.004 -10.133 1 92.68 312 MET B C 1
ATOM 5141 O O . MET B 1 312 ? -13.403 -5.978 -10.1 1 92.68 312 MET B O 1
ATOM 5145 N N . PRO B 1 313 ? -13.095 -8.119 -10.665 1 90.41 313 PRO B N 1
ATOM 5146 C CA . PRO B 1 313 ? -14.459 -8.18 -11.197 1 90.41 313 PRO B CA 1
ATOM 5147 C C . PRO B 1 313 ? -15.52 -7.914 -10.131 1 90.41 313 PRO B C 1
ATOM 5149 O O . PRO B 1 313 ? -15.361 -8.327 -8.98 1 90.41 313 PRO B O 1
ATOM 5152 N N . LEU B 1 314 ? -16.516 -7.288 -10.473 1 80.84 314 LEU B N 1
ATOM 5153 C CA . LEU B 1 314 ? -17.546 -6.84 -9.542 1 80.84 314 LEU B CA 1
ATOM 5154 C C . LEU B 1 314 ? -18.703 -7.831 -9.493 1 80.84 314 LEU B C 1
ATOM 5156 O O . LEU B 1 314 ? -19.544 -7.766 -8.593 1 80.84 314 LEU B O 1
ATOM 5160 N N . ASP B 1 315 ? -18.679 -8.775 -10.255 1 78.63 315 ASP B N 1
ATOM 5161 C CA . ASP B 1 315 ? -19.835 -9.662 -10.338 1 78.63 315 ASP B CA 1
ATOM 5162 C C . ASP B 1 315 ? -19.734 -10.794 -9.319 1 78.63 315 ASP B C 1
ATOM 5164 O O . ASP B 1 315 ? -18.634 -11.241 -8.987 1 78.63 315 ASP B O 1
ATOM 5168 N N . ASN B 1 316 ? -20.838 -11.149 -8.716 1 78.19 316 ASN B N 1
ATOM 5169 C CA . ASN B 1 316 ? -21.037 -12.317 -7.865 1 78.19 316 ASN B CA 1
ATOM 5170 C C . ASN B 1 316 ? -20.168 -12.253 -6.612 1 78.19 316 ASN B C 1
ATOM 5172 O O . ASN B 1 316 ? -19.596 -13.262 -6.196 1 78.19 316 ASN B O 1
ATOM 5176 N N . ARG B 1 317 ? -20.107 -11.01 -6.084 1 84.98 317 ARG B N 1
ATOM 5177 C CA . ARG B 1 317 ? -19.342 -10.887 -4.848 1 84.98 317 ARG B CA 1
ATOM 5178 C C . ARG B 1 317 ? -20.204 -11.218 -3.634 1 84.98 317 ARG B C 1
ATOM 5180 O O . ARG B 1 317 ? -21.42 -11.018 -3.657 1 84.98 317 ARG B O 1
ATOM 5187 N N . LEU B 1 318 ? -19.647 -11.704 -2.687 1 88.09 318 LEU B N 1
ATOM 5188 C CA . LEU B 1 318 ? -20.323 -11.99 -1.427 1 88.09 318 LEU B CA 1
ATOM 5189 C C . LEU B 1 318 ? -20.356 -10.753 -0.535 1 88.09 318 LEU B C 1
ATOM 5191 O O . LEU B 1 318 ? -20.839 -10.812 0.598 1 88.09 318 LEU B O 1
ATOM 5195 N N . TRP B 1 319 ? -19.833 -9.6 -0.977 1 87.05 319 TRP B N 1
ATOM 5196 C CA . TRP B 1 319 ? -19.679 -8.383 -0.187 1 87.05 319 TRP B CA 1
ATOM 5197 C C . TRP B 1 319 ? -20.002 -7.148 -1.02 1 87.05 319 TRP B C 1
ATOM 5199 O O . TRP B 1 319 ? -20.018 -7.209 -2.252 1 87.05 319 TRP B O 1
#

InterPro domains:
  IPR000863 Sulfotransferase domain [PF00685] (160-279)
  IPR027417 P-loop containing nucleoside triphosphate hydrolase [G3DSA:3.40.50.300] (71-300)
  IPR027417 P-loop containing nucleoside triphosphate hydrolase [SSF52540] (59-304)
  IPR051589 Sialate:O-sulfotransferase [PTHR45964] (57-314)

Foldseek 3Di:
DPPDPDPPPPPPDPPPPPPVVVVVVVVVVVLVVVLCFQAAFDDWDPPAPLAFDPVDDKAQQCCPDPLRRPQIAGWADQTAFEEEEEQPQLCVLLVQVLQCLWFSYAEEECADDPVVCVQGNVRYNDDRRPRGGLYYYDHFCNVPLPDDPDPVSSLVRLPQAHEYEYEAEQLQVSLLRVLQLVPDDDDLSLADDDDPVSCADPVNVVSLVRSLSSNLCNLVSNLVRHPGYYHYDYPVVCVVPVLVVSVVVCVRSVGDGDVSSSVVCVVVSCGPRNHPPPCLPDASDDPVSVVSSVVSLVVSQVSCVVSPHDGHDPPSHSD/DPPDPDPPPPPPDPPPPPPVVVVVVVVVVVLVVVLCFQAAFDDWDPPAPLAFDPVDDKAQQCCPDPLRRPQIAGWADQTAFEEEEEQPQLCVLLVQVLQCLWFSYAEAECADDPVVCVQGNVRYNDDRRPRGGLYYYDHFCSVVLPDDPDPVSSLVRQPQAHEYEYEAEQLQVSLLRVLQLVPDDDDLSLADDDDPVSCADPVNVVSLVRSLSSNLCNLVSNLVRHPGYYHYDYPVVCVVPVLVVSVVVCVRSVGDGDVSSSVVCVVVSCGDRNHPCPCLPDASDDPVSVVSSVVSLVVSQVSCVVSPHDGHDPPSHSD

pLDDT: mean 85.55, std 18.88, range [24.39, 98.75]